Protein AF-0000000074147431 (afdb_homodimer)

Sequence (770 aa):
MPKNYLLIPGPTPVPQDVLLEMAREMVNHRGSEFANVLKTSTELLKKVFKTQNDVLILTASGTGGMEAAVVNFFSQGDPVLVGVCGVFGERFAKICKAYGLNVKTIDCEPGKGVEPEILEKALKENPDVKGVFLTHNETSTGVTNDLKTLAPIVKQNPERLLVVDAVSSLGAIDLPTDDLKVDVVVTASQKALETPPGLAMVSVSELAWKYNEKANLPRFYFDLKQAKKFLEEGATPFTPAVSVVFALRKALENILNRGLEQNFKRHQVLGRAVREAVKALGVTKLLADERWASDTVTPIIPPENVNPDELRKYIRTKFGVVLAGGQGVLKGKIFRVGHVGYVEPTDILVAISAIEIALENMGYKGLKGKGTQVAEEIFAEYYKNMPKNYLLIPGPTPVPQDVLLEMAREMVNHRGSEFANVLKTSTELLKKVFKTQNDVLILTASGTGGMEAAVVNFFSQGDPVLVGVCGVFGERFAKICKAYGLNVKTIDCEPGKGVEPEILEKALKENPDVKGVFLTHNETSTGVTNDLKTLAPIVKQNPERLLVVDAVSSLGAIDLPTDDLKVDVVVTASQKALETPPGLAMVSVSELAWKYNEKANLPRFYFDLKQAKKFLEEGATPFTPAVSVVFALRKALENILNRGLEQNFKRHQVLGRAVREAVKALGVTKLLADERWASDTVTPIIPPENVNPDELRKYIRTKFGVVLAGGQGVLKGKIFRVGHVGYVEPTDILVAISAIEIALENMGYKGLKGKGTQVAEEIFAEYYKN

Nearest PDB structures (foldseek):
  6pk3-assembly1_B  TM=9.697E-01  e=4.628E-40  Arabidopsis thaliana
  3isl-assembly1_B  TM=9.278E-01  e=4.262E-39  Bacillus subtilis
  2dr1-assembly1_B  TM=9.605E-01  e=1.419E-37  Pyrococcus horikoshii OT3
  7e7g-assembly1_A-2  TM=9.147E-01  e=1.961E-31  Pseudomonas aeruginosa PAO1
  1m32-assembly3_E  TM=9.345E-01  e=6.827E-27  Salmonella enterica subsp. enterica serovar Typhimurium

Structure (mmCIF, N/CA/C/O backbone):
data_AF-0000000074147431-model_v1
#
loop_
_entity.id
_entity.type
_entity.pdbx_description
1 polymer 'Soluble hydrogenase, small subunit'
#
loop_
_atom_site.group_PDB
_atom_site.id
_atom_site.type_symbol
_atom_site.label_atom_id
_atom_site.label_alt_id
_atom_site.label_comp_id
_atom_site.label_asym_id
_atom_site.label_entity_id
_atom_site.label_seq_id
_atom_site.pdbx_PDB_ins_code
_atom_site.Cartn_x
_atom_site.Cartn_y
_atom_site.Cartn_z
_atom_site.occupancy
_atom_site.B_iso_or_equiv
_atom_site.auth_seq_id
_atom_site.auth_comp_id
_atom_site.auth_asym_id
_atom_site.auth_atom_id
_atom_site.pdbx_PDB_model_num
ATOM 1 N N . MET A 1 1 ? 28.125 13.078 6.27 1 53.28 1 MET A N 1
ATOM 2 C CA . MET A 1 1 ? 26.812 13.695 6.145 1 53.28 1 MET A CA 1
ATOM 3 C C . MET A 1 1 ? 26.25 14.078 7.508 1 53.28 1 MET A C 1
ATOM 5 O O . MET A 1 1 ? 26.453 13.359 8.492 1 53.28 1 MET A O 1
ATOM 9 N N . PRO A 1 2 ? 25.828 15.422 7.566 1 69.62 2 PRO A N 1
ATOM 10 C CA . PRO A 1 2 ? 25.297 15.789 8.883 1 69.62 2 PRO A CA 1
ATOM 11 C C . PRO A 1 2 ? 24.203 14.836 9.375 1 69.62 2 PRO A C 1
ATOM 13 O O . PRO A 1 2 ? 23.656 14.07 8.578 1 69.62 2 PRO A O 1
ATOM 16 N N . LYS A 1 3 ? 24.203 14.891 10.578 1 82.12 3 LYS A N 1
ATOM 17 C CA . LYS A 1 3 ? 23.078 14.156 11.172 1 82.12 3 LYS A CA 1
ATOM 18 C C . LYS A 1 3 ? 21.75 14.633 10.594 1 82.12 3 LYS A C 1
ATOM 20 O O . LYS A 1 3 ? 21.578 15.82 10.297 1 82.12 3 LYS A O 1
ATOM 25 N N . ASN A 1 4 ? 20.844 13.734 10.383 1 87.38 4 ASN A N 1
ATOM 26 C CA . ASN A 1 4 ? 19.562 14.031 9.758 1 87.38 4 ASN A CA 1
ATOM 27 C C . ASN A 1 4 ? 18.484 14.281 10.797 1 87.38 4 ASN A C 1
ATOM 29 O O . ASN A 1 4 ? 18.156 13.391 11.586 1 87.38 4 ASN A O 1
ATOM 33 N N . TYR A 1 5 ? 18 15.547 10.898 1 95.31 5 TYR A N 1
ATOM 34 C CA . TYR A 1 5 ? 16.828 15.891 11.703 1 95.31 5 TYR A CA 1
ATOM 35 C C . TYR A 1 5 ? 15.602 16.094 10.812 1 95.31 5 TYR A C 1
ATOM 37 O O . TYR A 1 5 ? 15.398 17.172 10.258 1 95.31 5 TYR A O 1
ATOM 45 N N . LEU A 1 6 ? 14.789 15.055 10.75 1 97.5 6 LEU A N 1
ATOM 46 C CA . LEU A 1 6 ? 13.617 15.07 9.883 1 97.5 6 LEU A CA 1
ATOM 47 C C . LEU A 1 6 ? 12.422 15.695 10.594 1 97.5 6 LEU A C 1
ATOM 49 O O . LEU A 1 6 ? 11.789 15.055 11.43 1 97.5 6 LEU A O 1
ATOM 53 N N . LEU A 1 7 ? 12.117 16.938 10.234 1 98.31 7 LEU A N 1
ATOM 54 C CA . LEU A 1 7 ? 11.055 17.672 10.891 1 98.31 7 LEU A CA 1
ATOM 55 C C . LEU A 1 7 ? 10.039 18.188 9.875 1 98.31 7 LEU A C 1
ATOM 57 O O . LEU A 1 7 ? 9.75 19.391 9.836 1 98.31 7 LEU A O 1
ATOM 61 N N . ILE A 1 8 ? 9.516 17.266 9.141 1 98.06 8 ILE A N 1
ATOM 62 C CA . ILE A 1 8 ? 8.43 17.5 8.195 1 98.06 8 ILE A CA 1
ATOM 63 C C . ILE A 1 8 ? 7.141 16.875 8.719 1 98.06 8 ILE A C 1
ATOM 65 O O . ILE A 1 8 ? 7.168 16.109 9.68 1 98.06 8 ILE A O 1
ATOM 69 N N . PRO A 1 9 ? 6.004 17.156 8.117 1 97.44 9 PRO A N 1
ATOM 70 C CA . PRO A 1 9 ? 4.738 16.609 8.625 1 97.44 9 PRO A CA 1
ATOM 71 C C . PRO A 1 9 ? 4.656 15.094 8.5 1 97.44 9 PRO A C 1
ATOM 73 O O . PRO A 1 9 ? 3.865 14.461 9.203 1 97.44 9 PRO A O 1
ATOM 76 N N . GLY A 1 10 ? 5.402 14.477 7.547 1 95.62 10 GLY A N 1
ATOM 77 C CA . GLY A 1 10 ? 5.441 13.039 7.316 1 95.62 10 GLY A CA 1
ATOM 78 C C . GLY A 1 10 ? 6.086 12.664 5.996 1 95.62 10 GLY A C 1
ATOM 79 O O . GLY A 1 10 ? 6.008 13.414 5.023 1 95.62 10 GLY A O 1
ATOM 80 N N . PRO A 1 11 ? 6.758 11.602 6.035 1 97 11 PRO A N 1
ATOM 81 C CA . PRO A 1 11 ? 6.988 10.633 7.105 1 97 11 PRO A CA 1
ATOM 82 C C . PRO A 1 11 ? 7.824 11.203 8.25 1 97 11 PRO A C 1
ATOM 84 O O . PRO A 1 11 ? 8.617 12.117 8.047 1 97 11 PRO A O 1
ATOM 87 N N . THR A 1 12 ? 7.598 10.688 9.391 1 97.5 12 THR A N 1
ATOM 88 C CA . THR A 1 12 ? 8.273 11.188 10.578 1 97.5 12 THR A CA 1
ATOM 89 C C . THR A 1 12 ? 9.398 10.242 11 1 97.5 12 THR A C 1
ATOM 91 O O . THR A 1 12 ? 9.484 9.117 10.508 1 97.5 12 THR A O 1
ATOM 94 N N . PRO A 1 13 ? 10.25 10.758 11.875 1 96.5 13 PRO A N 1
ATOM 95 C CA . PRO A 1 13 ? 11.172 9.789 12.469 1 96.5 13 PRO A CA 1
ATOM 96 C C . PRO A 1 13 ? 10.461 8.641 13.172 1 96.5 13 PRO A C 1
ATOM 98 O O . PRO A 1 13 ? 9.32 8.797 13.625 1 96.5 13 PRO A O 1
ATOM 101 N N . VAL A 1 14 ? 11.125 7.512 13.188 1 98 14 VAL A N 1
ATOM 102 C CA . VAL A 1 14 ? 10.562 6.297 13.773 1 98 14 VAL A CA 1
ATOM 103 C C . VAL A 1 14 ? 11.508 5.754 14.844 1 98 14 VAL A C 1
ATOM 105 O O . VAL A 1 14 ? 12.727 5.746 14.656 1 98 14 VAL A O 1
ATOM 108 N N . PRO A 1 15 ? 10.953 5.344 15.969 1 97.88 15 PRO A N 1
ATOM 109 C CA . PRO A 1 15 ? 11.812 4.75 17 1 97.88 15 PRO A CA 1
ATOM 110 C C . PRO A 1 15 ? 12.617 3.562 16.469 1 97.88 15 PRO A C 1
ATOM 112 O O . PRO A 1 15 ? 12.117 2.777 15.672 1 97.88 15 PRO A O 1
ATOM 115 N N . GLN A 1 16 ? 13.781 3.408 17.047 1 96.62 16 GLN A N 1
ATOM 116 C CA . GLN A 1 16 ? 14.703 2.389 16.562 1 96.62 16 GLN A CA 1
ATOM 117 C C . GLN A 1 16 ? 14.109 0.991 16.703 1 96.62 16 GLN A C 1
ATOM 119 O O . GLN A 1 16 ? 14.289 0.14 15.836 1 96.62 16 GLN A O 1
ATOM 124 N N . ASP A 1 17 ? 13.508 0.748 17.844 1 97.75 17 ASP A N 1
ATOM 125 C CA . ASP A 1 17 ? 12.938 -0.578 18.062 1 97.75 17 ASP A CA 1
ATOM 126 C C . ASP A 1 17 ? 11.812 -0.866 17.078 1 97.75 17 ASP A C 1
ATOM 128 O O . ASP A 1 17 ? 11.586 -2.02 16.703 1 97.75 17 ASP A O 1
ATOM 132 N N . VAL A 1 18 ? 11.078 0.124 16.688 1 98.56 18 VAL A N 1
ATOM 133 C CA . VAL A 1 18 ? 10.047 -0.011 15.664 1 98.56 18 VAL A CA 1
ATOM 134 C C . VAL A 1 18 ? 10.695 -0.276 14.305 1 98.56 18 VAL A C 1
ATOM 136 O O . VAL A 1 18 ? 10.242 -1.134 13.547 1 98.56 18 VAL A O 1
ATOM 139 N N . LEU A 1 19 ? 11.789 0.439 13.961 1 98 19 LEU A N 1
ATOM 140 C CA . LEU A 1 19 ? 12.508 0.23 12.703 1 98 19 LEU A CA 1
ATOM 141 C C . LEU A 1 19 ? 13.062 -1.187 12.633 1 98 19 LEU A C 1
ATOM 143 O O . LEU A 1 19 ? 13.094 -1.793 11.562 1 98 19 LEU A O 1
ATOM 147 N N . LEU A 1 20 ? 13.508 -1.661 13.695 1 97.44 20 LEU A N 1
ATOM 148 C CA . LEU A 1 20 ? 14.094 -2.998 13.719 1 97.44 20 LEU A CA 1
ATOM 149 C C . LEU A 1 20 ? 13.039 -4.059 13.406 1 97.44 20 LEU A C 1
ATOM 151 O O . LEU A 1 20 ? 13.359 -5.105 12.844 1 97.44 20 LEU A O 1
ATOM 155 N N . GLU A 1 21 ? 11.742 -3.828 13.797 1 97.56 21 GLU A N 1
ATOM 156 C CA . GLU A 1 21 ? 10.656 -4.742 13.445 1 97.56 21 GLU A CA 1
ATOM 157 C C . GLU A 1 21 ? 10.539 -4.891 11.93 1 97.56 21 GLU A C 1
ATOM 159 O O . GLU A 1 21 ? 10.07 -5.918 11.438 1 97.56 21 GLU A O 1
ATOM 164 N N . MET A 1 22 ? 10.961 -3.865 11.203 1 97.19 22 MET A N 1
ATOM 165 C CA . MET A 1 22 ? 10.867 -3.885 9.742 1 97.19 22 MET A CA 1
ATOM 166 C C . MET A 1 22 ? 11.812 -4.918 9.156 1 97.19 22 MET A C 1
ATOM 168 O O . MET A 1 22 ? 11.625 -5.363 8.016 1 97.19 22 MET A O 1
ATOM 172 N N . ALA A 1 23 ? 12.812 -5.285 9.852 1 96.75 23 ALA A N 1
ATOM 173 C CA . ALA A 1 23 ? 13.844 -6.18 9.336 1 96.75 23 ALA A CA 1
ATOM 174 C C . ALA A 1 23 ? 13.57 -7.625 9.742 1 96.75 23 ALA A C 1
ATOM 176 O O . ALA A 1 23 ? 14.375 -8.516 9.477 1 96.75 23 ALA A O 1
ATOM 177 N N . ARG A 1 24 ? 12.469 -7.883 10.391 1 94.94 24 ARG A N 1
ATOM 178 C CA . ARG A 1 24 ? 12.109 -9.25 10.734 1 94.94 24 ARG A CA 1
ATOM 179 C C . ARG A 1 24 ? 11.977 -10.117 9.492 1 94.94 24 ARG A C 1
ATOM 181 O O . ARG A 1 24 ? 11.578 -9.633 8.43 1 94.94 24 ARG A O 1
ATOM 188 N N . GLU A 1 25 ? 12.227 -11.375 9.711 1 94.31 25 GLU A N 1
ATOM 189 C CA . GLU A 1 25 ? 12.023 -12.336 8.625 1 94.31 25 GLU A CA 1
ATOM 190 C C . GLU A 1 25 ? 10.562 -12.391 8.195 1 94.31 25 GLU A C 1
ATOM 192 O O . GLU A 1 25 ? 9.664 -12.195 9.008 1 94.31 25 GLU A O 1
ATOM 197 N N . MET A 1 26 ? 10.414 -12.688 6.93 1 94.31 26 MET A N 1
ATOM 198 C CA . MET A 1 26 ? 9.062 -12.805 6.387 1 94.31 26 MET A CA 1
ATOM 199 C C . MET A 1 26 ? 8.344 -14.016 6.973 1 94.31 26 MET A C 1
ATOM 201 O O . MET A 1 26 ? 8.977 -15.016 7.309 1 94.31 26 MET A O 1
ATOM 205 N N . VAL A 1 27 ? 7.121 -13.922 7.098 1 94.19 27 VAL A N 1
ATOM 206 C CA . VAL A 1 27 ? 6.277 -15 7.594 1 94.19 27 VAL A CA 1
ATOM 207 C C . VAL A 1 27 ? 5.098 -15.219 6.645 1 94.19 27 VAL A C 1
ATOM 209 O O . VAL A 1 27 ? 4.836 -14.391 5.773 1 94.19 27 VAL A O 1
ATOM 212 N N . ASN A 1 28 ? 4.438 -16.375 6.875 1 94.25 28 ASN A N 1
ATOM 213 C CA . ASN A 1 28 ? 3.178 -16.625 6.176 1 94.25 28 ASN A CA 1
ATOM 214 C C . ASN A 1 28 ? 2.084 -15.664 6.645 1 94.25 28 ASN A C 1
ATOM 216 O O . ASN A 1 28 ? 1.621 -15.75 7.781 1 94.25 28 ASN A O 1
ATOM 220 N N . HIS A 1 29 ? 1.658 -14.797 5.742 1 93.81 29 HIS A N 1
ATOM 221 C CA . HIS A 1 29 ? 0.661 -13.797 6.125 1 93.81 29 HIS A CA 1
ATOM 222 C C . HIS A 1 29 ? -0.695 -14.453 6.379 1 93.81 29 HIS A C 1
ATOM 224 O O . HIS A 1 29 ? -1.593 -13.82 6.941 1 93.81 29 HIS A O 1
ATOM 230 N N . ARG A 1 30 ? -0.849 -15.719 6 1 93.31 30 ARG A N 1
ATOM 231 C CA . ARG A 1 30 ? -2.068 -16.469 6.277 1 93.31 30 ARG A CA 1
ATOM 232 C C . ARG A 1 30 ? -1.888 -17.375 7.484 1 93.31 30 ARG A C 1
ATOM 234 O O . ARG A 1 30 ? -2.768 -18.188 7.797 1 93.31 30 ARG A O 1
ATOM 241 N N . GLY A 1 31 ? -0.768 -17.328 8.117 1 93.62 31 GLY A N 1
ATOM 242 C CA . GLY A 1 31 ? -0.47 -18.172 9.266 1 93.62 31 GLY A CA 1
ATOM 243 C C . GLY A 1 31 ? -0.891 -17.547 10.586 1 93.62 31 GLY A C 1
ATOM 244 O O . GLY A 1 31 ? -1.266 -16.375 10.625 1 93.62 31 GLY A O 1
ATOM 245 N N . SER A 1 32 ? -0.76 -18.281 11.625 1 93.5 32 SER A N 1
ATOM 246 C CA . SER A 1 32 ? -1.229 -17.891 12.945 1 93.5 32 SER A CA 1
ATOM 247 C C . SER A 1 32 ? -0.388 -16.75 13.516 1 93.5 32 SER A C 1
ATOM 249 O O . SER A 1 32 ? -0.904 -15.883 14.227 1 93.5 32 SER A O 1
ATOM 251 N N . GLU A 1 33 ? 0.871 -16.828 13.18 1 93.81 33 GLU A N 1
ATOM 252 C CA . GLU A 1 33 ? 1.74 -15.781 13.688 1 93.81 33 GLU A CA 1
ATOM 253 C C . GLU A 1 33 ? 1.279 -14.406 13.211 1 93.81 33 GLU A C 1
ATOM 255 O O . GLU A 1 33 ? 1.117 -13.484 14.016 1 93.81 33 GLU A O 1
ATOM 260 N N . PHE A 1 34 ? 1.099 -14.297 11.992 1 96.88 34 PHE A N 1
ATOM 261 C CA . PHE A 1 34 ? 0.672 -13.008 11.461 1 96.88 34 PHE A CA 1
ATOM 262 C C . PHE A 1 34 ? -0.75 -12.688 11.906 1 96.88 34 PHE A C 1
ATOM 264 O O . PHE A 1 34 ? -1.07 -11.523 12.18 1 96.88 34 PHE A O 1
ATOM 271 N N . ALA A 1 35 ? -1.619 -13.633 11.938 1 97.56 35 ALA A N 1
ATOM 272 C CA . ALA A 1 35 ? -2.982 -13.422 12.414 1 97.56 35 ALA A CA 1
ATOM 273 C C . ALA A 1 35 ? -2.984 -12.773 13.797 1 97.56 35 ALA A C 1
ATOM 275 O O . ALA A 1 35 ? -3.787 -11.883 14.07 1 97.56 35 ALA A O 1
ATOM 276 N N . ASN A 1 36 ? -2.088 -13.25 14.617 1 97.62 36 ASN A N 1
ATOM 277 C CA . ASN A 1 36 ? -1.983 -12.703 15.969 1 97.62 36 ASN A CA 1
ATOM 278 C C . ASN A 1 36 ? -1.52 -11.25 15.945 1 97.62 36 ASN A C 1
ATOM 280 O O . ASN A 1 36 ? -2.006 -10.43 16.719 1 97.62 36 ASN A O 1
ATOM 284 N N . VAL A 1 37 ? -0.619 -10.945 15.07 1 98 37 VAL A N 1
ATOM 285 C CA . VAL A 1 37 ? -0.118 -9.586 14.945 1 98 37 VAL A CA 1
ATOM 286 C C . VAL A 1 37 ? -1.238 -8.664 14.461 1 98 37 VAL A C 1
ATOM 288 O O . VAL A 1 37 ? -1.42 -7.566 14.992 1 98 37 VAL A O 1
ATOM 291 N N . LEU A 1 38 ? -1.967 -9.117 13.5 1 98.25 38 LEU A N 1
ATOM 292 C CA . LEU A 1 38 ? -3.057 -8.336 12.922 1 98.25 38 LEU A CA 1
ATOM 293 C C . LEU A 1 38 ? -4.133 -8.062 13.969 1 98.25 38 LEU A C 1
ATOM 295 O O . LEU A 1 38 ? -4.605 -6.93 14.094 1 98.25 38 LEU A O 1
ATOM 299 N N . LYS A 1 39 ? -4.516 -9.047 14.688 1 97.56 39 LYS A N 1
ATOM 300 C CA . LYS A 1 39 ? -5.551 -8.922 15.711 1 97.56 39 LYS A CA 1
ATOM 301 C C . LYS A 1 39 ? -5.109 -7.977 16.828 1 97.56 39 LYS A C 1
ATOM 303 O O . LYS A 1 39 ? -5.879 -7.121 17.266 1 97.56 39 LYS A O 1
ATOM 308 N N . THR A 1 40 ? -3.877 -8.203 17.25 1 98.38 40 THR A N 1
ATOM 309 C CA . THR A 1 40 ? -3.342 -7.344 18.297 1 98.38 40 THR A CA 1
ATOM 310 C C . THR A 1 40 ? -3.273 -5.891 17.828 1 98.38 40 THR A C 1
ATOM 312 O O . THR A 1 40 ? -3.672 -4.98 18.562 1 98.38 40 THR A O 1
ATOM 315 N N . SER A 1 41 ? -2.771 -5.699 16.625 1 98.75 41 SER A N 1
ATOM 316 C CA . SER A 1 41 ? -2.682 -4.352 16.078 1 98.75 41 SER A CA 1
ATOM 317 C C . SER A 1 41 ? -4.059 -3.697 15.992 1 98.75 41 SER A C 1
ATOM 319 O O . SER A 1 41 ? -4.211 -2.514 16.297 1 98.75 41 SER A O 1
ATOM 321 N N . THR A 1 42 ? -5.047 -4.445 15.578 1 98.69 42 THR A N 1
ATOM 322 C CA . THR A 1 42 ? -6.406 -3.93 15.43 1 98.69 42 THR A CA 1
ATOM 323 C C . THR A 1 42 ? -6.969 -3.504 16.781 1 98.69 42 THR A C 1
ATOM 325 O O . THR A 1 42 ? -7.594 -2.447 16.891 1 98.69 42 THR A O 1
ATOM 328 N N . GLU A 1 43 ? -6.723 -4.273 17.797 1 98.5 43 GLU A N 1
ATOM 329 C CA . GLU A 1 43 ? -7.191 -3.945 19.141 1 98.5 43 GLU A CA 1
ATOM 330 C C . GLU A 1 43 ? -6.5 -2.693 19.672 1 98.5 43 GLU A C 1
ATOM 332 O O . GLU A 1 43 ? -7.137 -1.847 20.312 1 98.5 43 GLU A O 1
ATOM 337 N N . LEU A 1 44 ? -5.234 -2.652 19.453 1 98.88 44 LEU A N 1
ATOM 338 C CA . LEU A 1 44 ? -4.492 -1.477 19.891 1 98.88 44 LEU A CA 1
ATOM 339 C C . LEU A 1 44 ? -4.949 -0.231 19.141 1 98.88 44 LEU A C 1
ATOM 341 O O . LEU A 1 44 ? -5.039 0.852 19.734 1 98.88 44 LEU A O 1
ATOM 345 N N . LEU A 1 45 ? -5.25 -0.371 17.875 1 98.94 45 LEU A N 1
ATOM 346 C CA . LEU A 1 45 ? -5.75 0.74 17.062 1 98.94 45 LEU A CA 1
ATOM 347 C C . LEU A 1 45 ? -7.086 1.243 17.609 1 98.94 45 LEU A C 1
ATOM 349 O O . LEU A 1 45 ? -7.34 2.449 17.625 1 98.94 45 LEU A O 1
ATOM 353 N N . LYS A 1 46 ? -7.945 0.345 18 1 98.88 46 LYS A N 1
ATOM 354 C CA . LYS A 1 46 ? -9.234 0.759 18.562 1 98.88 46 LYS A CA 1
ATOM 355 C C . LYS A 1 46 ? -9.047 1.684 19.75 1 98.88 46 LYS A C 1
ATOM 357 O O . LYS A 1 46 ? -9.812 2.633 19.938 1 98.88 46 LYS A O 1
ATOM 362 N N . LYS A 1 47 ? -8.023 1.377 20.516 1 98.81 47 LYS A N 1
ATOM 363 C CA . LYS A 1 47 ? -7.727 2.227 21.672 1 98.81 47 LYS A CA 1
ATOM 364 C C . LYS A 1 47 ? -7.266 3.611 21.219 1 98.81 47 LYS A C 1
ATOM 366 O O . LYS A 1 47 ? -7.695 4.625 21.781 1 98.81 47 LYS A O 1
ATOM 371 N N . VAL A 1 48 ? -6.445 3.688 20.25 1 98.88 48 VAL A N 1
ATOM 372 C CA . VAL A 1 48 ? -5.91 4.957 19.766 1 98.88 48 VAL A CA 1
ATOM 373 C C . VAL A 1 48 ? -7.02 5.762 19.094 1 98.88 48 VAL A C 1
ATOM 375 O O . VAL A 1 48 ? -7.078 6.988 19.234 1 98.88 48 VAL A O 1
ATOM 378 N N . PHE A 1 49 ? -7.93 5.031 18.359 1 98.88 49 PHE A N 1
ATOM 379 C CA . PHE A 1 49 ? -9.07 5.656 17.688 1 98.88 49 PHE A CA 1
ATOM 380 C C . PHE A 1 49 ? -10.133 6.07 18.703 1 98.88 49 PHE A C 1
ATOM 382 O O . PHE A 1 49 ? -11.047 6.828 18.375 1 98.88 49 PHE A O 1
ATOM 389 N N . LYS A 1 50 ? -10.023 5.52 19.953 1 98.75 50 LYS A N 1
ATOM 390 C CA . LYS A 1 50 ? -11.031 5.688 21 1 98.75 50 LYS A CA 1
ATOM 391 C C . LYS A 1 50 ? -12.414 5.277 20.5 1 98.75 50 LYS A C 1
ATOM 393 O O . LYS A 1 50 ? -13.375 6.047 20.594 1 98.75 50 LYS A O 1
ATOM 398 N N . THR A 1 51 ? -12.43 3.967 20.031 1 98.88 51 THR A N 1
ATOM 399 C CA . THR A 1 51 ? -13.68 3.547 19.406 1 98.88 51 THR A CA 1
ATOM 400 C C . THR A 1 51 ? -13.914 2.051 19.609 1 98.88 51 THR A C 1
ATOM 402 O O . THR A 1 51 ? -12.969 1.305 19.875 1 98.88 51 THR A O 1
ATOM 405 N N . GLN A 1 52 ? -15.117 1.646 19.562 1 98.44 52 GLN A N 1
ATOM 406 C CA . GLN A 1 52 ? -15.5 0.24 19.516 1 98.44 52 GLN A CA 1
ATOM 407 C C . GLN A 1 52 ? -15.875 -0.178 18.109 1 98.44 52 GLN A C 1
ATOM 409 O O . GLN A 1 52 ? -16.188 -1.346 17.859 1 98.44 52 GLN A O 1
ATOM 414 N N . ASN A 1 53 ? -15.836 0.798 17.172 1 98.69 53 ASN A N 1
ATOM 415 C CA . ASN A 1 53 ? -16.109 0.518 15.773 1 98.69 53 ASN A CA 1
ATOM 416 C C . ASN A 1 53 ? -15.109 -0.478 15.195 1 98.69 53 ASN A C 1
ATOM 418 O O . ASN A 1 53 ? -14.102 -0.793 15.836 1 98.69 53 ASN A O 1
ATOM 422 N N . ASP A 1 54 ? -15.453 -1.011 14 1 98.69 54 ASP A N 1
ATOM 423 C CA . ASP A 1 54 ? -14.453 -1.771 13.258 1 98.69 54 ASP A CA 1
ATOM 424 C C . ASP A 1 54 ? -13.289 -0.878 12.836 1 98.69 54 ASP A C 1
ATOM 426 O O . ASP A 1 54 ? -13.484 0.276 12.453 1 98.69 54 ASP A O 1
ATOM 430 N N . VAL A 1 55 ? -12.125 -1.334 13.023 1 98.88 55 VAL A N 1
ATOM 431 C CA . VAL A 1 55 ? -10.938 -0.667 12.516 1 98.88 55 VAL A CA 1
ATOM 432 C C . VAL A 1 55 ? -10.203 -1.587 11.539 1 98.88 55 VAL A C 1
ATOM 434 O O . VAL A 1 55 ? -9.758 -2.672 11.914 1 98.88 55 VAL A O 1
ATOM 437 N N . LEU A 1 56 ? -10.109 -1.162 10.289 1 98.88 56 LEU A N 1
ATOM 438 C CA . LEU A 1 56 ? -9.539 -1.97 9.219 1 98.88 56 LEU A CA 1
ATOM 439 C C . LEU A 1 56 ? -8.164 -1.445 8.812 1 98.88 56 LEU A C 1
ATOM 441 O O . LEU A 1 56 ? -7.93 -0.234 8.82 1 98.88 56 LEU A O 1
ATOM 445 N N . ILE A 1 57 ? -7.25 -2.32 8.531 1 98.81 57 ILE A N 1
ATOM 446 C CA . ILE A 1 57 ? -5.895 -1.995 8.094 1 98.81 57 ILE A CA 1
ATOM 447 C C . ILE A 1 57 ? -5.746 -2.277 6.602 1 98.81 57 ILE A C 1
ATOM 449 O O . ILE A 1 57 ? -6.02 -3.391 6.145 1 98.81 57 ILE A O 1
ATOM 453 N N . LEU A 1 58 ? -5.375 -1.313 5.855 1 98.81 58 LEU A N 1
ATOM 454 C CA . LEU A 1 58 ? -5.195 -1.406 4.41 1 98.81 58 LEU A CA 1
ATOM 455 C C . LEU A 1 58 ? -3.734 -1.19 4.027 1 98.81 58 LEU A C 1
ATOM 457 O O . LEU A 1 58 ? -3.053 -0.344 4.613 1 98.81 58 LEU A O 1
ATOM 461 N N . THR A 1 59 ? -3.193 -1.992 3.092 1 98.81 59 THR A N 1
ATOM 462 C CA . THR A 1 59 ? -1.914 -1.684 2.463 1 98.81 59 THR A CA 1
ATOM 463 C C . THR A 1 59 ? -2.072 -0.571 1.431 1 98.81 59 THR A C 1
ATOM 465 O O . THR A 1 59 ? -2.441 -0.829 0.283 1 98.81 59 THR A O 1
ATOM 468 N N . ALA A 1 60 ? -1.839 0.653 1.84 1 98.81 60 ALA A N 1
ATOM 469 C CA . ALA A 1 60 ? -2.029 1.873 1.059 1 98.81 60 ALA A CA 1
ATOM 470 C C . ALA A 1 60 ? -1.452 3.084 1.785 1 98.81 60 ALA A C 1
ATOM 472 O O . ALA A 1 60 ? -1.034 2.982 2.941 1 98.81 60 ALA A O 1
ATOM 473 N N . SER A 1 61 ? -1.371 4.18 1.083 1 98.56 61 SER A N 1
ATOM 474 C CA . SER A 1 61 ? -1.144 5.469 1.732 1 98.56 61 SER A CA 1
ATOM 475 C C . SER A 1 61 ? -2.428 6.008 2.357 1 98.56 61 SER A C 1
ATOM 477 O O . SER A 1 61 ? -3.506 5.441 2.156 1 98.56 61 SER A O 1
ATOM 479 N N . GLY A 1 62 ? -2.256 7.066 3.104 1 98.69 62 GLY A N 1
ATOM 480 C CA . GLY A 1 62 ? -3.432 7.715 3.662 1 98.69 62 GLY A CA 1
ATOM 481 C C . GLY A 1 62 ? -4.473 8.062 2.617 1 98.69 62 GLY A C 1
ATOM 482 O O . GLY A 1 62 ? -5.676 7.934 2.863 1 98.69 62 GLY A O 1
ATOM 483 N N . THR A 1 63 ? -4.027 8.5 1.412 1 98.81 63 THR A N 1
ATOM 484 C CA . THR A 1 63 ? -4.934 8.859 0.327 1 98.81 63 THR A CA 1
ATOM 485 C C . THR A 1 63 ? -5.754 7.656 -0.115 1 98.81 63 THR A C 1
ATOM 487 O O . THR A 1 63 ? -6.926 7.793 -0.473 1 98.81 63 THR A O 1
ATOM 490 N N . GLY A 1 64 ? -5.113 6.465 -0.08 1 98.88 64 GLY A N 1
ATOM 491 C CA . GLY A 1 64 ? -5.887 5.262 -0.334 1 98.88 64 GLY A CA 1
ATOM 492 C C . GLY A 1 64 ? -6.996 5.039 0.679 1 98.88 64 GLY A C 1
ATOM 493 O O . GLY A 1 64 ? -8.094 4.609 0.322 1 98.88 64 GLY A O 1
ATOM 494 N N . GLY A 1 65 ? -6.707 5.289 1.962 1 98.94 65 GLY A N 1
ATOM 495 C CA . GLY A 1 65 ? -7.734 5.246 2.99 1 98.94 65 GLY A CA 1
ATOM 496 C C . GLY A 1 65 ? -8.859 6.242 2.754 1 98.94 65 GLY A C 1
ATOM 497 O O . GLY A 1 65 ? -10.023 5.934 2.992 1 98.94 65 GLY A O 1
ATOM 498 N N . MET A 1 66 ? -8.492 7.441 2.289 1 98.94 66 MET A N 1
ATOM 499 C CA . MET A 1 66 ? -9.492 8.461 1.962 1 98.94 66 MET A CA 1
ATOM 500 C C . MET A 1 66 ? -10.406 7.984 0.841 1 98.94 66 MET A C 1
ATOM 502 O O . MET A 1 66 ? -11.625 8.156 0.915 1 98.94 66 MET A O 1
ATOM 506 N N . GLU A 1 67 ? -9.805 7.414 -0.189 1 98.94 67 GLU A N 1
ATOM 507 C CA . GLU A 1 67 ? -10.617 6.879 -1.272 1 98.94 67 GLU A CA 1
ATOM 508 C C . GLU A 1 67 ? -11.547 5.773 -0.771 1 98.94 67 GLU A C 1
ATOM 510 O O . GLU A 1 67 ? -12.711 5.711 -1.158 1 98.94 67 GLU A O 1
ATOM 515 N N . ALA A 1 68 ? -11 4.863 0.075 1 98.94 68 ALA A N 1
ATOM 516 C CA . ALA A 1 68 ? -11.812 3.793 0.651 1 98.94 68 ALA A CA 1
ATOM 517 C C . ALA A 1 68 ? -13.031 4.359 1.377 1 98.94 68 ALA A C 1
ATOM 519 O O . ALA A 1 68 ? -14.125 3.793 1.303 1 98.94 68 ALA A O 1
ATOM 520 N N . ALA A 1 69 ? -12.844 5.492 2.047 1 98.88 69 ALA A N 1
ATOM 521 C CA . ALA A 1 69 ? -13.906 6.133 2.816 1 98.88 69 ALA A CA 1
ATOM 522 C C . ALA A 1 69 ? -14.984 6.707 1.896 1 98.88 69 ALA A C 1
ATOM 524 O O . ALA A 1 69 ? -16.109 6.953 2.328 1 98.88 69 ALA A O 1
ATOM 525 N N . VAL A 1 70 ? -14.641 6.949 0.64 1 98.94 70 VAL A N 1
ATOM 526 C CA . VAL A 1 70 ? -15.594 7.484 -0.324 1 98.94 70 VAL A CA 1
ATOM 527 C C . VAL A 1 70 ? -16.312 6.336 -1.027 1 98.94 70 VAL A C 1
ATOM 529 O O . VAL A 1 70 ? -17.547 6.273 -1.021 1 98.94 70 VAL A O 1
ATOM 532 N N . VAL A 1 71 ? -15.586 5.355 -1.534 1 98.88 71 VAL A N 1
ATOM 533 C CA . VAL A 1 71 ? -16.141 4.391 -2.484 1 98.88 71 VAL A CA 1
ATOM 534 C C . VAL A 1 71 ? -17 3.365 -1.746 1 98.88 71 VAL A C 1
ATOM 536 O O . VAL A 1 71 ? -17.828 2.697 -2.354 1 98.88 71 VAL A O 1
ATOM 539 N N . ASN A 1 72 ? -16.875 3.285 -0.461 1 98.94 72 ASN A N 1
ATOM 540 C CA . ASN A 1 72 ? -17.562 2.213 0.261 1 9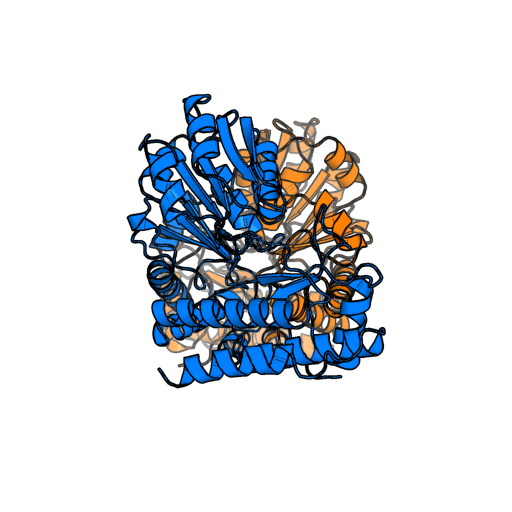8.94 72 ASN A CA 1
ATOM 541 C C . ASN A 1 72 ? -18.906 2.674 0.812 1 98.94 72 ASN A C 1
ATOM 543 O O . ASN A 1 72 ? -19.766 1.851 1.137 1 98.94 72 ASN A O 1
ATOM 547 N N . PHE A 1 73 ? -19.125 4.023 0.91 1 98.88 73 PHE A N 1
ATOM 548 C CA . PHE A 1 73 ? -20.297 4.402 1.7 1 98.88 73 PHE A CA 1
ATOM 549 C C . PHE A 1 73 ? -21.203 5.348 0.917 1 98.88 73 PHE A C 1
ATOM 551 O O . PHE A 1 73 ? -22.25 5.758 1.406 1 98.88 73 PHE A O 1
ATOM 558 N N . PHE A 1 74 ? -20.797 5.711 -0.289 1 98.88 74 PHE A N 1
ATOM 559 C CA . PHE A 1 74 ? -21.562 6.652 -1.093 1 98.88 74 PHE A CA 1
ATOM 560 C C . PHE A 1 74 ? -21.922 6.051 -2.447 1 98.88 74 PHE A C 1
ATOM 562 O O . PHE A 1 74 ? -21.375 5.016 -2.832 1 98.88 74 PHE A O 1
ATOM 569 N N . SER A 1 75 ? -22.875 6.621 -3.098 1 98.75 75 SER A N 1
ATOM 570 C CA . SER A 1 75 ? -23.344 6.25 -4.43 1 98.75 75 SER A CA 1
ATOM 571 C C . SER A 1 75 ? -23.156 7.398 -5.418 1 98.75 75 SER A C 1
ATOM 573 O O . SER A 1 75 ? -23.016 8.555 -5.016 1 98.75 75 SER A O 1
ATOM 575 N N . GLN A 1 76 ? -23.172 7.02 -6.684 1 98.19 76 GLN A N 1
ATOM 576 C CA . GLN A 1 76 ? -23.078 8.031 -7.734 1 98.19 76 GLN A CA 1
ATOM 577 C C . GLN A 1 76 ? -24.125 9.133 -7.527 1 98.19 76 GLN A C 1
ATOM 579 O O . GLN A 1 76 ? -25.297 8.844 -7.273 1 98.19 76 GLN A O 1
ATOM 584 N N . GLY A 1 77 ? -23.672 10.391 -7.527 1 98.5 77 GLY A N 1
ATOM 585 C CA . GLY A 1 77 ? -24.578 11.516 -7.48 1 98.5 77 GLY A CA 1
ATOM 586 C C . GLY A 1 77 ? -24.922 11.953 -6.066 1 98.5 77 GLY A C 1
ATOM 587 O O . GLY A 1 77 ? -25.562 12.992 -5.863 1 98.5 77 GLY A O 1
ATOM 588 N N . ASP A 1 78 ? -24.5 11.234 -5.035 1 98.81 78 ASP A N 1
ATOM 589 C CA . ASP A 1 78 ? -24.797 11.617 -3.662 1 98.81 78 ASP A CA 1
ATOM 590 C C . ASP A 1 78 ? -24.281 13.023 -3.361 1 98.81 78 ASP A C 1
ATOM 592 O O . ASP A 1 78 ? -23.156 13.367 -3.717 1 98.81 78 ASP A O 1
ATOM 596 N N . PRO A 1 79 ? -25.125 13.891 -2.803 1 98.88 79 PRO A N 1
ATOM 597 C CA . PRO A 1 79 ? -24.656 15.219 -2.389 1 98.88 79 PRO A CA 1
ATOM 598 C C . PRO A 1 79 ? -23.781 15.164 -1.141 1 98.88 79 PRO A C 1
ATOM 600 O O . PRO A 1 79 ? -24.156 14.57 -0.133 1 98.88 79 PRO A O 1
ATOM 603 N N . VAL A 1 80 ? -22.641 15.781 -1.212 1 98.94 80 VAL A N 1
ATOM 604 C CA . VAL A 1 80 ? -21.734 15.789 -0.069 1 98.94 80 VAL A CA 1
ATOM 605 C C . VAL A 1 80 ? -21.156 17.188 0.13 1 98.94 80 VAL A C 1
ATOM 607 O O . VAL A 1 80 ? -21.172 18.016 -0.792 1 98.94 80 VAL A O 1
ATOM 610 N N . LEU A 1 81 ? -20.797 17.516 1.338 1 98.94 81 LEU A N 1
ATOM 611 C CA . LEU A 1 81 ? -20.156 18.766 1.727 1 98.94 81 LEU A CA 1
ATOM 612 C C . LEU A 1 81 ? -18.734 18.5 2.234 1 98.94 81 LEU A C 1
ATOM 614 O O . LEU A 1 81 ? -18.531 17.641 3.09 1 98.94 81 LEU A O 1
ATOM 618 N N . VAL A 1 82 ? -17.75 19.188 1.7 1 98.94 82 VAL A N 1
ATOM 619 C CA . VAL A 1 82 ? -16.359 18.984 2.068 1 98.94 82 VAL A CA 1
ATOM 620 C C . VAL A 1 82 ? -15.773 20.281 2.621 1 98.94 82 VAL A C 1
ATOM 622 O O . VAL A 1 82 ? -15.844 21.328 1.971 1 98.94 82 VAL A O 1
ATOM 625 N N . GLY A 1 83 ? -15.266 20.25 3.873 1 98.88 83 GLY A N 1
ATOM 626 C CA . GLY A 1 83 ? -14.469 21.359 4.367 1 98.88 83 GLY A CA 1
ATOM 627 C C . GLY A 1 83 ? -13.078 21.406 3.764 1 98.88 83 GLY A C 1
ATOM 628 O O . GLY A 1 83 ? -12.328 20.438 3.85 1 98.88 83 GLY A O 1
ATOM 629 N N . VAL A 1 84 ? -12.711 22.516 3.148 1 98.81 84 VAL A N 1
ATOM 630 C CA . VAL A 1 84 ? -11.422 22.641 2.475 1 98.81 84 VAL A CA 1
ATOM 631 C C . VAL A 1 84 ? -10.602 23.75 3.133 1 98.81 84 VAL A C 1
ATOM 633 O O . VAL A 1 84 ? -10.766 24.922 2.809 1 98.81 84 VAL A O 1
ATOM 636 N N . CYS A 1 85 ? -9.695 23.281 3.977 1 98.56 85 CYS A N 1
ATOM 637 C CA . CYS A 1 85 ? -8.852 24.234 4.688 1 98.56 85 CYS A CA 1
ATOM 638 C C . CYS A 1 85 ? -7.418 24.188 4.168 1 98.56 85 CYS A C 1
ATOM 640 O O . CYS A 1 85 ? -6.527 24.828 4.738 1 98.56 85 CYS A O 1
ATOM 642 N N . GLY A 1 86 ? -7.18 23.453 3.127 1 98.31 86 GLY A N 1
ATOM 643 C CA . GLY A 1 86 ? -5.871 23.25 2.523 1 98.31 86 GLY A CA 1
ATOM 644 C C . GLY A 1 86 ? -5.836 22.125 1.52 1 98.31 86 GLY A C 1
ATOM 645 O O . GLY A 1 86 ? -6.867 21.766 0.942 1 98.31 86 GLY A O 1
ATOM 646 N N . VAL A 1 87 ? -4.664 21.609 1.285 1 98.5 87 VAL A N 1
ATOM 647 C CA . VAL A 1 87 ? -4.402 20.656 0.211 1 98.5 87 VAL A CA 1
ATOM 648 C C . VAL A 1 87 ? -5.156 19.359 0.48 1 98.5 87 VAL A C 1
ATOM 650 O O . VAL A 1 87 ? -5.652 18.719 -0.449 1 98.5 87 VAL A O 1
ATOM 653 N N . PHE A 1 88 ? -5.32 18.922 1.702 1 98.5 88 PHE A N 1
ATOM 654 C CA . PHE A 1 88 ? -5.875 17.609 1.98 1 98.5 88 PHE A CA 1
ATOM 655 C C . PHE A 1 88 ? -7.395 17.656 2.018 1 98.5 88 PHE A C 1
ATOM 657 O O . PHE A 1 88 ? -8.062 16.688 1.652 1 98.5 88 PHE A O 1
ATOM 664 N N . GLY A 1 89 ? -7.934 18.766 2.471 1 98.75 89 GLY A N 1
ATOM 665 C CA . GLY A 1 89 ? -9.352 18.969 2.217 1 98.75 89 GLY A CA 1
ATOM 666 C C . GLY A 1 89 ? -9.695 18.969 0.74 1 98.75 89 GLY A C 1
ATOM 667 O O . GLY A 1 89 ? -10.695 18.375 0.326 1 98.75 89 GLY A O 1
ATOM 668 N N . GLU A 1 90 ? -8.875 19.672 -0.044 1 98.75 90 GLU A N 1
ATOM 669 C CA . GLU A 1 90 ? -9.055 19.703 -1.493 1 98.75 90 GLU A CA 1
ATOM 670 C C . GLU A 1 90 ? -8.961 18.297 -2.078 1 98.75 90 GLU A C 1
ATOM 672 O O . GLU A 1 90 ? -9.688 17.953 -3.014 1 98.75 90 GLU A O 1
ATOM 677 N N . ARG A 1 91 ? -8.086 17.516 -1.568 1 98.62 91 ARG A N 1
ATOM 678 C CA . ARG A 1 91 ? -7.91 16.141 -2.033 1 98.62 91 ARG A CA 1
ATOM 679 C C . ARG A 1 91 ? -9.18 15.32 -1.813 1 98.62 91 ARG A C 1
ATOM 681 O O . ARG A 1 91 ? -9.578 14.539 -2.678 1 98.62 91 ARG A O 1
ATOM 688 N N . PHE A 1 92 ? -9.766 15.469 -0.64 1 98.69 92 PHE A N 1
ATOM 689 C CA . PHE A 1 92 ? -11.008 14.758 -0.369 1 98.69 92 PHE A CA 1
ATOM 690 C C . PHE A 1 92 ? -12.086 15.141 -1.379 1 98.69 92 PHE A C 1
ATOM 692 O O . PHE A 1 92 ? -12.812 14.281 -1.878 1 98.69 92 PHE A O 1
ATOM 699 N N . ALA A 1 93 ? -12.148 16.422 -1.646 1 98.94 93 ALA A N 1
ATOM 700 C CA . ALA A 1 93 ? -13.117 16.906 -2.635 1 98.94 93 ALA A CA 1
ATOM 701 C C . ALA A 1 93 ? -12.828 16.297 -4.012 1 98.94 93 ALA A C 1
ATOM 703 O O . ALA A 1 93 ? -13.758 15.891 -4.719 1 98.94 93 ALA A O 1
ATOM 704 N N . LYS A 1 94 ? -11.578 16.25 -4.383 1 98.88 94 LYS A N 1
ATOM 705 C CA . LYS A 1 94 ? -11.18 15.703 -5.676 1 98.88 94 LYS A CA 1
ATOM 706 C C . LYS A 1 94 ? -11.531 14.227 -5.785 1 98.88 94 LYS A C 1
ATOM 708 O O . LYS A 1 94 ? -11.961 13.758 -6.84 1 98.88 94 LYS A O 1
ATOM 713 N N . ILE A 1 95 ? -11.32 13.461 -4.699 1 98.94 95 ILE A N 1
ATOM 714 C CA . ILE A 1 95 ? -11.672 12.047 -4.688 1 98.94 95 ILE A CA 1
ATOM 715 C C . ILE A 1 95 ? -13.172 11.883 -4.879 1 98.94 95 ILE A C 1
ATOM 717 O O . ILE A 1 95 ? -13.625 11.07 -5.691 1 98.94 95 ILE A O 1
ATOM 721 N N . CYS A 1 96 ? -13.953 12.688 -4.125 1 98.94 96 CYS A N 1
ATOM 722 C CA . CYS A 1 96 ? -15.406 12.633 -4.25 1 98.94 96 CYS A CA 1
ATOM 723 C C . CYS A 1 96 ? -15.836 12.922 -5.68 1 98.94 96 CYS A C 1
ATOM 725 O O . CYS A 1 96 ? -16.688 12.211 -6.234 1 98.94 96 CYS A O 1
ATOM 727 N N . LYS A 1 97 ? -15.227 13.938 -6.289 1 98.88 97 LYS A N 1
ATOM 728 C CA . LYS A 1 97 ? -15.578 14.312 -7.656 1 98.88 97 LYS A CA 1
ATOM 729 C C . LYS A 1 97 ? -15.18 13.219 -8.648 1 98.88 97 LYS A C 1
ATOM 731 O O . LYS A 1 97 ? -15.922 12.93 -9.586 1 98.88 97 LYS A O 1
ATOM 736 N N . ALA A 1 98 ? -14.055 12.625 -8.414 1 98.69 98 ALA A N 1
ATOM 737 C CA . ALA A 1 98 ? -13.555 11.578 -9.297 1 98.69 98 ALA A CA 1
ATOM 738 C C . ALA A 1 98 ? -14.508 10.391 -9.336 1 98.69 98 ALA A C 1
ATOM 740 O O . ALA A 1 98 ? -14.586 9.68 -10.344 1 98.69 98 ALA A O 1
ATOM 741 N N . TYR A 1 99 ? -15.258 10.203 -8.266 1 98.75 99 TYR A N 1
ATOM 742 C CA . TYR A 1 99 ? -16.156 9.062 -8.188 1 98.75 99 TYR A CA 1
ATOM 743 C C . TYR A 1 99 ? -17.609 9.5 -8.375 1 98.75 99 TYR A C 1
ATOM 745 O O . TYR A 1 99 ? -18.531 8.742 -8.062 1 98.75 99 TYR A O 1
ATOM 753 N N . GLY A 1 100 ? -17.797 10.742 -8.773 1 98.56 100 GLY A N 1
ATOM 754 C CA . GLY A 1 100 ? -19.078 11.188 -9.32 1 98.56 100 GLY A CA 1
ATOM 755 C C . GLY A 1 100 ? -20.031 11.672 -8.25 1 98.56 100 GLY A C 1
ATOM 756 O O . GLY A 1 100 ? -21.25 11.688 -8.469 1 98.56 100 GLY A O 1
ATOM 757 N N . LEU A 1 101 ? -19.531 12.039 -7.09 1 98.88 101 LEU A N 1
ATOM 758 C CA . LEU A 1 101 ? -20.406 12.641 -6.09 1 98.88 101 LEU A CA 1
ATOM 759 C C . LEU A 1 101 ? -20.688 14.102 -6.426 1 98.88 101 LEU A C 1
ATOM 761 O O . LEU A 1 101 ? -19.938 14.727 -7.188 1 98.88 101 LEU A O 1
ATOM 765 N N . ASN A 1 102 ? -21.859 14.609 -6.008 1 98.88 102 ASN A N 1
ATOM 766 C CA . ASN A 1 102 ? -22.188 16.031 -6.094 1 98.88 102 ASN A CA 1
ATOM 767 C C . ASN A 1 102 ? -21.578 16.812 -4.934 1 98.88 102 ASN A C 1
ATOM 769 O O . ASN A 1 102 ? -22.141 16.844 -3.84 1 98.88 102 ASN A O 1
ATOM 773 N N . VAL A 1 103 ? -20.5 17.578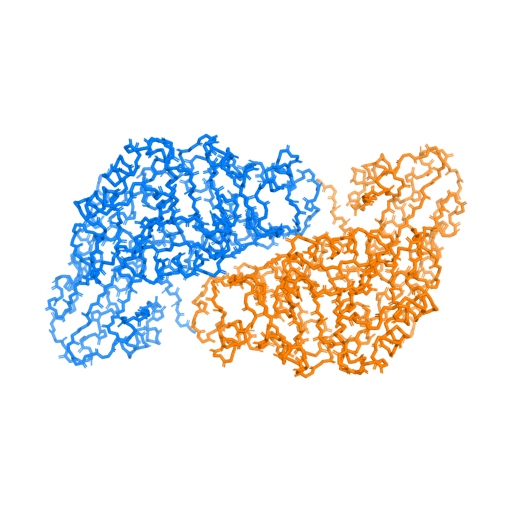 -5.191 1 98.88 103 VAL A N 1
ATOM 774 C CA . VAL A 1 103 ? -19.656 18.109 -4.133 1 98.88 103 VAL A CA 1
ATOM 775 C C . VAL A 1 103 ? -19.891 19.594 -3.961 1 98.88 103 VAL A C 1
ATOM 777 O O . VAL A 1 103 ? -19.844 20.359 -4.93 1 98.88 103 VAL A O 1
ATOM 780 N N . LYS A 1 104 ? -20.203 20.031 -2.812 1 98.81 104 LYS A N 1
ATOM 781 C CA . LYS A 1 104 ? -20.094 21.406 -2.352 1 98.81 104 LYS A CA 1
ATOM 782 C C . LYS A 1 104 ? -18.953 21.562 -1.343 1 98.81 104 LYS A C 1
ATOM 784 O O . LYS A 1 104 ? -18.641 20.625 -0.602 1 98.81 104 LYS A O 1
ATOM 789 N N . THR A 1 105 ? -18.375 22.719 -1.335 1 98.88 105 THR A N 1
ATOM 790 C CA . THR A 1 105 ? -17.234 22.891 -0.435 1 98.88 105 THR A CA 1
ATOM 791 C C . THR A 1 105 ? -17.453 24.094 0.478 1 98.88 105 THR A C 1
ATOM 793 O O . THR A 1 105 ? -18.219 25 0.144 1 98.88 105 THR A O 1
ATOM 796 N N . ILE A 1 106 ? -16.953 24.016 1.642 1 98.81 106 ILE A N 1
ATOM 797 C CA . ILE A 1 106 ? -16.688 25.172 2.498 1 98.81 106 ILE A CA 1
ATOM 798 C C . ILE A 1 106 ? -15.203 25.531 2.418 1 98.81 106 ILE A C 1
ATOM 800 O O . ILE A 1 106 ? -14.359 24.828 2.988 1 98.81 106 ILE A O 1
ATOM 804 N N . ASP A 1 107 ? -14.898 26.594 1.768 1 98.5 107 ASP A N 1
ATOM 805 C CA . ASP A 1 107 ? -13.508 26.984 1.557 1 98.5 107 ASP A CA 1
ATOM 806 C C . ASP A 1 107 ? -13.023 27.922 2.666 1 98.5 107 ASP A C 1
ATOM 808 O O . ASP A 1 107 ? -13.664 28.922 2.957 1 98.5 107 ASP A O 1
ATOM 812 N N . CYS A 1 108 ? -11.953 27.531 3.23 1 98.25 108 CYS A N 1
ATOM 813 C CA . CYS A 1 108 ? -11.359 28.328 4.305 1 98.25 108 CYS A CA 1
ATOM 814 C C . CYS A 1 108 ? -10.164 29.125 3.797 1 98.25 108 CYS A C 1
ATOM 816 O O . CYS A 1 108 ? -9.445 28.688 2.9 1 98.25 108 CYS A O 1
ATOM 818 N N . GLU A 1 109 ? -9.992 30.297 4.375 1 97.19 109 GLU A N 1
ATOM 819 C CA . GLU A 1 109 ? -8.75 31.016 4.137 1 97.19 109 GLU A CA 1
ATOM 820 C C . GLU A 1 109 ? -7.555 30.266 4.707 1 97.19 109 GLU A C 1
ATOM 822 O O . GLU A 1 109 ? -7.664 29.609 5.754 1 97.19 109 GLU A O 1
ATOM 827 N N . PRO A 1 110 ? -6.422 30.391 3.998 1 97.06 110 PRO A N 1
ATOM 828 C CA . PRO A 1 110 ? -5.234 29.766 4.586 1 97.06 110 PRO A CA 1
ATOM 829 C C . PRO A 1 110 ? -4.988 30.203 6.027 1 97.06 110 PRO A C 1
ATOM 831 O O . PRO A 1 110 ? -4.988 31.406 6.316 1 97.06 110 PRO A O 1
ATOM 834 N N . GLY A 1 111 ? -4.84 29.203 6.867 1 97.81 111 GLY A N 1
ATOM 835 C CA . GLY A 1 111 ? -4.574 29.5 8.266 1 97.81 111 GLY A CA 1
ATOM 836 C C . GLY A 1 111 ? -5.824 29.516 9.117 1 97.81 111 GLY A C 1
ATOM 837 O O . GLY A 1 111 ? -5.746 29.672 10.344 1 97.81 111 GLY A O 1
ATOM 838 N N . LYS A 1 112 ? -6.918 29.281 8.5 1 98.31 112 LYS A N 1
ATOM 839 C CA . LYS A 1 112 ? -8.172 29.219 9.234 1 98.31 112 LYS A CA 1
ATOM 840 C C . LYS A 1 112 ? -8.906 27.906 8.977 1 98.31 112 LYS A C 1
ATOM 842 O O . LYS A 1 112 ? -8.75 27.297 7.922 1 98.31 112 LYS A O 1
ATOM 847 N N . GLY A 1 113 ? -9.703 27.438 9.969 1 98.56 113 GLY A N 1
ATOM 848 C CA . GLY A 1 113 ? -10.492 26.219 9.844 1 98.56 113 GLY A CA 1
ATOM 849 C C . GLY A 1 113 ? -11.945 26.469 9.492 1 98.56 113 GLY A C 1
ATOM 850 O O . GLY A 1 113 ? -12.305 27.594 9.133 1 98.56 113 GLY A O 1
ATOM 851 N N . VAL A 1 114 ? -12.734 25.453 9.508 1 98.81 114 VAL A N 1
ATOM 852 C CA . VAL A 1 114 ? -14.156 25.531 9.211 1 98.81 114 VAL A CA 1
ATOM 853 C C . VAL A 1 114 ? -14.883 26.219 10.367 1 98.81 114 VAL A C 1
ATOM 855 O O . VAL A 1 114 ? -14.875 25.734 11.5 1 98.81 114 VAL A O 1
ATOM 858 N N . GLU A 1 115 ? -15.484 27.328 10.031 1 98.56 115 GLU A N 1
ATOM 859 C CA . GLU A 1 115 ? -16.281 28.031 11.023 1 98.56 115 GLU A CA 1
ATOM 860 C C . GLU A 1 115 ? -17.594 27.312 11.297 1 98.56 115 GLU A C 1
ATOM 862 O O . GLU A 1 115 ? -18.297 26.922 10.359 1 98.56 115 GLU A O 1
ATOM 867 N N . PRO A 1 116 ? -17.922 27.156 12.586 1 98.56 116 PRO A N 1
ATOM 868 C CA . PRO A 1 116 ? -19.172 26.469 12.922 1 98.56 116 PRO A CA 1
ATOM 869 C C . PRO A 1 116 ? -20.406 27.109 12.273 1 98.56 116 PRO A C 1
ATOM 871 O O . PRO A 1 116 ? -21.281 26.406 11.766 1 98.56 116 PRO A O 1
ATOM 874 N N . GLU A 1 117 ? -20.422 28.438 12.219 1 98.5 117 GLU A N 1
ATOM 875 C CA . GLU A 1 117 ? -21.578 29.156 11.664 1 98.5 117 GLU A CA 1
ATOM 876 C C . GLU A 1 117 ? -21.703 28.906 10.164 1 98.5 117 GLU A C 1
ATOM 878 O O . GLU A 1 117 ? -22.812 28.781 9.641 1 98.5 117 GLU A O 1
ATOM 883 N N . ILE A 1 118 ? -20.609 28.828 9.523 1 98.75 118 ILE A N 1
ATOM 884 C CA . ILE A 1 118 ? -20.609 28.594 8.086 1 98.75 118 ILE A CA 1
ATOM 885 C C . ILE A 1 118 ? -21.078 27.172 7.785 1 98.75 118 ILE A C 1
ATOM 887 O O . ILE A 1 118 ? -21.844 26.953 6.855 1 98.75 118 ILE A O 1
ATOM 891 N N . LEU A 1 119 ? -20.594 26.203 8.555 1 98.88 119 LEU A N 1
ATOM 892 C CA . LEU A 1 119 ? -21.016 24.812 8.406 1 98.88 119 LEU A CA 1
ATOM 893 C C . LEU A 1 119 ? -22.516 24.688 8.633 1 98.88 119 LEU A C 1
ATOM 895 O O . LEU A 1 119 ? -23.219 24.047 7.848 1 98.88 119 LEU A O 1
ATOM 899 N N . GLU A 1 120 ? -22.984 25.312 9.68 1 98.56 120 GLU A N 1
ATOM 900 C CA . GLU A 1 120 ? -24.406 25.25 10.008 1 98.56 120 GLU A CA 1
ATOM 901 C C . GLU A 1 120 ? -25.25 25.828 8.883 1 98.56 120 GLU A C 1
ATOM 903 O O . GLU A 1 120 ? -26.25 25.219 8.484 1 98.56 120 GLU A O 1
ATOM 908 N N . LYS A 1 121 ? -24.891 26.969 8.445 1 98.69 121 LYS A N 1
ATOM 909 C CA . LYS A 1 121 ? -25.609 27.625 7.359 1 98.69 121 LYS A CA 1
ATOM 910 C C . LYS A 1 121 ? -25.609 26.766 6.098 1 98.69 121 LYS A C 1
ATOM 912 O O . LYS A 1 121 ? -26.656 26.609 5.453 1 98.69 121 LYS A O 1
ATOM 917 N N . ALA A 1 122 ? -24.453 26.203 5.762 1 98.75 122 ALA A N 1
ATOM 918 C CA . ALA A 1 122 ? -24.328 25.359 4.57 1 98.75 122 ALA A CA 1
ATOM 919 C C . ALA A 1 122 ? -25.266 24.156 4.645 1 98.75 122 ALA A C 1
ATOM 921 O O . ALA A 1 122 ? -25.875 23.781 3.648 1 98.75 122 ALA A O 1
ATOM 922 N N . LEU A 1 123 ? -25.344 23.547 5.797 1 98.69 123 LEU A N 1
ATOM 923 C CA . LEU A 1 123 ? -26.172 22.359 5.965 1 98.69 123 LEU A CA 1
ATOM 924 C C . LEU A 1 123 ? -27.656 22.719 5.941 1 98.69 123 LEU A C 1
ATOM 926 O O . LEU A 1 123 ? -28.484 21.938 5.465 1 98.69 123 LEU A O 1
ATOM 930 N N . LYS A 1 124 ? -27.984 23.906 6.473 1 98.25 124 LYS A N 1
ATOM 931 C CA . LYS A 1 124 ? -29.359 24.375 6.41 1 98.25 124 LYS A CA 1
ATOM 932 C C . LYS A 1 124 ? -29.797 24.625 4.965 1 98.25 124 LYS A C 1
ATOM 934 O O . LYS A 1 124 ? -30.938 24.328 4.598 1 98.25 124 LYS A O 1
ATOM 939 N N . GLU A 1 125 ? -28.891 25.141 4.23 1 98.38 125 GLU A N 1
ATOM 940 C CA . GLU A 1 125 ? -29.172 25.469 2.838 1 98.38 125 GLU A CA 1
ATOM 941 C C . GLU A 1 125 ? -29.141 24.219 1.96 1 98.38 125 GLU A C 1
ATOM 943 O O . GLU A 1 125 ? -29.641 24.234 0.83 1 98.38 125 GLU A O 1
ATOM 948 N N . ASN A 1 126 ? -28.578 23.109 2.475 1 98.25 126 ASN A N 1
ATOM 949 C CA . ASN A 1 126 ? -28.469 21.859 1.741 1 98.25 126 ASN A CA 1
ATOM 950 C C . ASN A 1 126 ? -28.891 20.656 2.604 1 98.25 126 ASN A C 1
ATOM 952 O O . ASN A 1 126 ? -28.062 19.797 2.918 1 98.25 126 ASN A O 1
ATOM 956 N N . PRO A 1 127 ? -30.078 20.516 2.896 1 97.25 127 PRO A N 1
ATOM 957 C CA . PRO A 1 127 ? -30.547 19.484 3.822 1 97.25 127 PRO A CA 1
ATOM 958 C C . PRO A 1 127 ? -30.375 18.062 3.266 1 97.25 127 PRO A C 1
ATOM 960 O O . PRO A 1 127 ? -30.422 17.094 4.02 1 97.25 127 PRO A O 1
ATOM 963 N N . ASP A 1 128 ? -30.109 17.953 2 1 97.69 128 ASP A N 1
ATOM 964 C CA . ASP A 1 128 ? -30.031 16.656 1.352 1 97.69 128 ASP A CA 1
ATOM 965 C C . ASP A 1 128 ? -28.609 16.094 1.423 1 97.69 128 ASP A C 1
ATOM 967 O O . ASP A 1 128 ? -28.359 14.961 1.015 1 97.69 128 ASP A O 1
ATOM 971 N N . VAL A 1 129 ? -27.688 16.859 1.974 1 98.69 129 VAL A N 1
ATOM 972 C CA . VAL A 1 129 ? -26.297 16.406 2.1 1 98.69 129 VAL A CA 1
ATOM 973 C C . VAL A 1 129 ? -26.266 15.086 2.865 1 98.69 129 VAL A C 1
ATOM 975 O O . VAL A 1 129 ? -26.703 15.008 4.016 1 98.69 129 VAL A O 1
ATOM 978 N N . LYS A 1 130 ? -25.672 14.109 2.191 1 98.56 130 LYS A N 1
ATOM 979 C CA . LYS A 1 130 ? -25.625 12.758 2.744 1 98.56 130 LYS A CA 1
ATOM 980 C C . LYS A 1 130 ? -24.422 12.594 3.676 1 98.56 130 LYS A C 1
ATOM 982 O O . LYS A 1 130 ? -24.484 11.82 4.637 1 98.56 130 LYS A O 1
ATOM 987 N N . GLY A 1 131 ? -23.359 13.242 3.357 1 98.81 131 GLY A N 1
ATOM 988 C CA . GLY A 1 131 ? -22.141 13.133 4.148 1 98.81 131 GLY A CA 1
ATOM 989 C C . GLY A 1 131 ? -21.328 14.406 4.164 1 98.81 131 GLY A C 1
ATOM 990 O O . GLY A 1 131 ? -21.344 15.18 3.207 1 98.81 131 GLY A O 1
ATOM 991 N N . VAL A 1 132 ? -20.656 14.648 5.254 1 98.94 132 VAL A N 1
ATOM 992 C CA . VAL A 1 132 ? -19.734 15.758 5.434 1 98.94 132 VAL A CA 1
ATOM 993 C C . VAL A 1 132 ? -18.328 15.227 5.621 1 98.94 132 VAL A C 1
ATOM 995 O O . VAL A 1 132 ? -18.094 14.32 6.418 1 98.94 132 VAL A O 1
ATOM 998 N N . PHE A 1 133 ? -17.391 15.75 4.844 1 98.94 133 PHE A N 1
ATOM 999 C CA . PHE A 1 133 ? -15.984 15.398 4.922 1 98.94 133 PHE A CA 1
ATOM 1000 C C . PHE A 1 133 ? -15.18 16.516 5.57 1 98.94 133 PHE A C 1
ATOM 1002 O O . PHE A 1 133 ? -15.219 17.672 5.117 1 98.94 133 PHE A O 1
ATOM 1009 N N . LEU A 1 134 ? -14.445 16.219 6.641 1 98.94 134 LEU A N 1
ATOM 1010 C CA . LEU A 1 134 ? -13.609 17.188 7.328 1 98.94 134 LEU A CA 1
ATOM 1011 C C . LEU A 1 134 ? -12.195 16.656 7.516 1 98.94 134 LEU A C 1
ATOM 1013 O O . LEU A 1 134 ? -12.008 15.453 7.719 1 98.94 134 LEU A O 1
ATOM 1017 N N . THR A 1 135 ? -11.227 17.469 7.375 1 98.88 135 THR A N 1
ATOM 1018 C CA . THR A 1 135 ? -9.859 17.188 7.789 1 98.88 135 THR A CA 1
ATOM 1019 C C . THR A 1 135 ? -9.633 17.641 9.234 1 98.88 135 THR A C 1
ATOM 1021 O O . THR A 1 135 ? -9.758 18.828 9.547 1 98.88 135 THR A O 1
ATOM 1024 N N . HIS A 1 136 ? -9.352 16.703 10.094 1 98.88 136 HIS A N 1
ATOM 1025 C CA . HIS A 1 136 ? -9.133 17.062 11.492 1 98.88 136 HIS A CA 1
ATOM 1026 C C . HIS A 1 136 ? -7.941 18 11.641 1 98.88 136 HIS A C 1
ATOM 1028 O O . HIS A 1 136 ? -8.031 19.016 12.312 1 98.88 136 HIS A O 1
ATOM 1034 N N . ASN A 1 137 ? -6.863 17.609 11.008 1 98.75 137 ASN A N 1
ATOM 1035 C CA . ASN A 1 137 ? -5.625 18.391 11.016 1 98.75 137 ASN A CA 1
ATOM 1036 C C . ASN A 1 137 ? -5.055 18.562 9.617 1 98.75 137 ASN A C 1
ATOM 1038 O O . ASN A 1 137 ? -4.551 17.594 9.023 1 98.75 137 ASN A O 1
ATOM 1042 N N . GLU A 1 138 ? -5.141 19.734 9.078 1 98.69 138 GLU A N 1
ATOM 1043 C CA . GLU A 1 138 ? -4.645 20.109 7.762 1 98.69 138 GLU A CA 1
ATOM 1044 C C . GLU A 1 138 ? -3.189 20.578 7.828 1 98.69 138 GLU A C 1
ATOM 1046 O O . GLU A 1 138 ? -2.912 21.719 8.18 1 98.69 138 GLU A O 1
ATOM 1051 N N . THR A 1 139 ? -2.291 19.719 7.359 1 98.44 139 THR A N 1
ATOM 1052 C CA . THR A 1 139 ? -0.878 20 7.586 1 98.44 139 THR A CA 1
ATOM 1053 C C . THR A 1 139 ? -0.363 21.016 6.574 1 98.44 139 THR A C 1
ATOM 1055 O O . THR A 1 139 ? 0.686 21.641 6.785 1 98.44 139 THR A O 1
ATOM 1058 N N . SER A 1 140 ? -1.053 21.219 5.441 1 98.44 140 SER A N 1
ATOM 1059 C CA . SER A 1 140 ? -0.593 22.188 4.438 1 98.44 140 SER A CA 1
ATOM 1060 C C . SER A 1 140 ? -0.724 23.609 4.941 1 98.44 140 SER A C 1
ATOM 1062 O O . SER A 1 140 ? 0.022 24.5 4.512 1 98.44 140 SER A O 1
ATOM 1064 N N . THR A 1 141 ? -1.641 23.828 5.906 1 98.56 141 THR A N 1
ATOM 1065 C CA . THR A 1 141 ? -1.862 25.188 6.398 1 98.56 141 THR A CA 1
ATOM 1066 C C . THR A 1 141 ? -1.675 25.25 7.914 1 98.56 141 THR A C 1
ATOM 1068 O O . THR A 1 141 ? -1.73 26.328 8.508 1 98.56 141 THR A O 1
ATOM 1071 N N . GLY A 1 142 ? -1.441 24.078 8.516 1 98.56 142 GLY A N 1
ATOM 1072 C CA . GLY A 1 142 ? -1.227 24.016 9.953 1 98.56 142 GLY A CA 1
ATOM 1073 C C . GLY A 1 142 ? -2.479 24.312 10.758 1 98.56 142 GLY A C 1
ATOM 1074 O O . GLY A 1 142 ? -2.416 24.969 11.797 1 98.56 142 GLY A O 1
ATOM 1075 N N . VAL A 1 143 ? -3.572 23.844 10.266 1 98.5 143 VAL A N 1
ATOM 1076 C CA . VAL A 1 143 ? -4.875 24.156 10.852 1 98.5 143 VAL A CA 1
ATOM 1077 C C . VAL A 1 143 ? -5.504 22.875 11.398 1 98.5 143 VAL A C 1
ATOM 1079 O O . VAL A 1 143 ? -5.512 21.844 10.734 1 98.5 143 VAL A O 1
ATOM 1082 N N . THR A 1 144 ? -6.016 22.906 12.656 1 98.75 144 THR A N 1
ATOM 1083 C CA . THR A 1 144 ? -6.812 21.828 13.234 1 98.75 144 THR A CA 1
ATOM 1084 C C . THR A 1 144 ? -8.281 22.25 13.344 1 98.75 144 THR A C 1
ATOM 1086 O O . THR A 1 144 ? -8.602 23.234 14.008 1 98.75 144 THR A O 1
ATOM 1089 N N . ASN A 1 145 ? -9.141 21.531 12.68 1 98.81 145 ASN A N 1
ATOM 1090 C CA . ASN A 1 145 ? -10.57 21.781 12.82 1 98.81 145 ASN A CA 1
ATOM 1091 C C . ASN A 1 145 ? -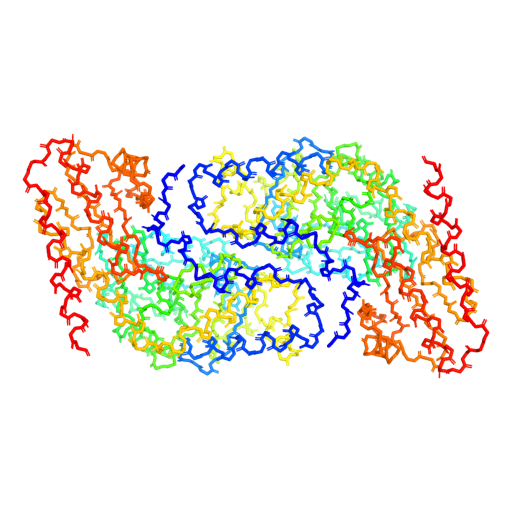11.094 21.312 14.164 1 98.81 145 ASN A C 1
ATOM 1093 O O . ASN A 1 145 ? -10.727 20.234 14.633 1 98.81 145 ASN A O 1
ATOM 1097 N N . ASP A 1 146 ? -11.922 22.109 14.781 1 98.12 146 ASP A N 1
ATOM 1098 C CA . ASP A 1 146 ? -12.492 21.781 16.078 1 98.12 146 ASP A CA 1
ATOM 1099 C C . ASP A 1 146 ? -13.656 20.812 15.945 1 98.12 146 ASP A C 1
ATOM 1101 O O . ASP A 1 146 ? -14.82 21.219 15.992 1 98.12 146 ASP A O 1
ATOM 1105 N N . LEU A 1 147 ? -13.383 19.5 15.898 1 98.62 147 LEU A N 1
ATOM 1106 C CA . LEU A 1 147 ? -14.398 18.484 15.656 1 98.62 147 LEU A CA 1
ATOM 1107 C C . LEU A 1 147 ? -15.391 18.422 16.812 1 98.62 147 LEU A C 1
ATOM 1109 O O . LEU A 1 147 ? -16.547 18.047 16.641 1 98.62 147 LEU A O 1
ATOM 1113 N N . LYS A 1 148 ? -14.961 18.781 18.047 1 98.12 148 LYS A N 1
ATOM 1114 C CA . LYS A 1 148 ? -15.859 18.797 19.188 1 98.12 148 LYS A CA 1
ATOM 1115 C C . LYS A 1 148 ? -17.047 19.734 18.953 1 98.12 148 LYS A C 1
ATOM 1117 O O . LYS A 1 148 ? -18.156 19.484 19.406 1 98.12 148 LYS A O 1
ATOM 1122 N N . THR A 1 149 ? -16.75 20.797 18.281 1 98.5 149 THR A N 1
ATOM 1123 C CA . THR A 1 149 ? -17.797 21.766 17.969 1 98.5 149 THR A CA 1
ATOM 1124 C C . THR A 1 149 ? -18.5 21.406 16.672 1 98.5 149 THR A C 1
ATOM 1126 O O . THR A 1 149 ? -19.719 21.547 16.562 1 98.5 149 THR A O 1
ATOM 1129 N N . LEU A 1 150 ? -17.812 20.938 15.648 1 98.88 150 LEU A N 1
ATOM 1130 C CA . LEU A 1 150 ? -18.344 20.75 14.297 1 98.88 150 LEU A CA 1
ATOM 1131 C C . LEU A 1 150 ? -19.172 19.484 14.211 1 98.88 150 LEU A C 1
ATOM 1133 O O . LEU A 1 150 ? -20.188 19.438 13.523 1 98.88 150 LEU A O 1
ATOM 1137 N N . ALA A 1 151 ? -18.75 18.391 14.898 1 98.88 151 ALA A N 1
ATOM 1138 C CA . ALA A 1 151 ? -19.375 17.094 14.766 1 98.88 151 ALA A CA 1
ATOM 1139 C C . ALA A 1 151 ? -20.844 17.156 15.188 1 98.88 151 ALA A C 1
ATOM 1141 O O . ALA A 1 151 ? -21.719 16.656 14.469 1 98.88 151 ALA A O 1
ATOM 1142 N N . PRO A 1 152 ? -21.172 17.844 16.344 1 98.69 152 PRO A N 1
ATOM 1143 C CA . PRO A 1 152 ? -22.594 17.938 16.734 1 98.69 152 PRO A CA 1
ATOM 1144 C C . PRO A 1 152 ? -23.438 18.688 15.695 1 98.69 152 PRO A C 1
ATOM 1146 O O . PRO A 1 152 ? -24.609 18.375 15.523 1 98.69 152 PRO A O 1
ATOM 1149 N N . ILE A 1 153 ? -22.812 19.625 15.023 1 98.81 153 ILE A N 1
ATOM 1150 C CA . ILE A 1 153 ? -23.547 20.375 13.984 1 98.81 153 ILE A CA 1
ATOM 1151 C C . ILE A 1 153 ? -23.906 19.422 12.844 1 98.81 153 ILE A C 1
ATOM 1153 O O . ILE A 1 153 ? -25.047 19.438 12.367 1 98.81 153 ILE A O 1
ATOM 1157 N N . VAL A 1 154 ? -22.984 18.562 12.391 1 98.88 154 VAL A N 1
ATOM 1158 C CA . VAL A 1 154 ? -23.234 17.609 11.32 1 98.88 154 VAL A CA 1
ATOM 1159 C C . VAL A 1 154 ? -24.281 16.594 11.766 1 98.88 154 VAL A C 1
ATOM 1161 O O . VAL A 1 154 ? -25.172 16.234 10.992 1 98.88 154 VAL A O 1
ATOM 1164 N N . LYS A 1 155 ? -24.266 16.234 13.031 1 98.44 155 LYS A N 1
ATOM 1165 C CA . LYS A 1 155 ? -25.062 15.141 13.547 1 98.44 155 LYS A CA 1
ATOM 1166 C C . LYS A 1 155 ? -26.438 15.633 14.016 1 98.44 155 LYS A C 1
ATOM 1168 O O . LYS A 1 155 ? -27.234 14.859 14.555 1 98.44 155 LYS A O 1
ATOM 1173 N N . GLN A 1 156 ? -26.672 16.938 13.852 1 97.88 156 GLN A N 1
ATOM 1174 C CA . GLN A 1 156 ? -28.062 17.359 14.023 1 97.88 156 GLN A CA 1
ATOM 1175 C C . GLN A 1 156 ? -29.016 16.484 13.211 1 97.88 156 GLN A C 1
ATOM 1177 O O . GLN A 1 156 ? -30.156 16.25 13.625 1 97.88 156 GLN A O 1
ATOM 1182 N N . ASN A 1 157 ? -28.594 16.062 12.125 1 98.12 157 ASN A N 1
ATOM 1183 C CA . ASN A 1 157 ? -29.188 14.938 11.406 1 98.12 157 ASN A CA 1
ATOM 1184 C C . ASN A 1 157 ? -28.438 13.641 11.703 1 98.12 157 ASN A C 1
ATOM 1186 O O . ASN A 1 157 ? -27.359 13.398 11.156 1 98.12 157 ASN A O 1
ATOM 1190 N N . PRO A 1 158 ? -28.969 12.797 12.43 1 97.44 158 PRO A N 1
ATOM 1191 C CA . PRO A 1 158 ? -28.266 11.602 12.891 1 97.44 158 PRO A CA 1
ATOM 1192 C C . PRO A 1 158 ? -27.938 10.641 11.75 1 97.44 158 PRO A C 1
ATOM 1194 O O . PRO A 1 158 ? -27.109 9.742 11.914 1 97.44 158 PRO A O 1
ATOM 1197 N N . GLU A 1 159 ? -28.578 10.828 10.648 1 98 159 GLU A N 1
ATOM 1198 C CA . GLU A 1 159 ? -28.375 9.93 9.523 1 98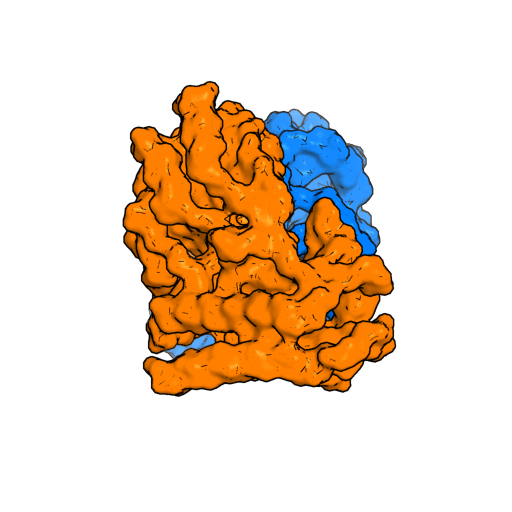 159 GLU A CA 1
ATOM 1199 C C . GLU A 1 159 ? -27.266 10.445 8.609 1 98 159 GLU A C 1
ATOM 1201 O O . GLU A 1 159 ? -26.812 9.734 7.707 1 98 159 GLU A O 1
ATOM 1206 N N . ARG A 1 160 ? -26.781 11.656 8.867 1 98.62 160 ARG A N 1
ATOM 1207 C CA . ARG A 1 160 ? -25.719 12.227 8.031 1 98.62 160 ARG A CA 1
ATOM 1208 C C . ARG A 1 160 ? -24.359 11.648 8.406 1 98.62 160 ARG A C 1
ATOM 1210 O O . ARG A 1 160 ? -23.984 11.625 9.578 1 98.62 160 ARG A O 1
ATOM 1217 N N . LEU A 1 161 ? -23.641 11.148 7.395 1 98.94 161 LEU A N 1
ATOM 1218 C CA . LEU A 1 161 ? -22.328 10.586 7.641 1 98.94 161 LEU A CA 1
ATOM 1219 C C . LEU A 1 161 ? -21.312 11.688 7.91 1 98.94 161 LEU A C 1
ATOM 1221 O O . LEU A 1 161 ? -21.312 12.719 7.234 1 98.94 161 LEU A O 1
ATOM 1225 N N . LEU A 1 162 ? -20.547 11.531 8.93 1 98.94 162 LEU A N 1
ATOM 1226 C CA . LEU A 1 162 ? -19.359 12.352 9.18 1 98.94 162 LEU A CA 1
ATOM 1227 C C . LEU A 1 162 ? -18.078 11.562 8.891 1 98.94 162 LEU A C 1
ATOM 1229 O O . LEU A 1 162 ? -17.812 10.562 9.562 1 98.94 162 LEU A O 1
ATOM 1233 N N . VAL A 1 163 ? -17.328 11.93 7.883 1 99 163 VAL A N 1
ATOM 1234 C CA . VAL A 1 163 ? -16.094 11.297 7.461 1 99 163 VAL A CA 1
ATOM 1235 C C . VAL A 1 163 ? -14.914 12.219 7.773 1 99 163 VAL A C 1
ATOM 1237 O O . VAL A 1 163 ? -14.883 13.375 7.328 1 99 163 VAL A O 1
ATOM 1240 N N . VAL A 1 164 ? -13.922 11.727 8.477 1 99 164 VAL A N 1
ATOM 1241 C CA . VAL A 1 164 ? -12.852 12.586 8.977 1 99 164 VAL A CA 1
ATOM 1242 C C . VAL A 1 164 ? -11.5 12.047 8.508 1 99 164 VAL A C 1
ATOM 1244 O O . VAL A 1 164 ? -11.188 10.867 8.719 1 99 164 VAL A O 1
ATOM 1247 N N . ASP A 1 165 ? -10.75 12.883 7.828 1 98.94 165 ASP A N 1
ATOM 1248 C CA . ASP A 1 165 ? -9.328 12.656 7.609 1 98.94 165 ASP A CA 1
ATOM 1249 C C . ASP A 1 165 ? -8.516 13.008 8.852 1 98.94 165 ASP A C 1
ATOM 1251 O O . ASP A 1 165 ? -8.344 14.18 9.18 1 98.94 165 ASP A O 1
ATOM 1255 N N . ALA A 1 166 ? -8.008 12 9.531 1 98.94 166 ALA A N 1
ATOM 1256 C CA . ALA A 1 166 ? -7.199 12.18 10.734 1 98.94 166 ALA A CA 1
ATOM 1257 C C . ALA A 1 166 ? -5.781 11.656 10.531 1 98.94 166 ALA A C 1
ATOM 1259 O O . ALA A 1 166 ? -5.133 11.203 11.477 1 98.94 166 ALA A O 1
ATOM 1260 N N . VAL A 1 167 ? -5.273 11.68 9.312 1 98.81 167 VAL A N 1
ATOM 1261 C CA . VAL A 1 167 ? -3.984 11.125 8.93 1 98.81 167 VAL A CA 1
ATOM 1262 C C . VAL A 1 167 ? -2.875 11.758 9.766 1 98.81 167 VAL A C 1
ATOM 1264 O O . VAL A 1 167 ? -1.984 11.055 10.258 1 98.81 167 VAL A O 1
ATOM 1267 N N . SER A 1 168 ? -2.988 13.055 9.977 1 98.56 168 SER A N 1
ATOM 1268 C CA . SER A 1 168 ? -1.888 13.742 10.648 1 98.56 168 SER A CA 1
ATOM 1269 C C . SER A 1 168 ? -2.236 14.055 12.102 1 98.56 168 SER A C 1
ATOM 1271 O O . SER A 1 168 ? -1.465 14.711 12.797 1 98.56 168 SER A O 1
ATOM 1273 N N . SER A 1 169 ? -3.443 13.648 12.57 1 98.69 169 SER A N 1
ATOM 1274 C CA . SER A 1 169 ? -3.848 14.055 13.914 1 98.69 169 SER A CA 1
ATOM 1275 C C . SER A 1 169 ? -3.969 12.852 14.844 1 98.69 169 SER A C 1
ATOM 1277 O O . SER A 1 169 ? -3.695 12.953 16.047 1 98.69 169 SER A O 1
ATOM 1279 N N . LEU A 1 170 ? -4.449 11.695 14.336 1 98.75 170 LEU A N 1
ATOM 1280 C CA . LEU A 1 170 ? -4.75 10.562 15.203 1 98.75 170 LEU A CA 1
ATOM 1281 C C . LEU A 1 170 ? -3.496 10.086 15.93 1 98.75 170 LEU A C 1
ATOM 1283 O O . LEU A 1 170 ? -2.492 9.766 15.297 1 98.75 170 LEU A O 1
ATOM 1287 N N . GLY A 1 171 ? -3.543 10.023 17.172 1 98.19 171 GLY A N 1
ATOM 1288 C CA . GLY A 1 171 ? -2.404 9.672 18 1 98.19 171 GLY A CA 1
ATOM 1289 C C . GLY A 1 171 ? -1.685 10.883 18.578 1 98.19 171 GLY A C 1
ATOM 1290 O O . GLY A 1 171 ? -0.937 10.766 19.547 1 98.19 171 GLY A O 1
ATOM 1291 N N . ALA A 1 172 ? -1.878 12.094 17.969 1 98.69 172 ALA A N 1
ATOM 1292 C CA . ALA A 1 172 ? -1.188 13.305 18.406 1 98.69 172 ALA A CA 1
ATOM 1293 C C . ALA A 1 172 ? -2.176 14.328 18.953 1 98.69 172 ALA A C 1
ATOM 1295 O O . ALA A 1 172 ? -1.809 15.172 19.781 1 98.69 172 ALA A O 1
ATOM 1296 N N . ILE A 1 173 ? -3.359 14.367 18.438 1 98.69 173 ILE A N 1
ATOM 1297 C CA . ILE A 1 173 ? -4.453 15.234 18.859 1 98.69 173 ILE A CA 1
ATOM 1298 C C . ILE A 1 173 ? -5.668 14.391 19.234 1 98.69 173 ILE A C 1
ATOM 1300 O O . ILE A 1 173 ? -6.031 13.461 18.5 1 98.69 173 ILE A O 1
ATOM 1304 N N . ASP A 1 174 ? -6.273 14.695 20.344 1 98.38 174 ASP A N 1
ATOM 1305 C CA . ASP A 1 174 ? -7.398 13.914 20.844 1 98.38 174 ASP A CA 1
ATOM 1306 C C . ASP A 1 174 ? -8.539 13.875 19.828 1 98.38 174 ASP A C 1
ATOM 1308 O O . ASP A 1 174 ? -8.992 14.922 19.359 1 98.38 174 ASP A O 1
ATOM 1312 N N . LEU A 1 175 ? -8.984 12.703 19.469 1 98.5 175 LEU A N 1
ATOM 1313 C CA . LEU A 1 175 ? -10.133 12.445 18.609 1 98.5 175 LEU A CA 1
ATOM 1314 C C . LEU A 1 175 ? -11.016 11.352 19.188 1 98.5 175 LEU A C 1
ATOM 1316 O O . LEU A 1 175 ? -10.859 10.172 18.859 1 98.5 175 LEU A O 1
ATOM 1320 N N . PRO A 1 176 ? -11.883 11.703 20.109 1 98.62 176 PRO A N 1
ATOM 1321 C CA . PRO A 1 176 ? -12.797 10.703 20.656 1 98.62 176 PRO A CA 1
ATOM 1322 C C . PRO A 1 176 ? -13.875 10.281 19.656 1 98.62 176 PRO A C 1
ATOM 1324 O O . PRO A 1 176 ? -15.023 10.711 19.75 1 98.62 176 PRO A O 1
ATOM 1327 N N . THR A 1 177 ? -13.555 9.367 18.797 1 98.88 177 THR A N 1
ATOM 1328 C CA . THR A 1 177 ? -14.336 8.961 17.641 1 98.88 177 THR A CA 1
ATOM 1329 C C . THR A 1 177 ? -15.766 8.609 18.047 1 98.88 177 THR A C 1
ATOM 1331 O O . THR A 1 177 ? -16.719 9.094 17.453 1 98.88 177 THR A O 1
ATOM 1334 N N . ASP A 1 178 ? -15.938 7.762 19.078 1 98.81 178 ASP A N 1
ATOM 1335 C CA . ASP A 1 178 ? -17.266 7.312 19.5 1 98.81 178 ASP A CA 1
ATOM 1336 C C . ASP A 1 178 ? -18.062 8.453 20.125 1 98.81 178 ASP A C 1
ATOM 1338 O O . ASP A 1 178 ? -19.234 8.648 19.797 1 98.81 178 ASP A O 1
ATOM 1342 N N . ASP A 1 179 ? -17.359 9.242 20.984 1 98.69 179 ASP A N 1
ATOM 1343 C CA . ASP A 1 179 ? -18.047 10.336 21.672 1 98.69 179 ASP A CA 1
ATOM 1344 C C . ASP A 1 179 ? -18.547 11.383 20.672 1 98.69 179 ASP A C 1
ATOM 1346 O O . ASP A 1 179 ? -19.594 11.984 20.891 1 98.69 179 ASP A O 1
ATOM 1350 N N . LEU A 1 180 ? -17.797 11.578 19.594 1 98.75 180 LEU A N 1
ATOM 1351 C CA . LEU A 1 180 ? -18.156 12.594 18.609 1 98.75 180 LEU A CA 1
ATOM 1352 C C . LEU A 1 180 ? -19.062 12.016 17.516 1 98.75 180 LEU A C 1
ATOM 1354 O O . LEU A 1 180 ? -19.469 12.727 16.609 1 98.75 180 LEU A O 1
ATOM 1358 N N . LYS A 1 181 ? -19.281 10.742 17.578 1 98.62 181 LYS A N 1
ATOM 1359 C CA . LYS A 1 181 ? -20.125 10.023 16.625 1 98.62 181 LYS A CA 1
ATOM 1360 C C . LYS A 1 181 ? -19.609 10.172 15.195 1 98.62 181 LYS A C 1
ATOM 1362 O O . LYS A 1 181 ? -20.375 10.414 14.266 1 98.62 181 LYS A O 1
ATOM 1367 N N . VAL A 1 182 ? -18.297 10.18 15.102 1 98.94 182 VAL A N 1
ATOM 1368 C CA . VAL A 1 182 ? -17.703 10.172 13.766 1 98.94 182 VAL A CA 1
ATOM 1369 C C . VAL A 1 182 ? -17.922 8.812 13.102 1 98.94 182 VAL A C 1
ATOM 1371 O O . VAL A 1 182 ? -17.688 7.77 13.719 1 98.94 182 VAL A O 1
ATOM 1374 N N . ASP A 1 183 ? -18.359 8.766 11.883 1 98.94 183 ASP A N 1
ATOM 1375 C CA . ASP A 1 183 ? -18.781 7.52 11.242 1 98.94 183 ASP A CA 1
ATOM 1376 C C . ASP A 1 183 ? -17.609 6.816 10.578 1 98.94 183 ASP A C 1
ATOM 1378 O O . ASP A 1 183 ? -17.562 5.586 10.523 1 98.94 183 ASP A O 1
ATOM 1382 N N . VAL A 1 184 ? -16.75 7.609 9.961 1 99 184 VAL A N 1
ATOM 1383 C CA . VAL A 1 184 ? -15.555 7.074 9.305 1 99 184 VAL A CA 1
ATOM 1384 C C . VAL A 1 184 ? -14.344 7.934 9.641 1 99 184 VAL A C 1
ATOM 1386 O O . VAL A 1 184 ? -14.375 9.156 9.484 1 99 184 VAL A O 1
ATOM 1389 N N . VAL A 1 185 ? -13.32 7.363 10.18 1 99 185 VAL A N 1
ATOM 1390 C CA . VAL A 1 185 ? -12.055 8.039 10.461 1 99 185 VAL A CA 1
ATOM 1391 C C . VAL A 1 185 ? -10.922 7.359 9.695 1 99 185 VAL A C 1
ATOM 1393 O O . VAL A 1 185 ? -10.766 6.137 9.766 1 99 185 VAL A O 1
ATOM 1396 N N . VAL A 1 186 ? -10.156 8.117 8.969 1 98.94 186 VAL A N 1
ATOM 1397 C CA . VAL A 1 186 ? -9.031 7.602 8.195 1 98.94 186 VAL A CA 1
ATOM 1398 C C . VAL A 1 186 ? -7.715 8.094 8.805 1 98.94 186 VAL A C 1
ATOM 1400 O O . VAL A 1 186 ? -7.602 9.258 9.188 1 98.94 186 VAL A O 1
ATOM 1403 N N . THR A 1 187 ? -6.766 7.238 8.945 1 98.88 187 THR A N 1
ATOM 1404 C CA . THR A 1 187 ? -5.41 7.652 9.297 1 98.88 187 THR A CA 1
ATOM 1405 C C . THR A 1 187 ? -4.375 6.832 8.539 1 98.88 187 THR A C 1
ATOM 1407 O O . THR A 1 187 ? -4.73 6.012 7.688 1 98.88 187 THR A O 1
ATOM 1410 N N . ALA A 1 188 ? -3.109 7.176 8.695 1 98.75 188 ALA A N 1
ATOM 1411 C CA . ALA A 1 188 ? -1.993 6.484 8.055 1 98.75 188 ALA A CA 1
ATOM 1412 C C . ALA A 1 188 ? -0.865 6.227 9.047 1 98.75 188 ALA A C 1
ATOM 1414 O O . ALA A 1 188 ? -0.847 6.801 10.141 1 98.75 188 ALA A O 1
ATOM 1415 N N . SER A 1 189 ? 0.044 5.395 8.656 1 98.75 189 SER A N 1
ATOM 1416 C CA . SER A 1 189 ? 1.019 4.852 9.602 1 98.75 189 SER A CA 1
ATOM 1417 C C . SER A 1 189 ? 2.133 5.855 9.883 1 98.75 189 SER A C 1
ATOM 1419 O O . SER A 1 189 ? 2.705 5.863 10.977 1 98.75 189 SER A O 1
ATOM 1421 N N . GLN A 1 190 ? 2.445 6.758 9 1 98.56 190 GLN A N 1
ATOM 1422 C CA . GLN A 1 190 ? 3.783 7.34 8.961 1 98.56 190 GLN A CA 1
ATOM 1423 C C . GLN A 1 190 ? 3.805 8.711 9.648 1 98.56 190 GLN A C 1
ATOM 1425 O O . GLN A 1 190 ? 4.715 9.508 9.414 1 98.56 190 GLN A O 1
ATOM 1430 N N . LYS A 1 191 ? 2.785 9.062 10.359 1 98.19 191 LYS A N 1
ATOM 1431 C CA . LYS A 1 191 ? 2.723 10.359 11.031 1 98.19 191 LYS A CA 1
ATOM 1432 C C . LYS A 1 191 ? 2.766 10.195 12.547 1 98.19 191 LYS A C 1
ATOM 1434 O O . LYS A 1 191 ? 3.771 9.75 13.102 1 98.19 191 LYS A O 1
ATOM 1439 N N . ALA A 1 192 ? 1.609 10.453 13.203 1 98.38 192 ALA A N 1
ATOM 1440 C CA . ALA A 1 192 ? 1.546 10.43 14.656 1 98.38 192 ALA A CA 1
ATOM 1441 C C . ALA A 1 192 ? 1.688 9.008 15.188 1 98.38 192 ALA A C 1
ATOM 1443 O O . ALA A 1 192 ? 1.997 8.805 16.359 1 98.38 192 ALA A O 1
ATOM 1444 N N . LEU A 1 193 ? 1.536 8.008 14.312 1 98.69 193 LEU A N 1
ATOM 1445 C CA . LEU A 1 193 ? 1.582 6.617 14.766 1 98.69 193 LEU A CA 1
ATOM 1446 C C . LEU A 1 193 ? 3.014 6.094 14.766 1 98.69 193 LEU A C 1
ATOM 1448 O O . LEU A 1 193 ? 3.252 4.93 15.094 1 98.69 193 LEU A O 1
ATOM 1452 N N . GLU A 1 194 ? 3.953 6.926 14.367 1 98.44 194 GLU A N 1
ATOM 1453 C CA . GLU A 1 194 ? 5.375 6.641 14.523 1 98.44 194 GLU A CA 1
ATOM 1454 C C . GLU A 1 194 ? 5.75 5.316 13.867 1 98.44 194 GLU A C 1
ATOM 1456 O O . GLU A 1 194 ? 6.449 4.496 14.469 1 98.44 194 GLU A O 1
ATOM 1461 N N . THR A 1 195 ? 5.234 5.047 12.719 1 98.81 195 THR A N 1
ATOM 1462 C CA . THR A 1 195 ? 5.469 3.859 11.906 1 98.81 195 THR A CA 1
ATOM 1463 C C . THR A 1 195 ? 5.883 4.25 10.492 1 98.81 195 THR A C 1
ATOM 1465 O O . THR A 1 195 ? 5.457 5.285 9.977 1 98.81 195 THR A O 1
ATOM 1468 N N . PRO A 1 196 ? 6.758 3.488 9.812 1 98.75 196 PRO A N 1
ATOM 1469 C CA . PRO A 1 196 ? 7.047 3.781 8.406 1 98.75 196 PRO A CA 1
ATOM 1470 C C . PRO A 1 196 ? 5.793 3.781 7.535 1 98.75 196 PRO A C 1
ATOM 1472 O O . PRO A 1 196 ? 4.812 3.107 7.859 1 98.75 196 PRO A O 1
ATOM 1475 N N . PRO A 1 197 ? 5.816 4.551 6.43 1 98.81 197 PRO A N 1
ATOM 1476 C CA . PRO A 1 197 ? 4.637 4.605 5.562 1 98.81 197 PRO A CA 1
ATOM 1477 C C . PRO A 1 197 ? 4.348 3.27 4.879 1 98.81 197 PRO A C 1
ATOM 1479 O O . PRO A 1 197 ? 5.27 2.506 4.594 1 98.81 197 PRO A O 1
ATOM 1482 N N . GLY A 1 198 ? 3.047 3.027 4.559 1 98.75 198 GLY A N 1
ATOM 1483 C CA . GLY A 1 198 ? 2.654 1.845 3.811 1 98.75 198 GLY A CA 1
ATOM 1484 C C . GLY A 1 198 ? 1.305 1.293 4.234 1 98.75 198 GLY A C 1
ATOM 1485 O O . GLY A 1 198 ? 0.802 0.341 3.633 1 98.75 198 GLY A O 1
ATOM 1486 N N . LEU A 1 199 ? 0.716 1.897 5.27 1 98.94 199 LEU A N 1
ATOM 1487 C CA . LEU A 1 199 ? -0.582 1.439 5.754 1 98.94 199 LEU A CA 1
ATOM 1488 C C . LEU A 1 199 ? -1.546 2.609 5.914 1 98.94 199 LEU A C 1
ATOM 1490 O O . LEU A 1 199 ? -1.138 3.707 6.301 1 98.94 199 LEU A O 1
ATOM 1494 N N . ALA A 1 200 ? -2.764 2.381 5.602 1 98.88 200 ALA A N 1
ATOM 1495 C CA . ALA A 1 200 ? -3.893 3.217 6.004 1 98.88 200 ALA A CA 1
ATOM 1496 C C . ALA A 1 200 ? -4.844 2.453 6.922 1 98.88 200 ALA A C 1
ATOM 1498 O O . ALA A 1 200 ? -5.027 1.243 6.762 1 98.88 200 ALA A O 1
ATOM 1499 N N . MET A 1 201 ? -5.383 3.072 7.891 1 98.88 201 MET A N 1
ATOM 1500 C CA . MET A 1 201 ? -6.398 2.488 8.758 1 98.88 201 MET A CA 1
ATOM 1501 C C . MET A 1 201 ? -7.711 3.262 8.664 1 98.88 201 MET A C 1
ATOM 1503 O O . MET A 1 201 ? -7.703 4.488 8.547 1 98.88 201 MET A O 1
ATOM 1507 N N . VAL A 1 202 ? -8.797 2.547 8.742 1 98.94 202 VAL A N 1
ATOM 1508 C CA . VAL A 1 202 ? -10.117 3.15 8.633 1 98.94 202 VAL A CA 1
ATOM 1509 C C . VAL A 1 202 ? -11.023 2.604 9.734 1 98.94 202 VAL A C 1
ATOM 1511 O O . VAL A 1 202 ? -11.242 1.393 9.828 1 98.94 202 VAL A O 1
ATOM 1514 N N . SER A 1 203 ? -11.516 3.445 10.578 1 98.94 203 SER A N 1
ATOM 1515 C CA . SER A 1 203 ? -12.586 3.08 11.508 1 98.94 203 SER A CA 1
ATOM 1516 C C . SER A 1 203 ? -13.953 3.283 10.875 1 98.94 203 SER A C 1
ATOM 1518 O O . SER A 1 203 ? -14.188 4.277 10.188 1 98.94 203 SER A O 1
ATOM 1520 N N . VAL A 1 204 ? -14.875 2.367 11.047 1 98.94 204 VAL A N 1
ATOM 1521 C CA . VAL A 1 204 ? -16.172 2.408 10.375 1 98.94 204 VAL A CA 1
ATOM 1522 C C . VAL A 1 204 ? -17.281 2.15 11.391 1 98.94 204 VAL A C 1
ATOM 1524 O O . VAL A 1 204 ? -17.312 1.107 12.047 1 98.94 204 VAL A O 1
ATOM 1527 N N . SER A 1 205 ? -18.234 3.033 11.523 1 98.88 205 SER A N 1
ATOM 1528 C CA . SER A 1 205 ? -19.328 2.93 12.477 1 98.88 205 SER A CA 1
ATOM 1529 C C . SER A 1 205 ? -20.422 2.004 11.953 1 98.88 205 SER A C 1
ATOM 1531 O O . SER A 1 205 ? -20.406 1.608 10.789 1 98.88 205 SER A O 1
ATOM 1533 N N . GLU A 1 206 ? -21.359 1.697 12.844 1 98.75 206 GLU A N 1
ATOM 1534 C CA . GLU A 1 206 ? -22.531 0.908 12.453 1 98.75 206 GLU A CA 1
ATOM 1535 C C . GLU A 1 206 ? -23.359 1.634 11.398 1 98.75 206 GLU A C 1
ATOM 1537 O O . GLU A 1 206 ? -23.875 1.012 10.469 1 98.75 206 GLU A O 1
ATOM 1542 N N . LEU A 1 207 ? -23.531 2.922 11.555 1 98.81 207 LEU A N 1
ATOM 1543 C CA . LEU A 1 207 ? -24.281 3.695 10.57 1 98.81 207 LEU A CA 1
ATOM 1544 C C . LEU A 1 207 ? -23.625 3.609 9.195 1 98.81 207 LEU A C 1
ATOM 1546 O O . LEU A 1 207 ? -24.312 3.428 8.188 1 98.81 207 LEU A O 1
ATOM 1550 N N . ALA A 1 208 ? -22.312 3.783 9.148 1 98.88 208 ALA A N 1
ATOM 1551 C CA . ALA A 1 208 ? -21.594 3.705 7.875 1 98.88 208 ALA A CA 1
ATOM 1552 C C . ALA A 1 208 ? -21.797 2.338 7.223 1 98.88 208 ALA A C 1
ATOM 1554 O O . ALA A 1 208 ? -21.938 2.242 6.004 1 98.88 208 ALA A O 1
ATOM 1555 N N . TRP A 1 209 ? -21.797 1.28 8.016 1 98.81 209 TRP A N 1
ATOM 1556 C CA . TRP A 1 209 ? -22 -0.053 7.457 1 98.81 209 TRP A CA 1
ATOM 1557 C C . TRP A 1 209 ? -23.391 -0.18 6.84 1 98.81 209 TRP A C 1
ATOM 1559 O O . TRP A 1 209 ? -23.562 -0.877 5.84 1 98.81 209 TRP A O 1
ATOM 1569 N N . LYS A 1 210 ? -24.391 0.448 7.453 1 98.69 210 LYS A N 1
ATOM 1570 C CA . LYS A 1 210 ? -25.719 0.459 6.855 1 98.69 210 LYS A CA 1
ATOM 1571 C C . LYS A 1 210 ? -25.703 1.123 5.48 1 98.69 210 LYS A C 1
ATOM 1573 O O . LYS A 1 210 ? -26.375 0.665 4.551 1 98.69 210 LYS A O 1
ATOM 1578 N N . TYR A 1 211 ? -24.953 2.217 5.375 1 98.81 211 TYR A N 1
ATOM 1579 C CA . TYR A 1 211 ? -24.812 2.887 4.086 1 98.81 211 TYR A CA 1
ATOM 1580 C C . TYR A 1 211 ? -24.062 2.008 3.094 1 98.81 211 TYR A C 1
ATOM 1582 O O . TYR A 1 211 ? -24.359 2.023 1.896 1 98.81 211 TYR A O 1
ATOM 1590 N N . ASN A 1 212 ? -23.062 1.261 3.553 1 98.75 212 ASN A N 1
ATOM 1591 C CA . ASN A 1 212 ? -22.281 0.366 2.705 1 98.75 212 ASN A CA 1
ATOM 1592 C C . ASN A 1 212 ? -23.172 -0.61 1.946 1 98.75 212 ASN A C 1
ATOM 1594 O O . ASN A 1 212 ? -22.891 -0.957 0.799 1 98.75 212 ASN A O 1
ATOM 1598 N N . GLU A 1 213 ? -24.266 -1.068 2.529 1 98.19 213 GLU A N 1
ATOM 1599 C CA . GLU A 1 213 ? -25.172 -2.045 1.942 1 98.19 213 GLU A CA 1
ATOM 1600 C C . GLU A 1 213 ? -25.812 -1.504 0.667 1 98.19 213 GLU A C 1
ATOM 1602 O O . GLU A 1 213 ? -26.172 -2.273 -0.231 1 98.19 213 GLU A O 1
ATOM 1607 N N . LYS A 1 214 ? -25.906 -0.196 0.597 1 97.38 214 LYS A N 1
ATOM 1608 C CA . LYS A 1 214 ? -26.641 0.404 -0.521 1 97.38 214 LYS A CA 1
ATOM 1609 C C . LYS A 1 214 ? -25.688 1.138 -1.461 1 97.38 214 LYS A C 1
ATOM 1611 O O . LYS A 1 214 ? -26.047 1.484 -2.584 1 97.38 214 LYS A O 1
ATOM 1616 N N . ALA A 1 215 ? -24.453 1.376 -1.002 1 98.31 215 ALA A N 1
ATOM 1617 C CA . ALA A 1 215 ? -23.484 2.123 -1.799 1 98.31 215 ALA A CA 1
ATOM 1618 C C . ALA A 1 215 ? -23.188 1.416 -3.121 1 98.31 215 ALA A C 1
ATOM 1620 O O . ALA A 1 215 ? -23.094 0.188 -3.164 1 98.31 215 ALA A O 1
ATOM 1621 N N . ASN A 1 216 ? -23.016 2.199 -4.242 1 98 216 ASN A N 1
ATOM 1622 C CA . ASN A 1 216 ? -22.922 1.53 -5.535 1 98 216 ASN A CA 1
ATOM 1623 C C . ASN A 1 216 ? -21.688 1.984 -6.312 1 98 216 ASN A C 1
ATOM 1625 O O . ASN A 1 216 ? -21.547 1.696 -7.5 1 98 216 ASN A O 1
ATOM 1629 N N . LEU A 1 217 ? -20.797 2.766 -5.676 1 98.62 217 LEU A N 1
ATOM 1630 C CA . LEU A 1 217 ? -19.578 3.115 -6.371 1 98.62 217 LEU A CA 1
ATOM 1631 C C . LEU A 1 217 ? -18.703 1.884 -6.582 1 98.62 217 LEU A C 1
ATOM 1633 O O . LEU A 1 217 ? -18.625 1.012 -5.711 1 98.62 217 LEU A O 1
ATOM 1637 N N . PRO A 1 218 ? -18.016 1.755 -7.75 1 98.56 218 PRO A N 1
ATOM 1638 C CA . PRO A 1 218 ? -17.172 0.577 -8 1 98.56 218 PRO A CA 1
ATOM 1639 C C . PRO A 1 218 ? -15.953 0.518 -7.086 1 98.56 218 PRO A C 1
ATOM 1641 O O . PRO A 1 218 ? -15.352 1.553 -6.789 1 98.56 218 PRO A O 1
ATOM 1644 N N . ARG A 1 219 ? -15.672 -0.612 -6.633 1 98.62 219 ARG A N 1
ATOM 1645 C CA . ARG A 1 219 ? -14.516 -0.859 -5.781 1 98.62 219 ARG A CA 1
ATOM 1646 C C . ARG A 1 219 ? -14.133 -2.336 -5.789 1 98.62 219 ARG A C 1
ATOM 1648 O O . ARG A 1 219 ? -14.977 -3.197 -6.043 1 98.62 219 ARG A O 1
ATOM 1655 N N . PHE A 1 220 ? -12.867 -2.668 -5.539 1 98.81 220 PHE A N 1
ATOM 1656 C CA . PHE A 1 220 ? -12.406 -4.039 -5.352 1 98.81 220 PHE A CA 1
ATOM 1657 C C . PHE A 1 220 ? -11.281 -4.098 -4.32 1 98.81 220 PHE A C 1
ATOM 1659 O O . PHE A 1 220 ? -11.461 -4.656 -3.236 1 98.81 220 PHE A O 1
ATOM 1666 N N . TYR A 1 221 ? -10.172 -3.434 -4.59 1 98.88 221 TYR A N 1
ATOM 1667 C CA . TYR A 1 221 ? -9.023 -3.43 -3.691 1 98.88 221 TYR A CA 1
ATOM 1668 C C . TYR A 1 221 ? -9.383 -2.781 -2.357 1 98.88 221 TYR A C 1
ATOM 1670 O O . TYR A 1 221 ? -8.922 -3.225 -1.303 1 98.88 221 TYR A O 1
ATOM 1678 N N . PHE A 1 222 ? -10.203 -1.705 -2.398 1 98.88 222 PHE A N 1
ATOM 1679 C CA . PHE A 1 222 ? -10.562 -0.955 -1.201 1 98.88 222 PHE A CA 1
ATOM 1680 C C . PHE A 1 222 ? -11.961 -1.328 -0.732 1 98.88 222 PHE A C 1
ATOM 1682 O O . PHE A 1 222 ? -12.656 -0.516 -0.11 1 98.88 222 PHE A O 1
ATOM 1689 N N . ASP A 1 223 ? -12.438 -2.492 -1.077 1 98.88 223 ASP A N 1
ATOM 1690 C CA . ASP A 1 223 ? -13.711 -2.984 -0.553 1 98.88 223 ASP A CA 1
ATOM 1691 C C . ASP A 1 223 ? -13.609 -3.277 0.943 1 98.88 223 ASP A C 1
ATOM 1693 O O . ASP A 1 223 ? -13.125 -4.34 1.342 1 98.88 223 ASP A O 1
ATOM 1697 N N . LEU A 1 224 ? -14.195 -2.439 1.75 1 98.88 224 LEU A N 1
ATOM 1698 C CA . LEU A 1 224 ? -14.047 -2.541 3.197 1 98.88 224 LEU A CA 1
ATOM 1699 C C . LEU A 1 224 ? -14.891 -3.682 3.754 1 98.88 224 LEU A C 1
ATOM 1701 O O . LEU A 1 224 ? -14.586 -4.223 4.82 1 98.88 224 LEU A O 1
ATOM 1705 N N . LYS A 1 225 ? -15.961 -3.979 3.072 1 98.5 225 LYS A N 1
ATOM 1706 C CA . LYS A 1 225 ? -16.75 -5.133 3.504 1 98.5 225 LYS A CA 1
ATOM 1707 C C . LYS A 1 225 ? -15.914 -6.414 3.453 1 98.5 225 LYS A C 1
ATOM 1709 O O . LYS A 1 225 ? -15.977 -7.234 4.371 1 98.5 225 LYS A O 1
ATOM 1714 N N . GLN A 1 226 ? -15.18 -6.582 2.363 1 98.31 226 GLN A N 1
ATOM 1715 C CA . GLN A 1 226 ? -14.273 -7.723 2.25 1 98.31 226 GLN A CA 1
ATOM 1716 C C . GLN A 1 226 ? -13.188 -7.676 3.32 1 98.31 226 GLN A C 1
ATOM 1718 O O . GLN A 1 226 ? -12.859 -8.695 3.926 1 98.31 226 GLN A O 1
ATOM 1723 N N . ALA A 1 227 ? -12.633 -6.488 3.555 1 98.62 227 ALA A N 1
ATOM 1724 C CA . ALA A 1 227 ? -11.602 -6.32 4.582 1 98.62 227 ALA A CA 1
ATOM 1725 C C . ALA A 1 227 ? -12.125 -6.742 5.953 1 98.62 227 ALA A C 1
ATOM 1727 O O . ALA A 1 227 ? -11.422 -7.41 6.711 1 98.62 227 ALA A O 1
ATOM 1728 N N . LYS A 1 228 ? -13.336 -6.309 6.277 1 98.56 228 LYS A N 1
ATOM 1729 C CA . LYS A 1 228 ? -13.953 -6.656 7.551 1 98.56 228 LYS A CA 1
ATOM 1730 C C . LYS A 1 228 ? -14.109 -8.172 7.695 1 98.56 228 LYS A C 1
ATOM 1732 O O . LYS A 1 228 ? -13.766 -8.734 8.734 1 98.56 228 LYS A O 1
ATOM 1737 N N . LYS A 1 229 ? -14.633 -8.812 6.668 1 98.12 229 LYS A N 1
ATOM 1738 C CA . LYS A 1 229 ? -14.836 -10.258 6.684 1 98.12 229 LYS A CA 1
ATOM 1739 C C . LYS A 1 229 ? -13.523 -11 6.934 1 98.12 229 LYS A C 1
ATOM 1741 O O . LYS A 1 229 ? -13.469 -11.914 7.758 1 98.12 229 LYS A O 1
ATOM 1746 N N . PHE A 1 230 ? -12.492 -10.641 6.242 1 98 230 PHE A N 1
ATOM 1747 C CA . PHE A 1 230 ? -11.203 -11.297 6.391 1 98 230 PHE A CA 1
ATOM 1748 C C . PHE A 1 230 ? -10.609 -11.031 7.766 1 98 230 PHE A C 1
ATOM 1750 O O . PHE A 1 230 ? -9.977 -11.906 8.359 1 98 230 PHE A O 1
ATOM 1757 N N . LEU A 1 231 ? -10.766 -9.82 8.227 1 96.88 231 LEU A N 1
ATOM 1758 C CA . LEU A 1 231 ? -10.211 -9.477 9.531 1 96.88 231 LEU A CA 1
ATOM 1759 C C . LEU A 1 231 ? -10.789 -10.375 10.617 1 96.88 231 LEU A C 1
ATOM 1761 O O . LEU A 1 231 ? -10.094 -10.734 11.57 1 96.88 231 LEU A O 1
ATOM 1765 N N . GLU A 1 232 ? -12.055 -10.734 10.5 1 95.5 232 GLU A N 1
ATOM 1766 C CA . GLU A 1 232 ? -12.695 -11.641 11.445 1 95.5 232 GLU A CA 1
ATOM 1767 C C . GLU A 1 232 ? -11.977 -12.977 11.508 1 95.5 232 GLU A C 1
ATOM 1769 O O . GLU A 1 232 ? -11.992 -13.656 12.539 1 95.5 232 GLU A O 1
ATOM 1774 N N . GLU A 1 233 ? -11.258 -13.305 10.453 1 94.62 233 GLU A N 1
ATOM 1775 C CA . GLU A 1 233 ? -10.539 -14.562 10.367 1 94.62 233 GLU A CA 1
ATOM 1776 C C . GLU A 1 233 ? -9.039 -14.359 10.609 1 94.62 233 GLU A C 1
ATOM 1778 O O . GLU A 1 233 ? -8.242 -15.281 10.398 1 94.62 233 GLU A O 1
ATOM 1783 N N . GLY A 1 234 ? -8.695 -13.18 10.969 1 94.75 234 GLY A N 1
ATOM 1784 C CA . GLY A 1 234 ? -7.297 -12.875 11.227 1 94.75 234 GLY A CA 1
ATOM 1785 C C . GLY A 1 234 ? -6.473 -12.719 9.961 1 94.75 234 GLY A C 1
ATOM 1786 O O . GLY A 1 234 ? -5.289 -13.062 9.945 1 94.75 234 GLY A O 1
ATOM 1787 N N . ALA A 1 235 ? -7.082 -12.266 8.922 1 97.12 235 ALA A N 1
ATOM 1788 C CA . ALA A 1 235 ? -6.402 -12.133 7.633 1 97.12 235 ALA A CA 1
ATOM 1789 C C . ALA A 1 235 ? -6.789 -10.82 6.945 1 97.12 235 ALA A C 1
ATOM 1791 O O . ALA A 1 235 ? -7.559 -10.031 7.496 1 97.12 235 ALA A O 1
ATOM 1792 N N . THR A 1 236 ? -6.191 -10.453 5.93 1 97.94 236 THR A N 1
ATOM 1793 C CA . THR A 1 236 ? -6.559 -9.383 5.008 1 97.94 236 THR A CA 1
ATOM 1794 C C . THR A 1 236 ? -6.926 -9.953 3.641 1 97.94 236 THR A C 1
ATOM 1796 O O . THR A 1 236 ? -6.527 -11.062 3.297 1 97.94 236 THR A O 1
ATOM 1799 N N . PRO A 1 237 ? -7.746 -9.203 2.871 1 97.62 237 PRO A N 1
ATOM 1800 C CA . PRO A 1 237 ? -8.18 -9.758 1.586 1 97.62 237 PRO A CA 1
ATOM 1801 C C . PRO A 1 237 ? -7.016 -10.055 0.645 1 97.62 237 PRO A C 1
ATOM 1803 O O . PRO A 1 237 ? -7.082 -11 -0.146 1 97.62 237 PRO A O 1
ATOM 1806 N N . PHE A 1 238 ? -5.996 -9.289 0.705 1 98 238 PHE A N 1
ATOM 1807 C CA . PHE A 1 238 ? -4.816 -9.414 -0.141 1 98 238 PHE A CA 1
ATOM 1808 C C . PHE A 1 238 ? -3.541 -9.359 0.695 1 98 238 PHE A C 1
ATOM 1810 O O . PHE A 1 238 ? -3.598 -9.125 1.904 1 98 238 PHE A O 1
ATOM 1817 N N . THR A 1 239 ? -2.389 -9.641 0.059 1 97.69 239 THR A N 1
ATOM 1818 C CA . THR A 1 239 ? -1.125 -9.648 0.787 1 97.69 239 THR A CA 1
ATOM 1819 C C . THR A 1 239 ? -0.865 -8.289 1.432 1 97.69 239 THR A C 1
ATOM 1821 O O . THR A 1 239 ? -0.774 -7.273 0.738 1 97.69 239 THR A O 1
ATOM 1824 N N . PRO A 1 240 ? -0.805 -8.219 2.738 1 98.44 240 PRO A N 1
ATOM 1825 C CA . PRO A 1 240 ? -0.544 -6.949 3.412 1 98.44 240 PRO A CA 1
ATOM 1826 C C . PRO A 1 240 ? 0.939 -6.59 3.441 1 98.44 240 PRO A C 1
ATOM 1828 O O . PRO A 1 240 ? 1.788 -7.434 3.141 1 98.44 240 PRO A O 1
ATOM 1831 N N . ALA A 1 241 ? 1.21 -5.336 3.75 1 98.69 241 ALA A N 1
ATOM 1832 C CA . ALA A 1 241 ? 2.584 -4.926 4.031 1 98.69 241 ALA A CA 1
ATOM 1833 C C . ALA A 1 241 ? 3.064 -5.504 5.363 1 98.69 241 ALA A C 1
ATOM 1835 O O . ALA A 1 241 ? 3.113 -4.797 6.371 1 98.69 241 ALA A O 1
ATOM 1836 N N . VAL A 1 242 ? 3.479 -6.691 5.344 1 98.56 242 VAL A N 1
ATOM 1837 C CA . VAL A 1 242 ? 3.734 -7.527 6.512 1 98.56 242 VAL A CA 1
ATOM 1838 C C . VAL A 1 242 ? 4.699 -6.812 7.457 1 98.56 242 VAL A C 1
ATOM 1840 O O . VAL A 1 242 ? 4.414 -6.66 8.648 1 98.56 242 VAL A O 1
ATOM 1843 N N . SER A 1 243 ? 5.805 -6.328 6.945 1 98.62 243 SER A N 1
ATOM 1844 C CA . SER A 1 243 ? 6.828 -5.695 7.77 1 98.62 243 SER A CA 1
ATOM 1845 C C . SER A 1 243 ? 6.305 -4.422 8.422 1 98.62 243 SER A C 1
ATOM 1847 O O . SER A 1 243 ? 6.637 -4.125 9.57 1 98.62 243 SER A O 1
ATOM 1849 N N . VAL A 1 244 ? 5.48 -3.662 7.676 1 98.81 244 VAL A N 1
ATOM 1850 C CA . VAL A 1 244 ? 4.945 -2.42 8.219 1 98.81 244 VAL A CA 1
ATOM 1851 C C . VAL A 1 244 ? 3.934 -2.73 9.32 1 98.81 244 VAL A C 1
ATOM 1853 O O . VAL A 1 244 ? 3.824 -1.988 10.297 1 98.81 244 VAL A O 1
ATOM 1856 N N . VAL A 1 245 ? 3.213 -3.838 9.172 1 98.88 245 VAL A N 1
ATOM 1857 C CA . VAL A 1 245 ? 2.268 -4.23 10.211 1 98.88 245 VAL A CA 1
ATOM 1858 C C . VAL A 1 245 ? 3.023 -4.629 11.477 1 98.88 245 VAL A C 1
ATOM 1860 O O . VAL A 1 245 ? 2.594 -4.316 12.594 1 98.88 245 VAL A O 1
ATOM 1863 N N . PHE A 1 246 ? 4.203 -5.34 11.297 1 98.69 246 PHE A N 1
ATOM 1864 C CA . PHE A 1 246 ? 5.043 -5.625 12.453 1 98.69 246 PHE A CA 1
ATOM 1865 C C . PHE A 1 246 ? 5.441 -4.336 13.164 1 98.69 246 PHE A C 1
ATOM 1867 O O . PHE A 1 246 ? 5.34 -4.238 14.391 1 98.69 246 PHE A O 1
ATOM 1874 N N . ALA A 1 247 ? 5.844 -3.395 12.391 1 98.88 247 ALA A N 1
ATOM 1875 C CA . ALA A 1 247 ? 6.285 -2.109 12.922 1 98.88 247 ALA A CA 1
ATOM 1876 C C . ALA A 1 247 ? 5.133 -1.373 13.602 1 98.88 247 ALA A C 1
ATOM 1878 O O . ALA A 1 247 ? 5.312 -0.778 14.664 1 98.88 247 ALA A O 1
ATOM 1879 N N . LEU A 1 248 ? 3.979 -1.417 12.969 1 98.88 248 LEU A N 1
ATOM 1880 C CA . LEU A 1 248 ? 2.805 -0.746 13.516 1 98.88 248 LEU A CA 1
ATOM 1881 C C . LEU A 1 248 ? 2.459 -1.288 14.898 1 98.88 248 LEU A C 1
ATOM 1883 O O . LEU A 1 248 ? 2.17 -0.519 15.82 1 98.88 248 LEU A O 1
ATOM 1887 N N . ARG A 1 249 ? 2.453 -2.6 15.047 1 98.81 249 ARG A N 1
ATOM 1888 C CA . ARG A 1 249 ? 2.145 -3.215 16.344 1 98.81 249 ARG A CA 1
ATOM 1889 C C . ARG A 1 249 ? 3.068 -2.688 17.438 1 98.81 249 ARG A C 1
ATOM 1891 O O . ARG A 1 249 ? 2.607 -2.291 18.5 1 98.81 249 ARG A O 1
ATOM 1898 N N . LYS A 1 250 ? 4.344 -2.697 17.141 1 98.81 250 LYS A N 1
ATOM 1899 C CA . LYS A 1 250 ? 5.332 -2.234 18.109 1 98.81 250 LYS A CA 1
ATOM 1900 C C . LYS A 1 250 ? 5.145 -0.754 18.422 1 98.81 250 LYS A C 1
ATOM 1902 O O . LYS A 1 250 ? 5.227 -0.345 19.578 1 98.81 250 LYS A O 1
ATOM 1907 N N . ALA A 1 251 ? 4.902 0.039 17.422 1 98.88 251 ALA A N 1
ATOM 1908 C CA . ALA A 1 251 ? 4.703 1.476 17.594 1 98.88 251 ALA A CA 1
ATOM 1909 C C . ALA A 1 251 ? 3.484 1.757 18.469 1 98.88 251 ALA A C 1
ATOM 1911 O O . ALA A 1 251 ? 3.518 2.641 19.328 1 98.88 251 ALA A O 1
ATOM 1912 N N . LEU A 1 252 ? 2.379 1.044 18.188 1 98.88 252 LEU A N 1
ATOM 1913 C CA . LEU A 1 252 ? 1.157 1.216 18.969 1 98.88 252 LEU A CA 1
ATOM 1914 C C . LEU A 1 252 ? 1.386 0.841 20.438 1 98.88 252 LEU A C 1
ATOM 1916 O O . LEU A 1 252 ? 0.879 1.51 21.328 1 98.88 252 LEU A O 1
ATOM 1920 N N . GLU A 1 253 ? 2.146 -0.237 20.641 1 98.75 253 GLU A N 1
ATOM 1921 C CA . GLU A 1 253 ? 2.506 -0.606 22.016 1 98.75 253 GLU A CA 1
ATOM 1922 C C . GLU A 1 253 ? 3.268 0.521 22.703 1 98.75 253 GLU A C 1
ATOM 1924 O O . GLU A 1 253 ? 2.977 0.857 23.844 1 98.75 253 GLU A O 1
ATOM 1929 N N . ASN A 1 254 ? 4.211 1.07 22.016 1 98.56 254 ASN A N 1
ATOM 1930 C CA . ASN A 1 254 ? 4.996 2.172 22.562 1 98.56 254 ASN A CA 1
ATOM 1931 C C . ASN A 1 254 ? 4.113 3.365 22.922 1 98.56 254 ASN A C 1
ATOM 1933 O O . ASN A 1 254 ? 4.254 3.943 24 1 98.56 254 ASN A O 1
ATOM 1937 N N . ILE A 1 255 ? 3.225 3.758 22.047 1 98.5 255 ILE A N 1
ATOM 1938 C CA . ILE A 1 255 ? 2.363 4.922 22.234 1 98.5 255 ILE A CA 1
ATOM 1939 C C . ILE A 1 255 ? 1.437 4.703 23.422 1 98.5 255 ILE A C 1
ATOM 1941 O O . ILE A 1 255 ? 1.279 5.594 24.266 1 98.5 255 ILE A O 1
ATOM 1945 N N . LEU A 1 256 ? 0.839 3.523 23.484 1 98.56 256 LEU A N 1
ATOM 1946 C CA . LEU A 1 256 ? -0.131 3.244 24.531 1 98.56 256 LEU A CA 1
ATOM 1947 C C . LEU A 1 256 ? 0.565 3.057 25.875 1 98.56 256 LEU A C 1
ATOM 1949 O O . LEU A 1 256 ? -0.012 3.354 26.922 1 98.56 256 LEU A O 1
ATOM 1953 N N . ASN A 1 257 ? 1.817 2.547 25.844 1 98.19 257 ASN A N 1
ATOM 1954 C CA . ASN A 1 257 ? 2.605 2.49 27.078 1 98.19 257 ASN A CA 1
ATOM 1955 C C . ASN A 1 257 ? 2.902 3.885 27.625 1 98.19 257 ASN A C 1
ATOM 1957 O O . ASN A 1 257 ? 2.92 4.09 28.828 1 98.19 257 ASN A O 1
ATOM 1961 N N . ARG A 1 258 ? 3.188 4.844 26.75 1 96.38 258 ARG A N 1
ATOM 1962 C CA . ARG A 1 258 ? 3.348 6.238 27.141 1 96.38 258 ARG A CA 1
ATOM 1963 C C . ARG A 1 258 ? 2.035 6.812 27.672 1 96.38 258 ARG A C 1
ATOM 1965 O O . ARG A 1 258 ? 2.033 7.605 28.609 1 96.38 258 ARG A O 1
ATOM 1972 N N . GLY A 1 259 ? 0.926 6.391 27.062 1 97.81 259 GLY A N 1
ATOM 1973 C CA . GLY A 1 259 ? -0.395 6.914 27.359 1 97.81 259 GLY A CA 1
ATOM 1974 C C . GLY A 1 259 ? -0.872 7.957 26.375 1 97.81 259 GLY A C 1
ATOM 1975 O O . GLY A 1 259 ? -0.146 8.898 26.062 1 97.81 259 GLY A O 1
ATOM 1976 N N . LEU A 1 260 ? -2.062 7.863 25.922 1 98 260 LEU A N 1
ATOM 1977 C CA . LEU A 1 260 ? -2.58 8.742 24.875 1 98 260 LEU A CA 1
ATOM 1978 C C . LEU A 1 260 ? -2.613 10.188 25.359 1 98 260 LEU A C 1
ATOM 1980 O O . LEU A 1 260 ? -2.215 11.102 24.625 1 98 260 LEU A O 1
ATOM 1984 N N . GLU A 1 261 ? -3.084 10.391 26.547 1 97.81 261 GLU A N 1
ATOM 1985 C CA . GLU A 1 261 ? -3.174 11.75 27.078 1 97.81 261 GLU A CA 1
ATOM 1986 C C . GLU A 1 261 ? -1.798 12.406 27.156 1 97.81 261 GLU A C 1
ATOM 1988 O O . GLU A 1 261 ? -1.65 13.586 26.844 1 97.81 261 GLU A O 1
ATOM 1993 N N . GLN A 1 262 ? -0.849 11.641 27.594 1 96.81 262 GLN A N 1
ATOM 1994 C CA . GLN A 1 262 ? 0.519 12.148 27.641 1 96.81 262 GLN A CA 1
ATOM 1995 C C . GLN A 1 262 ? 1.054 12.438 26.234 1 96.81 262 GLN A C 1
ATOM 1997 O O . GLN A 1 262 ? 1.809 13.391 26.047 1 96.81 262 GLN A O 1
ATOM 2002 N N . ASN A 1 263 ? 0.719 11.578 25.344 1 97.56 263 ASN A N 1
ATOM 2003 C CA . ASN A 1 263 ? 1.132 11.789 23.953 1 97.56 263 ASN A CA 1
ATOM 2004 C C . ASN A 1 263 ? 0.524 13.062 23.375 1 97.56 263 ASN A C 1
ATOM 2006 O O . ASN A 1 263 ? 1.193 13.805 22.656 1 97.56 263 ASN A O 1
ATOM 2010 N N . PHE A 1 264 ? -0.795 13.305 23.719 1 98.44 264 PHE A N 1
ATOM 2011 C CA . PHE A 1 264 ? -1.447 14.539 23.281 1 98.44 264 PHE A CA 1
ATOM 2012 C C . PHE A 1 264 ? -0.748 15.758 23.875 1 98.44 264 PHE A C 1
ATOM 2014 O O . PHE A 1 264 ? -0.468 16.719 23.172 1 98.44 264 PHE A O 1
ATOM 2021 N N . LYS A 1 265 ? -0.448 15.688 25.109 1 97.88 265 LYS A N 1
ATOM 2022 C CA . LYS A 1 265 ? 0.199 16.797 25.812 1 97.88 265 LYS A CA 1
ATOM 2023 C C . LYS A 1 265 ? 1.578 17.078 25.234 1 97.88 265 LYS A C 1
ATOM 2025 O O . LYS A 1 265 ? 1.956 18.25 25.062 1 97.88 265 LYS A O 1
ATOM 2030 N N . ARG A 1 266 ? 2.318 16.047 25 1 97.56 266 ARG A N 1
ATOM 2031 C CA . ARG A 1 266 ? 3.646 16.203 24.406 1 97.56 266 ARG A CA 1
ATOM 2032 C C . ARG A 1 266 ? 3.576 16.953 23.078 1 97.56 266 ARG A C 1
ATOM 2034 O O . ARG A 1 266 ? 4.348 17.891 22.859 1 97.56 266 ARG A O 1
ATOM 2041 N N . HIS A 1 267 ? 2.625 16.547 22.219 1 98.62 267 HIS A N 1
ATOM 2042 C CA . HIS A 1 267 ? 2.496 17.219 20.922 1 98.62 267 HIS A CA 1
ATOM 2043 C C . HIS A 1 267 ? 2.041 18.656 21.094 1 98.62 267 HIS A C 1
ATOM 2045 O O . HIS A 1 267 ? 2.482 19.547 20.359 1 98.62 267 HIS A O 1
ATOM 2051 N N . GLN A 1 268 ? 1.215 18.875 22.047 1 98.44 268 GLN A N 1
ATOM 2052 C CA . GLN A 1 268 ? 0.765 20.234 22.344 1 98.44 268 GLN A CA 1
ATOM 2053 C C . GLN A 1 268 ? 1.934 21.125 22.766 1 98.44 268 GLN A C 1
ATOM 2055 O O . GLN A 1 268 ? 2.051 22.25 22.281 1 98.44 268 GLN A O 1
ATOM 2060 N N . VAL A 1 269 ? 2.775 20.625 23.594 1 98.5 269 VAL A N 1
ATOM 2061 C CA . VAL A 1 269 ? 3.9 21.391 24.125 1 98.5 269 VAL A CA 1
ATOM 2062 C C . VAL A 1 269 ? 4.922 21.641 23.016 1 98.5 269 VAL A C 1
ATOM 2064 O O . VAL A 1 269 ? 5.477 22.734 22.906 1 98.5 269 VAL A O 1
ATOM 2067 N N . LEU A 1 270 ? 5.188 20.609 22.219 1 98.75 270 LEU A N 1
ATOM 2068 C CA . LEU A 1 270 ? 6.098 20.781 21.094 1 98.75 270 LEU A CA 1
ATOM 2069 C C . LEU A 1 270 ? 5.605 21.875 20.156 1 98.75 270 LEU A C 1
ATOM 2071 O O . LEU A 1 270 ? 6.371 22.766 19.766 1 98.75 270 LEU A O 1
ATOM 2075 N N . GLY A 1 271 ? 4.289 21.812 19.797 1 98.69 271 GLY A N 1
ATOM 2076 C CA . GLY A 1 271 ? 3.713 22.812 18.922 1 98.69 271 GLY A CA 1
ATOM 2077 C C . GLY A 1 271 ? 3.754 24.219 19.5 1 98.69 271 GLY A C 1
ATOM 2078 O O . GLY A 1 271 ? 4.109 25.172 18.812 1 98.69 271 GLY A O 1
ATOM 2079 N N . ARG A 1 272 ? 3.424 24.328 20.766 1 98.56 272 ARG A N 1
ATOM 2080 C CA . ARG A 1 272 ? 3.453 25.609 21.453 1 98.56 272 ARG A CA 1
ATOM 2081 C C . ARG A 1 272 ? 4.859 26.203 21.469 1 98.56 272 ARG A C 1
ATOM 2083 O O . ARG A 1 272 ? 5.043 27.391 21.219 1 98.56 272 ARG A O 1
ATOM 2090 N N . ALA A 1 273 ? 5.832 25.359 21.719 1 98.75 273 ALA A N 1
ATOM 2091 C CA . ALA A 1 273 ? 7.219 25.828 21.781 1 98.75 273 ALA A CA 1
ATOM 2092 C C . ALA A 1 273 ? 7.656 26.406 20.438 1 98.75 273 ALA A C 1
ATOM 2094 O O . ALA A 1 273 ? 8.297 27.453 20.391 1 98.75 273 ALA A O 1
ATOM 2095 N N . VAL A 1 274 ? 7.352 25.703 19.391 1 98.81 274 VAL A N 1
ATOM 2096 C CA . VAL A 1 274 ? 7.738 26.188 18.062 1 98.81 274 VAL A CA 1
ATOM 2097 C C . VAL A 1 274 ? 7.039 27.516 17.766 1 98.81 274 VAL A C 1
ATOM 2099 O O . VAL A 1 274 ? 7.672 28.469 17.328 1 98.81 274 VAL A O 1
ATOM 2102 N N . ARG A 1 275 ? 5.699 27.578 18 1 98.75 275 ARG A N 1
ATOM 2103 C CA . ARG A 1 275 ? 4.934 28.781 17.703 1 98.75 275 ARG A CA 1
ATOM 2104 C C . ARG A 1 275 ? 5.434 29.969 18.5 1 98.75 275 ARG A C 1
ATOM 2106 O O . ARG A 1 275 ? 5.633 31.062 17.953 1 98.75 275 ARG A O 1
ATOM 2113 N N . GLU A 1 276 ? 5.672 29.766 19.766 1 98.69 276 GLU A N 1
ATOM 2114 C CA . GLU A 1 276 ? 6.133 30.859 20.625 1 98.69 276 GLU A CA 1
ATOM 2115 C C . GLU A 1 276 ? 7.551 31.281 20.25 1 98.69 276 GLU A C 1
ATOM 2117 O O . GLU A 1 276 ? 7.887 32.469 20.312 1 98.69 276 GLU A O 1
ATOM 2122 N N . ALA A 1 277 ? 8.383 30.344 19.906 1 98.75 277 ALA A N 1
ATOM 2123 C CA . ALA A 1 277 ? 9.734 30.672 19.469 1 98.75 277 ALA A CA 1
ATOM 2124 C C . ALA A 1 277 ? 9.711 31.531 18.203 1 98.75 277 ALA A C 1
ATOM 2126 O O . ALA A 1 277 ? 10.461 32.5 18.078 1 98.75 277 ALA A O 1
ATOM 2127 N N . VAL A 1 278 ? 8.914 31.188 17.266 1 98.31 278 VAL A N 1
ATOM 2128 C CA . VAL A 1 278 ? 8.789 31.906 16.016 1 98.31 278 VAL A CA 1
ATOM 2129 C C . VAL A 1 278 ? 8.312 33.344 16.281 1 98.31 278 VAL A C 1
ATOM 2131 O O . VAL A 1 278 ? 8.836 34.281 15.711 1 98.31 278 VAL A O 1
ATOM 2134 N N . LYS A 1 279 ? 7.348 33.5 17.172 1 98.06 279 LYS A N 1
ATOM 2135 C CA . LYS A 1 279 ? 6.855 34.812 17.547 1 98.06 279 LYS A CA 1
ATOM 2136 C C . LYS A 1 279 ? 7.977 35.656 18.141 1 98.06 279 LYS A C 1
ATOM 2138 O O . LYS A 1 279 ? 8.078 36.844 17.844 1 98.06 279 LYS A O 1
ATOM 2143 N N . ALA A 1 280 ? 8.766 35.031 18.875 1 97.88 280 ALA A N 1
ATOM 2144 C CA . ALA A 1 280 ? 9.836 35.75 19.578 1 97.88 280 ALA A CA 1
ATOM 2145 C C . ALA A 1 280 ? 10.867 36.281 18.594 1 97.88 280 ALA A C 1
ATOM 2147 O O . ALA A 1 280 ? 11.539 37.281 18.875 1 97.88 280 ALA A O 1
ATOM 2148 N N . LEU A 1 281 ? 11.078 35.656 17.484 1 97 281 LEU A N 1
ATOM 2149 C CA . LEU A 1 281 ? 12.047 36.094 16.5 1 97 281 LEU A CA 1
ATOM 2150 C C . LEU A 1 281 ? 11.648 37.469 15.922 1 97 281 LEU A C 1
ATOM 2152 O O . LEU A 1 281 ? 12.508 38.25 15.516 1 97 281 LEU A O 1
ATOM 2156 N N . GLY A 1 282 ? 10.375 37.656 15.656 1 96 282 GLY A N 1
ATOM 2157 C CA . GLY A 1 282 ? 9.859 38.969 15.305 1 96 282 GLY A CA 1
ATOM 2158 C C . GLY A 1 282 ? 9.977 39.281 13.82 1 96 282 GLY A C 1
ATOM 2159 O O . GLY A 1 282 ? 9.375 40.25 13.336 1 96 282 GLY A O 1
ATOM 2160 N N . VAL A 1 283 ? 10.703 38.5 13.102 1 95.25 283 VAL A N 1
ATOM 2161 C CA . VAL A 1 283 ? 10.914 38.812 11.688 1 95.25 283 VAL A CA 1
ATOM 2162 C C . VAL A 1 283 ? 10.156 37.781 10.828 1 95.25 283 VAL A C 1
ATOM 2164 O O . VAL A 1 283 ? 10.117 37.938 9.602 1 95.25 283 VAL A O 1
ATOM 2167 N N . THR A 1 284 ? 9.656 36.781 11.5 1 96 284 THR A N 1
ATOM 2168 C CA . THR A 1 284 ? 8.812 35.75 10.883 1 96 284 THR A CA 1
ATOM 2169 C C . THR A 1 284 ? 7.379 35.844 11.398 1 96 284 THR A C 1
ATOM 2171 O O . THR A 1 284 ? 7.121 36.5 12.414 1 96 284 THR A O 1
ATOM 2174 N N . LYS A 1 285 ? 6.449 35.188 10.664 1 97.25 285 LYS A N 1
ATOM 2175 C CA . LYS A 1 285 ? 5.055 35.188 11.094 1 97.25 285 LYS A CA 1
ATOM 2176 C C . LYS A 1 285 ? 4.473 33.781 10.992 1 97.25 285 LYS A C 1
ATOM 2178 O O . LYS A 1 285 ? 4.922 32.969 10.172 1 97.25 285 LYS A O 1
ATOM 2183 N N . LEU A 1 286 ? 3.562 33.594 11.859 1 97.94 286 LEU A N 1
ATOM 2184 C CA . LEU A 1 286 ? 2.797 32.344 11.758 1 97.94 286 LEU A CA 1
ATOM 2185 C C . LEU A 1 286 ? 1.704 32.469 10.703 1 97.94 286 LEU A C 1
ATOM 2187 O O . LEU A 1 286 ? 1.072 33.5 10.57 1 97.94 286 LEU A O 1
ATOM 2191 N N . LEU A 1 287 ? 1.487 31.391 9.945 1 97.69 287 LEU A N 1
ATOM 2192 C CA . LEU A 1 287 ? 0.392 31.406 8.984 1 97.69 287 LEU A CA 1
ATOM 2193 C C . LEU A 1 287 ? -0.944 31.172 9.68 1 97.69 287 LEU A C 1
ATOM 2195 O O . LEU A 1 287 ? -1.924 31.859 9.406 1 97.69 287 LEU A O 1
ATOM 2199 N N . ALA A 1 288 ? -1.008 30.141 10.523 1 97.06 288 ALA A N 1
ATOM 2200 C CA . ALA A 1 288 ? -2.26 29.703 11.141 1 97.06 288 ALA A CA 1
ATOM 2201 C C . ALA A 1 288 ? -2.641 30.625 12.305 1 97.06 288 ALA A C 1
ATOM 2203 O O . ALA A 1 288 ? -1.784 31 13.102 1 97.06 288 ALA A O 1
ATOM 2204 N N . ASP A 1 289 ? -3.895 30.953 12.398 1 96 289 ASP A N 1
ATOM 2205 C CA . ASP A 1 289 ? -4.41 31.625 13.578 1 96 289 ASP A CA 1
ATOM 2206 C C . ASP A 1 289 ? -4.336 30.719 14.812 1 96 289 ASP A C 1
ATOM 2208 O O . ASP A 1 289 ? -4.566 29.516 14.719 1 96 289 ASP A O 1
ATOM 2212 N N . GLU A 1 290 ? -4.094 31.359 15.906 1 95.5 290 GLU A N 1
ATOM 2213 C CA . GLU A 1 290 ? -3.861 30.625 17.141 1 95.5 290 GLU A CA 1
ATOM 2214 C C . GLU A 1 290 ? -5.02 29.688 17.453 1 95.5 290 GLU A C 1
ATOM 2216 O O . GLU A 1 290 ? -4.809 28.547 17.891 1 95.5 290 GLU A O 1
ATOM 2221 N N . ARG A 1 291 ? -6.199 30.109 17.188 1 95.12 291 ARG A N 1
ATOM 2222 C CA . ARG A 1 291 ? -7.387 29.312 17.484 1 95.12 291 ARG A CA 1
ATOM 2223 C C . ARG A 1 291 ? -7.375 28 16.688 1 95.12 291 ARG A C 1
ATOM 2225 O O . ARG A 1 291 ? -7.938 27 17.141 1 95.12 291 ARG A O 1
ATOM 2232 N N . TRP A 1 292 ? -6.711 28 15.57 1 97.19 292 TRP A N 1
ATOM 2233 C CA . TRP A 1 292 ? -6.75 26.875 14.656 1 97.19 292 TRP A CA 1
ATOM 2234 C C . TRP A 1 292 ? -5.398 26.156 14.617 1 97.19 292 TRP A C 1
ATOM 2236 O O . TRP A 1 292 ? -5.246 25.141 13.938 1 97.19 292 TRP A O 1
ATOM 2246 N N . ALA A 1 293 ? -4.52 26.656 15.391 1 98.25 293 ALA A N 1
ATOM 2247 C CA . ALA A 1 293 ? -3.133 26.234 15.219 1 98.25 293 ALA A CA 1
ATOM 2248 C C . ALA A 1 293 ? -2.979 24.734 15.5 1 98.25 293 ALA A C 1
ATOM 2250 O O . ALA A 1 293 ? -3.48 24.234 16.516 1 98.25 293 ALA A O 1
ATOM 2251 N N . SER A 1 294 ? -2.322 24.031 14.625 1 98.56 294 SER A N 1
ATOM 2252 C CA . SER A 1 294 ? -2.07 22.594 14.703 1 98.56 294 SER A CA 1
ATOM 2253 C C . SER A 1 294 ? -1.007 22.281 15.742 1 98.56 294 SER A C 1
ATOM 2255 O O . SER A 1 294 ? -0.014 23 15.867 1 98.56 294 SER A O 1
ATOM 2257 N N . ASP A 1 295 ? -1.17 21.188 16.453 1 98.56 295 ASP A N 1
ATOM 2258 C CA . ASP A 1 295 ? -0.175 20.703 17.406 1 98.56 295 ASP A CA 1
ATOM 2259 C C . ASP A 1 295 ? 0.826 19.781 16.719 1 98.56 295 ASP A C 1
ATOM 2261 O O . ASP A 1 295 ? 1.72 19.234 17.359 1 98.56 295 ASP A O 1
ATOM 2265 N N . THR A 1 296 ? 0.717 19.578 15.359 1 98.69 296 THR A N 1
ATOM 2266 C CA . THR A 1 296 ? 1.579 18.609 14.703 1 98.69 296 THR A CA 1
ATOM 2267 C C . THR A 1 296 ? 2.504 19.281 13.703 1 98.69 296 THR A C 1
ATOM 2269 O O . THR A 1 296 ? 3.504 18.703 13.273 1 98.69 296 THR A O 1
ATOM 2272 N N . VAL A 1 297 ? 2.172 20.516 13.312 1 98.81 297 VAL A N 1
ATOM 2273 C CA . VAL A 1 297 ? 2.969 21.219 12.312 1 98.81 297 VAL A CA 1
ATOM 2274 C C . VAL A 1 297 ? 2.773 22.734 12.469 1 98.81 297 VAL A C 1
ATOM 2276 O O . VAL A 1 297 ? 1.674 23.188 12.781 1 98.81 297 VAL A O 1
ATOM 2279 N N . THR A 1 298 ? 3.781 23.516 12.242 1 98.88 298 THR A N 1
ATOM 2280 C CA . THR A 1 298 ? 3.711 24.969 12.305 1 98.88 298 THR A CA 1
ATOM 2281 C C . THR A 1 298 ? 4.156 25.594 10.984 1 98.88 298 THR A C 1
ATOM 2283 O O . THR A 1 298 ? 5.34 25.562 10.648 1 98.88 298 THR A O 1
ATOM 2286 N N . PRO A 1 299 ? 3.234 26.141 10.258 1 98.81 299 PRO A N 1
ATOM 2287 C CA . PRO A 1 299 ? 3.594 26.891 9.055 1 98.81 299 PRO A CA 1
ATOM 2288 C C . PRO A 1 299 ? 4.082 28.312 9.367 1 98.81 299 PRO A C 1
ATOM 2290 O O . PRO A 1 299 ? 3.469 29.016 10.172 1 98.81 299 PRO A O 1
ATOM 2293 N N . ILE A 1 300 ? 5.172 28.703 8.734 1 98.81 300 ILE A N 1
ATOM 2294 C CA . ILE A 1 300 ? 5.84 29.969 9.055 1 98.81 300 ILE A CA 1
ATOM 2295 C C . ILE A 1 300 ? 6.055 30.766 7.777 1 98.81 300 ILE A C 1
ATOM 2297 O O . ILE A 1 300 ? 6.496 30.234 6.762 1 98.81 300 ILE A O 1
ATOM 2301 N N . ILE A 1 301 ? 5.719 32 7.773 1 98.38 301 ILE A N 1
ATOM 2302 C CA . ILE A 1 301 ? 6.027 32.969 6.723 1 98.38 301 ILE A CA 1
ATOM 2303 C C . ILE A 1 301 ? 7.379 33.625 6.996 1 98.38 301 ILE A C 1
ATOM 2305 O O . ILE A 1 301 ? 7.559 34.281 8.023 1 98.38 301 ILE A O 1
ATOM 2309 N N . PRO A 1 302 ? 8.289 33.406 6.121 1 97.88 302 PRO A N 1
ATOM 2310 C CA . PRO A 1 302 ? 9.594 34.062 6.336 1 97.88 302 PRO A CA 1
ATOM 2311 C C . PRO A 1 302 ? 9.547 35.562 6.133 1 97.88 302 PRO A C 1
ATOM 2313 O O . PRO A 1 302 ? 8.539 36.094 5.664 1 97.88 302 PRO A O 1
ATOM 2316 N N . PRO A 1 303 ? 10.656 36.188 6.469 1 95.94 303 PRO A N 1
ATOM 2317 C CA . PRO A 1 303 ? 10.719 37.625 6.176 1 95.94 303 PRO A CA 1
ATOM 2318 C C . PRO A 1 303 ? 10.625 37.938 4.684 1 95.94 303 PRO A C 1
ATOM 2320 O O . PRO A 1 303 ? 10.906 37.062 3.855 1 95.94 303 PRO A O 1
ATOM 2323 N N . GLU A 1 304 ? 10.109 39.094 4.188 1 88.44 304 GLU A N 1
ATOM 2324 C CA . GLU A 1 304 ? 9.766 39.469 2.818 1 88.44 304 GLU A CA 1
ATOM 2325 C C . GLU A 1 304 ? 10.914 39.156 1.859 1 88.44 304 GLU A C 1
ATOM 2327 O O . GLU A 1 304 ? 10.68 38.688 0.738 1 88.44 304 GLU A O 1
ATOM 2332 N N . ASN A 1 305 ? 12.164 39.25 2.211 1 89.5 305 ASN A N 1
ATOM 2333 C CA . ASN A 1 305 ? 13.266 39.094 1.273 1 89.5 305 ASN A CA 1
ATOM 2334 C C . ASN A 1 305 ? 13.938 37.719 1.432 1 89.5 305 ASN A C 1
ATOM 2336 O O . ASN A 1 305 ? 15.016 37.469 0.885 1 89.5 305 ASN A O 1
ATOM 2340 N N . VAL A 1 306 ? 13.164 36.844 2.055 1 96.19 306 VAL A N 1
ATOM 2341 C CA . VAL A 1 306 ? 13.734 35.531 2.236 1 96.19 306 VAL A CA 1
ATOM 2342 C C . VAL A 1 306 ? 12.898 34.5 1.482 1 96.19 306 VAL A C 1
ATOM 2344 O O . VAL A 1 306 ? 11.695 34.344 1.733 1 96.19 306 VAL A O 1
ATOM 2347 N N . ASN A 1 307 ? 13.492 33.875 0.524 1 96.81 307 ASN A N 1
ATOM 2348 C CA . ASN A 1 307 ? 12.867 32.75 -0.169 1 96.81 307 ASN A CA 1
ATOM 2349 C C . ASN A 1 307 ? 12.805 31.5 0.716 1 96.81 307 ASN A C 1
ATOM 2351 O O . ASN A 1 307 ? 13.836 30.984 1.129 1 96.81 307 ASN A O 1
ATOM 2355 N N . PRO A 1 308 ? 11.594 31.016 0.999 1 97.62 308 PRO A N 1
ATOM 2356 C CA . PRO A 1 308 ? 11.477 29.891 1.927 1 97.62 308 PRO A CA 1
ATOM 2357 C C . PRO A 1 308 ? 12.211 28.641 1.434 1 97.62 308 PRO A C 1
ATOM 2359 O O . PRO A 1 308 ? 12.758 27.875 2.24 1 97.62 308 PRO A O 1
ATOM 2362 N N . ASP A 1 309 ? 12.242 28.406 0.176 1 96.88 309 ASP A N 1
ATOM 2363 C CA . ASP A 1 309 ? 12.922 27.234 -0.369 1 96.88 309 ASP A CA 1
ATOM 2364 C C . ASP A 1 309 ? 14.43 27.344 -0.205 1 96.88 309 ASP A C 1
ATOM 2366 O O . ASP A 1 309 ? 15.102 26.344 0.093 1 96.88 309 ASP A O 1
ATOM 2370 N N . GLU A 1 310 ? 14.953 28.516 -0.427 1 96.94 310 GLU A N 1
ATOM 2371 C CA . GLU A 1 310 ? 16.375 28.734 -0.215 1 96.94 310 GLU A CA 1
ATOM 2372 C C . GLU A 1 310 ? 16.75 28.594 1.26 1 96.94 310 GLU A C 1
ATOM 2374 O O . GLU A 1 310 ? 17.797 28.062 1.595 1 96.94 310 GLU A O 1
ATOM 2379 N N . LEU A 1 311 ? 15.875 29.172 2.064 1 97.81 311 LEU A N 1
ATOM 2380 C CA . LEU A 1 311 ? 16.078 29.047 3.504 1 97.81 311 LEU A CA 1
ATOM 2381 C C . LEU A 1 311 ? 16.125 27.594 3.93 1 97.81 311 LEU A C 1
ATOM 2383 O O . LEU A 1 311 ? 17.031 27.172 4.645 1 97.81 311 LEU A O 1
ATOM 2387 N N . ARG A 1 312 ? 15.164 26.828 3.512 1 97.69 312 ARG A N 1
ATOM 2388 C CA . ARG A 1 312 ? 15.094 25.406 3.834 1 97.69 312 ARG A CA 1
ATOM 2389 C C . ARG A 1 312 ? 16.328 24.672 3.328 1 97.69 312 ARG A C 1
ATOM 2391 O O . ARG A 1 312 ? 16.875 23.812 4.027 1 97.69 312 ARG A O 1
ATOM 2398 N N . LYS A 1 313 ? 16.734 24.938 2.105 1 96.62 313 LYS A N 1
ATOM 2399 C CA . LYS A 1 313 ? 17.922 24.297 1.523 1 96.62 313 LYS A CA 1
ATOM 2400 C C . LYS A 1 313 ? 19.172 24.594 2.348 1 96.62 313 LYS A C 1
ATOM 2402 O O . LYS A 1 313 ? 19.984 23.719 2.59 1 96.62 313 LYS A O 1
ATOM 2407 N N . TYR A 1 314 ? 19.297 25.859 2.713 1 96.38 314 TYR A N 1
ATOM 2408 C CA . TYR A 1 314 ? 20.422 26.266 3.539 1 96.38 314 TYR A CA 1
ATOM 2409 C C . TYR A 1 314 ? 20.453 25.484 4.852 1 96.38 314 TYR A C 1
ATOM 2411 O O . TYR A 1 314 ? 21.484 24.953 5.234 1 96.38 314 TYR A O 1
ATOM 2419 N N . ILE A 1 315 ? 19.359 25.406 5.488 1 97.44 315 ILE A N 1
ATOM 2420 C CA . ILE A 1 315 ? 19.234 24.781 6.793 1 97.44 315 ILE A CA 1
ATOM 2421 C C . ILE A 1 315 ? 19.531 23.281 6.668 1 97.44 315 ILE A C 1
ATOM 2423 O O . ILE A 1 315 ? 20.25 22.719 7.496 1 97.44 315 ILE A O 1
ATOM 2427 N N . ARG A 1 316 ? 18.969 22.656 5.656 1 96.75 316 ARG A N 1
ATOM 2428 C CA . ARG A 1 316 ? 19.219 21.234 5.426 1 96.75 316 ARG A CA 1
ATOM 2429 C C . ARG A 1 316 ? 20.688 20.969 5.148 1 96.75 316 ARG A C 1
ATOM 2431 O O . ARG A 1 316 ? 21.281 20.047 5.715 1 96.75 316 ARG A O 1
ATOM 2438 N N . THR A 1 317 ? 21.344 21.75 4.324 1 95 317 THR A N 1
ATOM 2439 C CA . THR A 1 317 ? 22.703 21.547 3.871 1 95 317 THR A CA 1
ATOM 2440 C C . THR A 1 317 ? 23.703 21.797 5.004 1 95 317 THR A C 1
ATOM 2442 O O . THR A 1 317 ? 24.688 21.062 5.156 1 95 317 THR A O 1
ATOM 2445 N N . LYS A 1 318 ? 23.438 22.812 5.766 1 94.5 318 LYS A N 1
ATOM 2446 C CA . LYS A 1 318 ? 24.422 23.25 6.758 1 94.5 318 LYS A CA 1
ATOM 2447 C C . LYS A 1 318 ? 24.219 22.516 8.086 1 94.5 318 LYS A C 1
ATOM 2449 O O . LYS A 1 318 ? 25.188 22.266 8.82 1 94.5 318 LYS A O 1
ATOM 2454 N N . PHE A 1 319 ? 22.953 22.203 8.383 1 94.62 319 PHE A N 1
ATOM 2455 C CA . PHE A 1 319 ? 22.688 21.734 9.742 1 94.62 319 PHE A CA 1
ATOM 2456 C C . PHE A 1 319 ? 22.062 20.344 9.719 1 94.62 319 PHE A C 1
ATOM 2458 O O . PHE A 1 319 ? 21.922 19.703 10.766 1 94.62 319 PHE A O 1
ATOM 2465 N N . GLY A 1 320 ? 21.625 19.812 8.586 1 94.69 320 GLY A N 1
ATOM 2466 C CA . GLY A 1 320 ? 20.984 18.516 8.484 1 94.69 320 GLY A CA 1
ATOM 2467 C C . GLY A 1 320 ? 19.547 18.516 8.938 1 94.69 320 GLY A C 1
ATOM 2468 O O . GLY A 1 320 ? 18.953 17.453 9.188 1 94.69 320 GLY A O 1
ATOM 2469 N N . VAL A 1 321 ? 18.984 19.719 9.094 1 97.25 321 VAL A N 1
ATOM 2470 C CA . VAL A 1 321 ? 17.594 19.859 9.516 1 97.25 321 VAL A CA 1
ATOM 2471 C C . VAL A 1 321 ? 16.688 19.953 8.297 1 97.25 321 VAL A C 1
ATOM 2473 O O . VAL A 1 321 ? 16.828 20.844 7.465 1 97.25 321 VAL A O 1
ATOM 2476 N N . VAL A 1 322 ? 15.758 19 8.195 1 97.94 322 VAL A N 1
ATOM 2477 C CA . VAL A 1 322 ? 14.867 18.938 7.047 1 97.94 322 VAL A CA 1
ATOM 2478 C C . VAL A 1 322 ? 13.5 19.5 7.418 1 97.94 322 VAL A C 1
ATOM 2480 O O . VAL A 1 322 ? 12.812 18.953 8.289 1 97.94 322 VAL A O 1
ATOM 2483 N N . LEU A 1 323 ? 13.164 20.594 6.809 1 98.31 323 LEU A N 1
ATOM 2484 C CA . LEU A 1 323 ? 11.867 21.25 6.969 1 98.31 323 LEU A CA 1
ATOM 2485 C C . LEU A 1 323 ? 11.039 21.109 5.695 1 98.31 323 LEU A C 1
ATOM 2487 O O . LEU A 1 323 ? 11.586 20.891 4.613 1 98.31 323 LEU A O 1
ATOM 2491 N N . ALA A 1 324 ? 9.727 21.281 5.812 1 98.12 324 ALA A N 1
ATOM 2492 C CA . ALA A 1 324 ? 8.836 21.109 4.672 1 98.12 324 ALA A CA 1
ATOM 2493 C C . ALA A 1 324 ? 8.531 22.453 4.012 1 98.12 324 ALA A C 1
ATOM 2495 O O . ALA A 1 324 ? 8.531 23.484 4.676 1 98.12 324 ALA A O 1
ATOM 2496 N N . GLY A 1 325 ? 8.281 22.406 2.736 1 97.69 325 GLY A N 1
ATOM 2497 C CA . GLY A 1 325 ? 7.832 23.578 2.014 1 97.69 325 GLY A CA 1
ATOM 2498 C C . GLY A 1 325 ? 6.324 23.734 1.994 1 97.69 325 GLY A C 1
ATOM 2499 O O . GLY A 1 325 ? 5.602 22.875 2.508 1 97.69 325 GLY A O 1
ATOM 2500 N N . GLY A 1 326 ? 5.938 24.891 1.453 1 97.69 326 GLY A N 1
ATOM 2501 C CA . GLY A 1 326 ? 4.512 25.078 1.234 1 97.69 326 GLY A CA 1
ATOM 2502 C C . GLY A 1 326 ? 3.959 24.203 0.125 1 97.69 326 GLY A C 1
ATOM 2503 O O . GLY A 1 326 ? 4.711 23.703 -0.716 1 97.69 326 GLY A O 1
ATOM 2504 N N . GLN A 1 327 ? 2.697 23.984 0.123 1 96.44 327 GLN A N 1
ATOM 2505 C CA . GLN A 1 327 ? 2.002 23.188 -0.884 1 96.44 327 GLN A CA 1
ATOM 2506 C C . GLN A 1 327 ? 0.878 23.984 -1.536 1 96.44 327 GLN A C 1
ATOM 2508 O O . GLN A 1 327 ? 0.363 24.938 -0.947 1 96.44 327 GLN A O 1
ATOM 2513 N N . GLY A 1 328 ? 0.495 23.547 -2.756 1 94.94 328 GLY A N 1
ATOM 2514 C CA . GLY A 1 328 ? -0.609 24.219 -3.422 1 94.94 328 GLY A CA 1
ATOM 2515 C C . GLY A 1 328 ? -0.389 25.703 -3.59 1 94.94 328 GLY A C 1
ATOM 2516 O O . GLY A 1 328 ? 0.652 26.125 -4.094 1 94.94 328 GLY A O 1
ATOM 2517 N N . VAL A 1 329 ? -1.291 26.547 -3.098 1 95.25 329 VAL A N 1
ATOM 2518 C CA . VAL A 1 329 ? -1.263 27.984 -3.27 1 95.25 329 VAL A CA 1
ATOM 2519 C C . VAL A 1 329 ? -0.161 28.594 -2.402 1 95.25 329 VAL A C 1
ATOM 2521 O O . VAL A 1 329 ? 0.259 29.734 -2.621 1 95.25 329 VAL A O 1
ATOM 2524 N N . LEU A 1 330 ? 0.344 27.766 -1.486 1 97.56 330 LEU A N 1
ATOM 2525 C CA . LEU A 1 330 ? 1.338 28.281 -0.55 1 97.56 330 LEU A CA 1
ATOM 2526 C C . LEU A 1 330 ? 2.742 27.844 -0.957 1 97.56 330 LEU A C 1
ATOM 2528 O O . LEU A 1 330 ? 3.715 28.141 -0.256 1 97.56 330 LEU A O 1
ATOM 2532 N N . LYS A 1 331 ? 2.848 27.125 -2.061 1 96.56 331 LYS A N 1
ATOM 2533 C CA . LYS A 1 331 ? 4.16 26.719 -2.568 1 96.56 331 LYS A CA 1
ATOM 2534 C C . LYS A 1 331 ? 5.062 27.938 -2.758 1 96.56 331 LYS A C 1
ATOM 2536 O O . LYS A 1 331 ? 4.656 28.938 -3.365 1 96.56 331 LYS A O 1
ATOM 2541 N N . GLY A 1 332 ? 6.195 27.875 -2.139 1 96.88 332 GLY A N 1
ATOM 2542 C CA . GLY A 1 332 ? 7.172 28.953 -2.283 1 96.88 332 GLY A CA 1
ATOM 2543 C C . GLY A 1 332 ? 6.863 30.156 -1.424 1 96.88 332 GLY A C 1
ATOM 2544 O O . GLY A 1 332 ? 7.527 31.188 -1.535 1 96.88 332 GLY A O 1
ATOM 2545 N N . LYS A 1 333 ? 5.844 30.016 -0.574 1 97.62 333 LYS A N 1
ATOM 2546 C CA . LYS A 1 333 ? 5.438 31.188 0.214 1 97.62 333 LYS A CA 1
ATOM 2547 C C . LYS A 1 333 ? 5.699 30.953 1.7 1 97.62 333 LYS A C 1
ATOM 2549 O O . LYS A 1 333 ? 5.836 31.906 2.465 1 97.62 333 LYS A O 1
ATOM 2554 N N . ILE A 1 334 ? 5.762 29.734 2.076 1 98.62 334 ILE A N 1
ATOM 2555 C CA . ILE A 1 334 ? 5.965 29.422 3.486 1 98.62 334 ILE A CA 1
ATOM 2556 C C . ILE A 1 334 ? 6.93 28.25 3.617 1 98.62 334 ILE A C 1
ATOM 2558 O O . ILE A 1 334 ? 7.293 27.625 2.619 1 98.62 334 ILE A O 1
ATOM 2562 N N . PHE A 1 335 ? 7.367 27.969 4.762 1 98.62 335 PHE A N 1
ATOM 2563 C CA . PHE A 1 335 ? 7.938 26.688 5.16 1 98.62 335 PHE A CA 1
ATOM 2564 C C . PHE A 1 335 ? 7.25 26.156 6.414 1 98.62 335 PHE A C 1
ATOM 2566 O O . PHE A 1 335 ? 6.523 26.891 7.09 1 98.62 335 PHE A O 1
ATOM 2573 N N . ARG A 1 336 ? 7.375 24.875 6.668 1 98.81 336 ARG A N 1
ATOM 2574 C CA . ARG A 1 336 ? 6.637 24.219 7.75 1 98.81 336 ARG A CA 1
ATOM 2575 C C . ARG A 1 336 ? 7.574 23.406 8.633 1 98.81 336 ARG A C 1
ATOM 2577 O O . ARG A 1 336 ? 8.445 22.703 8.133 1 98.81 336 ARG A O 1
ATOM 2584 N N . VAL A 1 337 ? 7.418 23.547 9.883 1 98.81 337 VAL A N 1
ATOM 2585 C CA . VAL A 1 337 ? 8.133 22.734 10.859 1 98.81 337 VAL A CA 1
ATOM 2586 C C . VAL A 1 337 ? 7.219 21.625 11.383 1 98.81 337 VAL A C 1
ATOM 2588 O O . VAL A 1 337 ? 6.227 21.891 12.055 1 98.81 337 VAL A O 1
ATOM 2591 N N . GLY A 1 338 ? 7.578 20.391 11.023 1 98.69 338 GLY A N 1
ATOM 2592 C CA . GLY A 1 338 ? 6.844 19.266 11.57 1 98.69 338 GLY A CA 1
ATOM 2593 C C . GLY A 1 338 ? 7.281 18.891 12.977 1 98.69 338 GLY A C 1
ATOM 2594 O O . GLY A 1 338 ? 8.477 18.844 13.273 1 98.69 338 GLY A O 1
ATOM 2595 N N . HIS A 1 339 ? 6.402 18.766 13.852 1 98.69 339 HIS A N 1
ATOM 2596 C CA . HIS A 1 339 ? 6.66 18.359 15.227 1 98.69 339 HIS A CA 1
ATOM 2597 C C . HIS A 1 339 ? 5.68 17.281 15.672 1 98.69 339 HIS A C 1
ATOM 2599 O O . HIS A 1 339 ? 5.066 17.391 16.734 1 98.69 339 HIS A O 1
ATOM 2605 N N . VAL A 1 340 ? 5.508 16.266 14.844 1 98.56 340 VAL A N 1
ATOM 2606 C CA . VAL A 1 340 ? 4.566 15.172 15.039 1 98.56 340 VAL A CA 1
ATOM 2607 C C . VAL A 1 340 ? 5.324 13.844 15.086 1 98.56 340 VAL A C 1
ATOM 2609 O O . VAL A 1 340 ? 6.344 13.688 14.406 1 98.56 340 VAL A O 1
ATOM 2612 N N . GLY A 1 341 ? 4.773 12.867 15.82 1 97.62 341 GLY A N 1
ATOM 2613 C CA . GLY A 1 341 ? 5.371 11.547 15.898 1 97.62 341 GLY A CA 1
ATOM 2614 C C . GLY A 1 341 ? 6.547 11.477 16.844 1 97.62 341 GLY A C 1
ATOM 2615 O O . GLY A 1 341 ? 6.465 11.953 17.984 1 97.62 341 GLY A O 1
ATOM 2616 N N . TYR A 1 342 ? 7.621 10.844 16.438 1 97.5 342 TYR A N 1
ATOM 2617 C CA . TYR A 1 342 ? 8.789 10.617 17.281 1 97.5 342 TYR A CA 1
ATOM 2618 C C . TYR A 1 342 ? 9.75 11.797 17.219 1 97.5 342 TYR A C 1
ATOM 2620 O O . TYR A 1 342 ? 10.898 11.648 16.812 1 97.5 342 TYR A O 1
ATOM 2628 N N . VAL A 1 343 ? 9.25 12.938 17.625 1 97.56 343 VAL A N 1
ATOM 2629 C CA . VAL A 1 343 ? 9.977 14.195 17.75 1 97.56 343 VAL A CA 1
ATOM 2630 C C . VAL A 1 343 ? 10.078 14.594 19.219 1 97.56 343 VAL A C 1
ATOM 2632 O O . VAL A 1 343 ? 9.109 14.484 19.969 1 97.56 343 VAL A O 1
ATOM 2635 N N . GLU A 1 344 ? 11.203 15.039 19.625 1 95.75 344 GLU A N 1
ATOM 2636 C CA . GLU A 1 344 ? 11.461 15.398 21.016 1 95.75 344 GLU A CA 1
ATOM 2637 C C . GLU A 1 344 ? 11.781 16.891 21.141 1 95.75 344 GLU A C 1
ATOM 2639 O O . GLU A 1 344 ? 12.117 17.547 20.156 1 95.75 344 GLU A O 1
ATOM 2644 N N . PRO A 1 345 ? 11.695 17.391 22.359 1 97 345 PRO A N 1
ATOM 2645 C CA . PRO A 1 345 ? 12.031 18.797 22.594 1 97 345 PRO A CA 1
ATOM 2646 C C . PRO A 1 345 ? 13.406 19.172 22.047 1 97 345 PRO A C 1
ATOM 2648 O O . PRO A 1 345 ? 13.586 20.266 21.516 1 97 345 PRO A O 1
ATOM 2651 N N . THR A 1 346 ? 14.359 18.25 22.109 1 96.25 346 THR A N 1
ATOM 2652 C CA . THR A 1 346 ? 15.711 18.516 21.625 1 96.25 346 THR A CA 1
ATOM 2653 C C . THR A 1 346 ? 15.727 18.703 20.109 1 96.25 346 THR A C 1
ATOM 2655 O O . THR A 1 346 ? 16.5 19.5 19.594 1 96.25 346 THR A O 1
ATOM 2658 N N . ASP A 1 347 ? 14.875 17.953 19.438 1 97.44 347 ASP A N 1
ATOM 2659 C CA . ASP A 1 347 ? 14.75 18.141 18 1 97.44 347 ASP A CA 1
ATOM 2660 C C . ASP A 1 347 ? 14.242 19.547 17.672 1 97.44 347 ASP A C 1
ATOM 2662 O O . ASP A 1 347 ? 14.695 20.156 16.703 1 97.44 347 ASP A O 1
ATOM 2666 N N . ILE A 1 348 ? 13.328 20 18.484 1 98.38 348 ILE A N 1
ATOM 2667 C CA . ILE A 1 348 ? 12.734 21.312 18.281 1 98.38 348 ILE A CA 1
ATOM 2668 C C . ILE A 1 348 ? 13.781 22.391 18.516 1 98.38 348 ILE A C 1
ATOM 2670 O O . ILE A 1 348 ? 13.859 23.359 17.766 1 98.38 348 ILE A O 1
ATOM 2674 N N . LEU A 1 349 ? 14.594 22.203 19.516 1 97.81 349 LEU A N 1
ATOM 2675 C CA . LEU A 1 349 ? 15.641 23.172 19.812 1 97.81 349 LEU A CA 1
ATOM 2676 C C . LEU A 1 349 ? 16.641 23.25 18.672 1 97.81 349 LEU A C 1
ATOM 2678 O O . LEU A 1 349 ? 17.109 24.344 18.312 1 97.81 349 LEU A O 1
ATOM 2682 N N . VAL A 1 350 ? 16.953 22.125 18.078 1 97 350 VAL A N 1
ATOM 2683 C CA . VAL A 1 350 ? 17.859 22.078 16.938 1 97 350 VAL A CA 1
ATOM 2684 C C . VAL A 1 350 ? 17.266 22.875 15.773 1 97 350 VAL A C 1
ATOM 2686 O O . VAL A 1 350 ? 17.953 23.672 15.141 1 97 350 VAL A O 1
ATOM 2689 N N . ALA A 1 351 ? 15.984 22.719 15.562 1 98.12 351 ALA A N 1
ATOM 2690 C CA . ALA A 1 351 ? 15.312 23.375 14.445 1 98.12 351 ALA A CA 1
ATOM 2691 C C . ALA A 1 351 ? 15.273 24.891 14.648 1 98.12 351 ALA A C 1
ATOM 2693 O O . ALA A 1 351 ? 15.586 25.641 13.727 1 98.12 351 ALA A O 1
ATOM 2694 N N . ILE A 1 352 ? 14.898 25.281 15.852 1 98.38 352 ILE A N 1
ATOM 2695 C CA . ILE A 1 352 ? 14.773 26.703 16.141 1 98.38 352 ILE A CA 1
ATOM 2696 C C . ILE A 1 352 ? 16.141 27.391 16.031 1 98.38 352 ILE A C 1
ATOM 2698 O O . ILE A 1 352 ? 16.266 28.453 15.422 1 98.38 352 ILE A O 1
ATOM 2702 N N . SER A 1 353 ? 17.156 26.719 16.547 1 98.06 353 SER A N 1
ATOM 2703 C CA . SER A 1 353 ? 18.516 27.266 16.484 1 98.06 353 SER A CA 1
ATOM 2704 C C . SER A 1 353 ? 19 27.375 15.039 1 98.06 353 SER A C 1
ATOM 2706 O O . SER A 1 353 ? 19.609 28.375 14.664 1 98.06 353 SER A O 1
ATOM 2708 N N . ALA A 1 354 ? 18.703 26.359 14.273 1 97.62 354 ALA A N 1
ATOM 2709 C CA . ALA A 1 354 ? 19.094 26.391 12.859 1 97.62 354 ALA A CA 1
ATOM 2710 C C . ALA A 1 354 ? 18.406 27.531 12.125 1 97.62 354 ALA A C 1
ATOM 2712 O O . ALA A 1 354 ? 19.016 28.203 11.297 1 97.62 354 ALA A O 1
ATOM 2713 N N . ILE A 1 355 ? 17.141 27.781 12.414 1 98.19 355 ILE A N 1
ATOM 2714 C CA . ILE A 1 355 ? 16.359 28.859 11.797 1 98.19 355 ILE A CA 1
ATOM 2715 C C . ILE A 1 355 ? 16.953 30.203 12.195 1 98.19 355 ILE A C 1
ATOM 2717 O O . ILE A 1 355 ? 17.141 31.078 11.352 1 98.19 355 ILE A O 1
ATOM 2721 N N . GLU A 1 356 ? 17.359 30.375 13.469 1 98 356 GLU A N 1
ATOM 2722 C CA . GLU A 1 356 ? 17.953 31.609 13.969 1 98 356 GLU A CA 1
ATOM 2723 C C . GLU A 1 356 ? 19.25 31.938 13.234 1 98 356 GLU A C 1
ATOM 2725 O O . GLU A 1 356 ? 19.438 33.062 12.75 1 98 356 GLU A O 1
ATOM 2730 N N . ILE A 1 357 ? 20.078 30.922 13.125 1 97.62 357 ILE A N 1
ATOM 2731 C CA . ILE A 1 357 ? 21.391 31.125 12.516 1 97.62 357 ILE A CA 1
ATOM 2732 C C . ILE A 1 357 ? 21.234 31.422 11.023 1 97.62 357 ILE A C 1
ATOM 2734 O O . ILE A 1 357 ? 21.891 32.312 10.484 1 97.62 357 ILE A O 1
ATOM 2738 N N . ALA A 1 358 ? 20.359 30.656 10.406 1 97.5 358 ALA A N 1
ATOM 2739 C CA . ALA A 1 358 ? 20.141 30.844 8.977 1 97.5 358 ALA A CA 1
ATOM 2740 C C . ALA A 1 358 ? 19.641 32.25 8.688 1 97.5 358 ALA A C 1
ATOM 2742 O O . ALA A 1 358 ? 20.156 32.938 7.785 1 97.5 358 ALA A O 1
ATOM 2743 N N . LEU A 1 359 ? 18.672 32.75 9.453 1 97.38 359 LEU A N 1
ATOM 2744 C CA . LEU A 1 359 ? 18.125 34.094 9.242 1 97.38 359 LEU A CA 1
ATOM 2745 C C . LEU A 1 359 ? 19.156 35.156 9.555 1 97.38 359 LEU A C 1
ATOM 2747 O O . LEU A 1 359 ? 19.25 36.156 8.852 1 97.38 359 LEU A O 1
ATOM 2751 N N . GLU A 1 360 ? 19.969 34.875 10.57 1 95.94 360 GLU A N 1
ATOM 2752 C CA . GLU A 1 360 ? 21.047 35.781 10.891 1 95.94 360 GLU A CA 1
ATOM 2753 C C . GLU A 1 360 ? 22.031 35.906 9.727 1 95.94 360 GLU A C 1
ATOM 2755 O O . GLU A 1 360 ? 22.469 37 9.383 1 95.94 360 GLU A O 1
ATOM 2760 N N . ASN A 1 361 ? 22.344 34.781 9.18 1 95.19 361 ASN A N 1
ATOM 2761 C CA . ASN A 1 361 ? 23.281 34.75 8.07 1 95.19 361 ASN A CA 1
ATOM 2762 C C . ASN A 1 361 ? 22.688 35.344 6.805 1 95.19 361 ASN A C 1
ATOM 2764 O O . ASN A 1 361 ? 23.422 35.75 5.906 1 95.19 361 ASN A O 1
ATOM 2768 N N . MET A 1 362 ? 21.453 35.469 6.781 1 94.31 362 MET A N 1
ATOM 2769 C CA . MET A 1 362 ? 20.781 36.062 5.629 1 94.31 362 MET A CA 1
ATOM 2770 C C . MET A 1 362 ? 20.516 37.531 5.859 1 94.31 362 MET A C 1
ATOM 2772 O O . MET A 1 362 ? 19.828 38.188 5.055 1 94.31 362 MET A O 1
ATOM 2776 N N . GLY A 1 363 ? 20.922 38.062 6.988 1 93.62 363 GLY A N 1
ATOM 2777 C CA . GLY A 1 363 ? 20.938 39.531 7.141 1 93.62 363 GLY A CA 1
ATOM 2778 C C . GLY A 1 363 ? 20.031 40 8.25 1 93.62 363 GLY A C 1
ATOM 2779 O O . GLY A 1 363 ? 19.969 41.219 8.531 1 93.62 363 GLY A O 1
ATOM 2780 N N . TYR A 1 364 ? 19.344 39.156 8.906 1 94.81 364 TYR A N 1
ATOM 2781 C CA . TYR A 1 364 ? 18.5 39.531 10.031 1 94.81 364 TYR A CA 1
ATOM 2782 C C . TYR A 1 364 ? 19.25 39.406 11.352 1 94.81 364 TYR A C 1
ATOM 2784 O O . TYR A 1 364 ? 19.391 38.281 11.875 1 94.81 364 TYR A O 1
ATOM 2792 N N . LYS A 1 365 ? 19.547 40.469 11.961 1 93.75 365 LYS A N 1
ATOM 2793 C CA . LYS A 1 365 ? 20.484 40.469 13.078 1 93.75 365 LYS A CA 1
ATOM 2794 C C . LYS A 1 365 ? 19.75 40.438 14.414 1 93.75 365 LYS A C 1
ATOM 2796 O O . LYS A 1 365 ? 18.609 40.844 14.508 1 93.75 365 LYS A O 1
ATOM 2801 N N . GLY A 1 366 ? 20.484 39.844 15.383 1 94.69 366 GLY A N 1
ATOM 2802 C CA . GLY A 1 366 ? 20 39.875 16.75 1 94.69 366 GLY A CA 1
ATOM 2803 C C . GLY A 1 366 ? 19 38.75 17.047 1 94.69 366 GLY A C 1
ATOM 2804 O O . GLY A 1 366 ? 18.172 38.875 17.953 1 94.69 366 GLY A O 1
ATOM 2805 N N . LEU A 1 367 ? 19.062 37.719 16.312 1 94.62 367 LEU A N 1
ATOM 2806 C CA . LEU A 1 367 ? 18.047 36.688 16.453 1 94.62 367 LEU A CA 1
ATOM 2807 C C . LEU A 1 367 ? 18.562 35.531 17.297 1 94.62 367 LEU A C 1
ATOM 2809 O O . LEU A 1 367 ? 17.781 34.719 17.812 1 94.62 367 LEU A O 1
ATOM 2813 N N . LYS A 1 368 ? 19.922 35.438 17.406 1 95.94 368 LYS A N 1
ATOM 2814 C CA . LYS A 1 368 ? 20.547 34.25 18.031 1 95.94 368 LYS A CA 1
ATOM 2815 C C . LYS A 1 368 ? 20.078 34.094 19.469 1 95.94 368 LYS A C 1
ATOM 2817 O O . LYS A 1 368 ? 20.234 35 20.281 1 95.94 368 LYS A O 1
ATOM 2822 N N . GLY A 1 369 ? 19.453 32.906 19.656 1 96.5 369 GLY A N 1
ATOM 2823 C CA . GLY A 1 369 ? 19.094 32.5 21 1 96.5 369 GLY A CA 1
ATOM 2824 C C . GLY A 1 369 ? 17.703 33 21.406 1 96.5 369 GLY A C 1
ATOM 2825 O O . GLY A 1 369 ? 17.172 32.562 22.422 1 96.5 369 GLY A O 1
ATOM 2826 N N . LYS A 1 370 ? 17.094 33.906 20.734 1 97.38 370 LYS A N 1
ATOM 2827 C CA . LYS A 1 370 ? 15.805 34.469 21.125 1 97.38 370 LYS A CA 1
ATOM 2828 C C . LYS A 1 370 ? 14.703 33.438 21.141 1 97.38 370 LYS A C 1
ATOM 2830 O O . LYS A 1 370 ? 13.992 33.281 22.141 1 97.38 370 LYS A O 1
ATOM 2835 N N . GLY A 1 371 ? 14.516 32.781 20.016 1 98.06 371 GLY A N 1
ATOM 2836 C CA . GLY A 1 371 ? 13.523 31.703 19.953 1 98.06 371 GLY A CA 1
ATOM 2837 C C . GLY A 1 371 ? 13.875 30.516 20.812 1 98.06 371 GLY A C 1
ATOM 2838 O O . GLY A 1 371 ? 13 29.922 21.453 1 98.06 371 GLY A O 1
ATOM 2839 N N . THR A 1 372 ? 15.164 30.172 20.828 1 97.81 372 THR A N 1
ATOM 2840 C CA . THR A 1 372 ? 15.656 29.047 21.625 1 97.81 372 THR A CA 1
ATOM 2841 C C . THR A 1 372 ? 15.352 29.25 23.109 1 97.81 372 THR A C 1
ATOM 2843 O O . THR A 1 372 ? 14.922 28.312 23.781 1 97.81 372 THR A O 1
ATOM 2846 N N . GLN A 1 373 ? 15.523 30.422 23.531 1 98.38 373 GLN A N 1
ATOM 2847 C CA . GLN A 1 373 ? 15.25 30.719 24.922 1 98.38 373 GLN A CA 1
ATOM 2848 C C . GLN A 1 373 ? 13.781 30.484 25.266 1 98.38 373 GLN A C 1
ATOM 2850 O O . GLN A 1 373 ? 13.461 29.875 26.297 1 98.38 373 GLN A O 1
ATOM 2855 N N . VAL A 1 374 ? 12.961 30.984 24.469 1 98.56 374 VAL A N 1
ATOM 2856 C CA . VAL A 1 374 ? 11.523 30.844 24.688 1 98.56 374 VAL A CA 1
ATOM 2857 C C . VAL A 1 374 ? 11.133 29.375 24.703 1 98.56 374 VAL A C 1
ATOM 2859 O O . VAL A 1 374 ? 10.391 28.922 25.578 1 98.56 374 VAL A O 1
ATOM 2862 N N . ALA A 1 375 ? 11.617 28.578 23.75 1 98.44 375 ALA A N 1
ATOM 2863 C CA . ALA A 1 375 ? 11.328 27.156 23.688 1 98.44 375 ALA A CA 1
ATOM 2864 C C . ALA A 1 375 ? 11.844 26.438 24.938 1 98.44 375 ALA A C 1
ATOM 2866 O O . ALA A 1 375 ? 11.164 25.562 25.484 1 98.44 375 ALA A O 1
ATOM 2867 N N . GLU A 1 376 ? 13.039 26.828 25.359 1 98 376 GLU A N 1
ATOM 2868 C CA . GLU A 1 376 ? 13.633 26.219 26.547 1 98 376 GLU A CA 1
ATOM 2869 C C . GLU A 1 376 ? 12.781 26.469 27.781 1 98 376 GLU A C 1
ATOM 2871 O O . GLU A 1 376 ? 12.617 25.594 28.625 1 98 376 GLU A O 1
ATOM 2876 N N . GLU A 1 377 ? 12.258 27.625 27.906 1 98.31 377 GLU A N 1
ATOM 2877 C CA . GLU A 1 377 ? 11.398 27.969 29.031 1 98.31 377 GLU A CA 1
ATOM 2878 C C . GLU A 1 377 ? 10.141 27.109 29.031 1 98.31 377 GLU A C 1
ATOM 2880 O O . GLU A 1 377 ? 9.719 26.625 30.094 1 98.31 377 GLU A O 1
ATOM 2885 N N . ILE A 1 378 ? 9.594 26.922 27.906 1 98.19 378 ILE A N 1
ATOM 2886 C CA . ILE A 1 378 ? 8.391 26.109 27.781 1 98.19 378 ILE A CA 1
ATOM 2887 C C . ILE A 1 378 ? 8.703 24.656 28.141 1 98.19 378 ILE A C 1
ATOM 2889 O O . ILE A 1 378 ? 7.953 24.016 28.891 1 98.19 378 ILE A O 1
ATOM 2893 N N . PHE A 1 379 ? 9.836 24.125 27.656 1 97.56 379 PHE A N 1
ATOM 2894 C CA . PHE A 1 379 ? 10.203 22.75 27.938 1 97.56 379 PHE A CA 1
ATOM 2895 C C . PHE A 1 379 ? 10.594 22.578 29.391 1 97.56 379 PHE A C 1
ATOM 2897 O O . PHE A 1 379 ? 10.336 21.516 30 1 97.56 379 PHE A O 1
ATOM 2904 N N . ALA A 1 380 ? 11.211 23.656 29.938 1 96.81 380 ALA A N 1
ATOM 2905 C CA . ALA A 1 380 ? 11.555 23.609 31.359 1 96.81 380 ALA A CA 1
ATOM 2906 C C . ALA A 1 380 ? 10.297 23.484 32.219 1 96.81 380 ALA A C 1
ATOM 2908 O O . ALA A 1 380 ? 10.281 22.719 33.188 1 96.81 380 ALA A O 1
ATOM 2909 N N . GLU A 1 381 ? 9.344 24.219 31.922 1 96.69 381 GLU A N 1
ATOM 2910 C CA . GLU A 1 381 ? 8.07 24.141 32.625 1 96.69 381 GLU A CA 1
ATOM 2911 C C . GLU A 1 381 ? 7.414 22.781 32.438 1 96.69 381 GLU A C 1
ATOM 2913 O O . GLU A 1 381 ? 6.824 22.234 33.375 1 96.69 381 GLU A O 1
ATOM 2918 N N . TYR A 1 382 ? 7.48 22.25 31.234 1 94.62 382 TYR A N 1
ATOM 2919 C CA . TYR A 1 382 ? 6.895 20.969 30.906 1 94.62 382 TYR A CA 1
ATOM 2920 C C . TYR A 1 382 ? 7.523 19.844 31.719 1 94.62 382 TYR A C 1
ATOM 2922 O O . TYR A 1 382 ? 6.828 18.938 32.188 1 94.62 382 TYR A O 1
ATOM 2930 N N . TYR A 1 383 ? 8.828 19.891 31.953 1 93.12 383 TYR A N 1
ATOM 2931 C CA . TYR A 1 383 ? 9.539 18.812 32.625 1 93.12 383 TYR A CA 1
ATOM 2932 C C . TYR A 1 383 ? 9.484 18.984 34.156 1 93.12 383 TYR A C 1
ATOM 2934 O O . TYR A 1 383 ? 9.883 18.094 34.906 1 93.12 383 TYR A O 1
ATOM 2942 N N . LYS A 1 384 ? 9.07 20.094 34.625 1 92.75 384 LYS A N 1
ATOM 2943 C CA . LYS A 1 384 ? 8.875 20.281 36.062 1 92.75 384 LYS A CA 1
ATOM 2944 C C . LYS A 1 384 ? 7.625 19.562 36.562 1 92.75 384 LYS A C 1
ATOM 2946 O O . LYS A 1 384 ? 7.562 19.125 37.688 1 92.75 384 LYS A O 1
ATOM 2951 N N . ASN A 1 385 ? 6.574 19.484 35.812 1 77.25 385 ASN A N 1
ATOM 2952 C CA . ASN A 1 385 ? 5.285 18.906 36.156 1 77.25 385 ASN A CA 1
ATOM 2953 C C . ASN A 1 385 ? 5.234 17.422 35.812 1 77.25 385 ASN A C 1
ATOM 2955 O O . ASN A 1 385 ? 4.223 16.75 36.062 1 77.25 385 ASN A O 1
ATOM 2959 N N . MET B 1 1 ? 11.945 -22.344 19.016 1 52.66 1 MET B N 1
ATOM 2960 C CA . MET B 1 1 ? 11.148 -22.469 17.797 1 52.66 1 MET B CA 1
ATOM 2961 C C . MET B 1 1 ? 12.016 -22.906 16.625 1 52.66 1 MET B C 1
ATOM 2963 O O . MET B 1 1 ? 13.172 -22.484 16.5 1 52.66 1 MET B O 1
ATOM 2967 N N . PRO B 1 2 ? 11.492 -24.047 15.953 1 69.25 2 PRO B N 1
ATOM 2968 C CA . PRO B 1 2 ? 12.336 -24.484 14.836 1 69.25 2 PRO B CA 1
ATOM 2969 C C . PRO B 1 2 ? 12.648 -23.344 13.859 1 69.25 2 PRO B C 1
ATOM 2971 O O . PRO B 1 2 ? 11.984 -22.312 13.883 1 69.25 2 PRO B O 1
ATOM 2974 N N . LYS B 1 3 ? 13.672 -23.641 13.305 1 82.44 3 LYS B N 1
ATOM 2975 C CA . LYS B 1 3 ? 14 -22.719 12.219 1 82.44 3 LYS B CA 1
ATOM 2976 C C . LYS B 1 3 ? 12.852 -22.625 11.211 1 82.44 3 LYS B C 1
ATOM 2978 O O . LYS B 1 3 ? 12.156 -23.625 10.969 1 82.44 3 LYS B O 1
ATOM 2983 N N . ASN B 1 4 ? 12.609 -21.453 10.695 1 87.31 4 ASN B N 1
ATOM 2984 C CA . ASN B 1 4 ? 11.484 -21.203 9.789 1 87.31 4 ASN B CA 1
ATOM 2985 C C . ASN B 1 4 ? 11.914 -21.297 8.328 1 87.31 4 ASN B C 1
ATOM 2987 O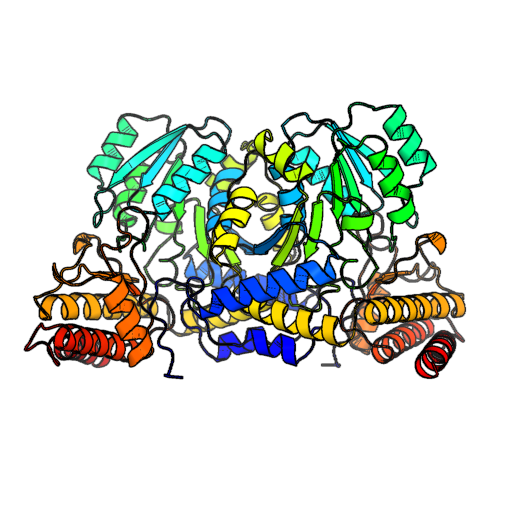 O . ASN B 1 4 ? 12.742 -20.516 7.871 1 87.31 4 ASN B O 1
ATOM 2991 N N . TYR B 1 5 ? 11.453 -22.359 7.609 1 95.25 5 TYR B N 1
ATOM 2992 C CA . TYR B 1 5 ? 11.609 -22.484 6.164 1 95.25 5 TYR B CA 1
ATOM 2993 C C . TYR B 1 5 ? 10.32 -22.109 5.441 1 95.25 5 TYR B C 1
ATOM 2995 O O . TYR B 1 5 ? 9.422 -22.938 5.297 1 95.25 5 TYR B O 1
ATOM 3003 N N . LEU B 1 6 ? 10.297 -20.875 4.973 1 97.5 6 LEU B N 1
ATOM 3004 C CA . LEU B 1 6 ? 9.094 -20.359 4.324 1 97.5 6 LEU B CA 1
ATOM 3005 C C . LEU B 1 6 ? 9.078 -20.703 2.842 1 97.5 6 LEU B C 1
ATOM 3007 O O . LEU B 1 6 ? 9.773 -20.078 2.041 1 97.5 6 LEU B O 1
ATOM 3011 N N . LEU B 1 7 ? 8.281 -21.703 2.488 1 98.31 7 LEU B N 1
ATOM 3012 C CA . LEU B 1 7 ? 8.234 -22.188 1.114 1 98.31 7 LEU B CA 1
ATOM 3013 C C . LEU B 1 7 ? 6.812 -22.141 0.567 1 98.31 7 LEU B C 1
ATOM 3015 O O . LEU B 1 7 ? 6.297 -23.156 0.094 1 98.31 7 LEU B O 1
ATOM 3019 N N . ILE B 1 8 ? 6.258 -20.984 0.619 1 98.06 8 ILE B N 1
ATOM 3020 C CA . ILE B 1 8 ? 4.953 -20.688 0.033 1 98.06 8 ILE B CA 1
ATOM 3021 C C . ILE B 1 8 ? 5.137 -19.797 -1.199 1 98.06 8 ILE B C 1
ATOM 3023 O O . ILE B 1 8 ? 6.23 -19.281 -1.45 1 98.06 8 ILE B O 1
ATOM 3027 N N . PRO B 1 9 ? 4.105 -19.578 -1.993 1 97.5 9 PRO B N 1
ATOM 3028 C CA . PRO B 1 9 ? 4.25 -18.797 -3.215 1 97.5 9 PRO B CA 1
ATOM 3029 C C . PRO B 1 9 ? 4.582 -17.328 -2.934 1 97.5 9 PRO B C 1
ATOM 3031 O O . PRO B 1 9 ? 5.09 -16.625 -3.811 1 97.5 9 PRO B O 1
ATOM 3034 N N . GLY B 1 10 ? 4.23 -16.797 -1.724 1 95.81 10 GLY B N 1
ATOM 3035 C CA . GLY B 1 10 ? 4.492 -15.43 -1.303 1 95.81 10 GLY B CA 1
ATOM 3036 C C . GLY B 1 10 ? 3.688 -15.016 -0.086 1 95.81 10 GLY B C 1
ATOM 3037 O O . GLY B 1 10 ? 2.57 -15.492 0.118 1 95.81 10 GLY B O 1
ATOM 3038 N N . PRO B 1 11 ? 4.301 -14.25 0.693 1 97.12 11 PRO B N 1
ATOM 3039 C CA . PRO B 1 11 ? 5.625 -13.625 0.616 1 97.12 11 PRO B CA 1
ATOM 3040 C C . PRO B 1 11 ? 6.762 -14.641 0.735 1 97.12 11 PRO B C 1
ATOM 3042 O O . PRO B 1 11 ? 6.586 -15.703 1.339 1 97.12 11 PRO B O 1
ATOM 3045 N N . THR B 1 12 ? 7.828 -14.32 0.139 1 97.62 12 THR B N 1
ATOM 3046 C CA . THR B 1 12 ? 8.961 -15.234 0.117 1 97.62 12 THR B CA 1
ATOM 3047 C C . THR B 1 12 ? 10.039 -14.789 1.108 1 97.62 12 THR B C 1
ATOM 3049 O O . THR B 1 12 ? 9.984 -13.672 1.624 1 97.62 12 THR B O 1
ATOM 3052 N N . PRO B 1 13 ? 10.961 -15.695 1.375 1 96.5 13 PRO B N 1
ATOM 3053 C CA . PRO B 1 13 ? 12.117 -15.203 2.123 1 96.5 13 PRO B CA 1
ATOM 3054 C C . PRO B 1 13 ? 12.836 -14.055 1.42 1 96.5 13 PRO B C 1
ATOM 3056 O O . PRO B 1 13 ? 12.766 -13.938 0.193 1 96.5 13 PRO B O 1
ATOM 3059 N N . VAL B 1 14 ? 13.43 -13.211 2.227 1 98 14 VAL B N 1
ATOM 3060 C CA . VAL B 1 14 ? 14.117 -12.031 1.721 1 98 14 VAL B CA 1
ATOM 3061 C C . VAL B 1 14 ? 15.57 -12.031 2.193 1 98 14 VAL B C 1
ATOM 3063 O O . VAL B 1 14 ? 15.852 -12.375 3.344 1 98 14 VAL B O 1
ATOM 3066 N N . PRO B 1 15 ? 16.484 -11.711 1.291 1 97.88 15 PRO B N 1
ATOM 3067 C CA . PRO B 1 15 ? 17.891 -11.633 1.718 1 97.88 15 PRO B CA 1
ATOM 3068 C C . PRO B 1 15 ? 18.094 -10.68 2.889 1 97.88 15 PRO B C 1
ATOM 3070 O O . PRO B 1 15 ? 17.438 -9.633 2.957 1 97.88 15 PRO B O 1
ATOM 3073 N N . GLN B 1 16 ? 19.062 -11.008 3.688 1 96.62 16 GLN B N 1
ATOM 3074 C CA . GLN B 1 16 ? 19.297 -10.25 4.914 1 96.62 16 GLN B CA 1
ATOM 3075 C C . GLN B 1 16 ? 19.641 -8.797 4.602 1 96.62 16 GLN B C 1
ATOM 3077 O O . GLN B 1 16 ? 19.203 -7.887 5.309 1 96.62 16 GLN B O 1
ATOM 3082 N N . ASP B 1 17 ? 20.5 -8.609 3.625 1 97.75 17 ASP B N 1
ATOM 3083 C CA . ASP B 1 17 ? 20.891 -7.246 3.291 1 97.75 17 ASP B CA 1
ATOM 3084 C C . ASP B 1 17 ? 19.703 -6.43 2.793 1 97.75 17 ASP B C 1
ATOM 3086 O O . ASP B 1 17 ? 19.656 -5.211 2.982 1 97.75 17 ASP B O 1
ATOM 3090 N N . VAL B 1 18 ? 18.781 -7.047 2.127 1 98.56 18 VAL B N 1
ATOM 3091 C CA . VAL B 1 18 ? 17.547 -6.395 1.696 1 98.56 18 VAL B CA 1
ATOM 3092 C C . VAL B 1 18 ? 16.688 -6.078 2.912 1 98.56 18 VAL B C 1
ATOM 3094 O O . VAL B 1 18 ? 16.125 -4.988 3.014 1 98.56 18 VAL B O 1
ATOM 3097 N N . LEU B 1 19 ? 16.547 -7.012 3.871 1 98 19 LEU B N 1
ATOM 3098 C CA . LEU B 1 19 ? 15.781 -6.789 5.094 1 98 19 LEU B CA 1
ATOM 3099 C C . LEU B 1 19 ? 16.359 -5.633 5.898 1 98 19 LEU B C 1
ATOM 3101 O O . LEU B 1 19 ? 15.625 -4.859 6.508 1 98 19 LEU B O 1
ATOM 3105 N N . LEU B 1 20 ? 17.609 -5.539 5.914 1 97.44 20 LEU B N 1
ATOM 3106 C CA . LEU B 1 20 ? 18.266 -4.484 6.684 1 97.44 20 LEU B CA 1
ATOM 3107 C C . LEU B 1 20 ? 17.938 -3.111 6.109 1 97.44 20 LEU B C 1
ATOM 3109 O O . LEU B 1 20 ? 17.875 -2.123 6.844 1 97.44 20 LEU B O 1
ATOM 3113 N N . GLU B 1 21 ? 17.719 -2.998 4.75 1 97.62 21 GLU B N 1
ATOM 3114 C CA . GLU B 1 21 ? 17.297 -1.742 4.137 1 97.62 21 GLU B CA 1
ATOM 3115 C C . GLU B 1 21 ? 15.977 -1.264 4.727 1 97.62 21 GLU B C 1
ATOM 3117 O O . GLU B 1 21 ? 15.688 -0.064 4.734 1 97.62 21 GLU B O 1
ATOM 3122 N N . MET B 1 22 ? 15.172 -2.209 5.211 1 97.19 22 MET B N 1
ATOM 3123 C CA . MET B 1 22 ? 13.867 -1.871 5.77 1 97.19 22 MET B CA 1
ATOM 3124 C C . MET B 1 22 ? 14.016 -1.087 7.066 1 97.19 22 MET B C 1
ATOM 3126 O O . MET B 1 22 ? 13.094 -0.389 7.484 1 97.19 22 MET B O 1
ATOM 3130 N N . ALA B 1 23 ? 15.109 -1.192 7.711 1 96.75 23 ALA B N 1
ATOM 3131 C CA . ALA B 1 23 ? 15.312 -0.583 9.023 1 96.75 23 ALA B CA 1
ATOM 3132 C C . ALA B 1 23 ? 16.016 0.765 8.898 1 96.75 23 ALA B C 1
ATOM 3134 O O . ALA B 1 23 ? 16.344 1.392 9.906 1 96.75 23 ALA B O 1
ATOM 3135 N N . ARG B 1 24 ? 16.266 1.219 7.699 1 94.94 24 ARG B N 1
ATOM 3136 C CA . ARG B 1 24 ? 16.859 2.535 7.508 1 94.94 24 ARG B CA 1
ATOM 3137 C C . ARG B 1 24 ? 15.984 3.629 8.109 1 94.94 24 ARG B C 1
ATOM 3139 O O . ARG B 1 24 ? 14.758 3.512 8.125 1 94.94 24 ARG B O 1
ATOM 3146 N N . GLU B 1 25 ? 16.656 4.68 8.484 1 94.38 25 GLU B N 1
ATOM 3147 C CA . GLU B 1 25 ? 15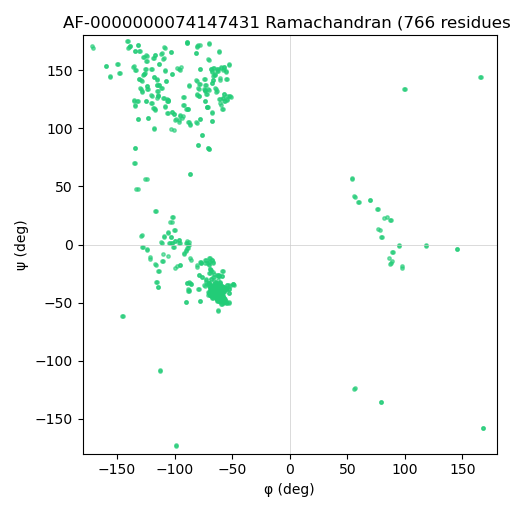.93 5.852 8.977 1 94.38 25 GLU B CA 1
ATOM 3148 C C . GLU B 1 25 ? 15.039 6.441 7.887 1 94.38 25 GLU B C 1
ATOM 3150 O O . GLU B 1 25 ? 15.367 6.375 6.699 1 94.38 25 GLU B O 1
ATOM 3155 N N . MET B 1 26 ? 13.961 7.016 8.359 1 94.44 26 MET B N 1
ATOM 3156 C CA . MET B 1 26 ? 13.031 7.656 7.43 1 94.44 26 MET B CA 1
ATOM 3157 C C . MET B 1 26 ? 13.672 8.883 6.785 1 94.44 26 MET B C 1
ATOM 3159 O O . MET B 1 26 ? 14.516 9.539 7.395 1 94.44 26 MET B O 1
ATOM 3163 N N . VAL B 1 27 ? 13.297 9.164 5.641 1 94.25 27 VAL B N 1
ATOM 3164 C CA . VAL B 1 27 ? 13.766 10.328 4.902 1 94.25 27 VAL B CA 1
ATOM 3165 C C . VAL B 1 27 ? 12.57 11.086 4.324 1 94.25 27 VAL B C 1
ATOM 3167 O O . VAL B 1 27 ? 11.453 10.57 4.309 1 94.25 27 VAL B O 1
ATOM 3170 N N . ASN B 1 28 ? 12.891 12.32 3.885 1 94.31 28 ASN B N 1
ATOM 3171 C CA . ASN B 1 28 ? 11.891 13.07 3.133 1 94.31 28 ASN B CA 1
ATOM 3172 C C . ASN B 1 28 ? 11.609 12.43 1.778 1 94.31 28 ASN B C 1
ATOM 3174 O O . ASN B 1 28 ? 12.461 12.438 0.892 1 94.31 28 ASN B O 1
ATOM 3178 N N . HIS B 1 29 ? 10.391 11.93 1.618 1 93.88 29 HIS B N 1
ATOM 3179 C CA . HIS B 1 29 ? 10.055 11.242 0.376 1 93.88 29 HIS B CA 1
ATOM 3180 C C . HIS B 1 29 ? 9.984 12.227 -0.792 1 93.88 29 HIS B C 1
ATOM 3182 O O . HIS B 1 29 ? 9.953 11.812 -1.953 1 93.88 29 HIS B O 1
ATOM 3188 N N . ARG B 1 30 ? 9.984 13.531 -0.505 1 93.31 30 ARG B N 1
ATOM 3189 C CA . ARG B 1 30 ? 10.008 14.555 -1.544 1 93.31 30 ARG B CA 1
ATOM 3190 C C . ARG B 1 30 ? 11.414 15.109 -1.731 1 93.31 30 ARG B C 1
ATOM 3192 O O . ARG B 1 30 ? 11.617 16.062 -2.48 1 93.31 30 ARG B O 1
ATOM 3199 N N . GLY B 1 31 ? 12.367 14.586 -1.039 1 93.56 31 GLY B N 1
ATOM 3200 C CA . GLY B 1 31 ? 13.75 15.039 -1.117 1 93.56 31 GLY B CA 1
ATOM 3201 C C . GLY B 1 31 ? 14.555 14.32 -2.186 1 93.56 31 GLY B C 1
ATOM 3202 O O . GLY B 1 31 ? 14.086 13.336 -2.764 1 93.56 31 GLY B O 1
ATOM 3203 N N . SER B 1 32 ? 15.75 14.766 -2.371 1 93.5 32 SER B N 1
ATOM 3204 C CA . SER B 1 32 ? 16.609 14.273 -3.441 1 93.5 32 SER B CA 1
ATOM 3205 C C . SER B 1 32 ? 17.062 12.844 -3.178 1 93.5 32 SER B C 1
ATOM 3207 O O . SER B 1 32 ? 17.219 12.055 -4.109 1 93.5 32 SER B O 1
ATOM 3209 N N . GLU B 1 33 ? 17.266 12.602 -1.908 1 93.75 33 GLU B N 1
ATOM 3210 C CA . GLU B 1 33 ? 17.703 11.242 -1.578 1 93.75 33 GLU B CA 1
ATOM 3211 C C . GLU B 1 33 ? 16.688 10.203 -2.045 1 93.75 33 GLU B C 1
ATOM 3213 O O . GLU B 1 33 ? 17.047 9.242 -2.721 1 93.75 33 GLU B O 1
ATOM 3218 N N . PHE B 1 34 ? 15.508 10.406 -1.701 1 96.88 34 PHE B N 1
ATOM 3219 C CA . PHE B 1 34 ? 14.484 9.445 -2.098 1 96.88 34 PHE B CA 1
ATOM 3220 C C . PHE B 1 34 ? 14.25 9.492 -3.602 1 96.88 34 PHE B C 1
ATOM 3222 O O . PHE B 1 34 ? 14.008 8.461 -4.234 1 96.88 34 PHE B O 1
ATOM 3229 N N . ALA B 1 35 ? 14.258 10.641 -4.184 1 97.56 35 ALA B N 1
ATOM 3230 C CA . ALA B 1 35 ? 14.109 10.773 -5.633 1 97.56 35 ALA B CA 1
ATOM 3231 C C . ALA B 1 35 ? 15.117 9.898 -6.367 1 97.56 35 ALA B C 1
ATOM 3233 O O . ALA B 1 35 ? 14.781 9.258 -7.367 1 97.56 35 ALA B O 1
ATOM 3234 N N . ASN B 1 36 ? 16.312 9.906 -5.852 1 97.56 36 ASN B N 1
ATOM 3235 C CA . ASN B 1 36 ? 17.359 9.094 -6.457 1 97.56 36 ASN B CA 1
ATOM 3236 C C . ASN B 1 36 ? 17.062 7.602 -6.332 1 97.56 36 ASN B C 1
ATOM 3238 O O . ASN B 1 36 ? 17.312 6.832 -7.266 1 97.56 36 ASN B O 1
ATOM 3242 N N . VAL B 1 37 ? 16.531 7.211 -5.219 1 98 37 VAL B N 1
ATOM 3243 C CA . VAL B 1 37 ? 16.188 5.812 -4.996 1 98 37 VAL B CA 1
ATOM 3244 C C . VAL B 1 37 ? 15.062 5.406 -5.949 1 98 37 VAL B C 1
ATOM 3246 O O . VAL B 1 37 ? 15.109 4.332 -6.559 1 98 37 VAL B O 1
ATOM 3249 N N . LEU B 1 38 ? 14.086 6.246 -6.066 1 98.25 38 LEU B N 1
ATOM 3250 C CA . LEU B 1 38 ? 12.938 5.969 -6.926 1 98.25 38 LEU B CA 1
ATOM 3251 C C . LEU B 1 38 ? 13.367 5.84 -8.383 1 98.25 38 LEU B C 1
ATOM 3253 O O . LEU B 1 38 ? 12.953 4.91 -9.078 1 98.25 38 LEU B O 1
ATOM 3257 N N . LYS B 1 39 ? 14.164 6.742 -8.836 1 97.56 39 LYS B N 1
ATOM 3258 C CA . LYS B 1 39 ? 14.641 6.738 -10.219 1 97.56 39 LYS B CA 1
ATOM 3259 C C . LYS B 1 39 ? 15.484 5.504 -10.516 1 97.56 39 LYS B C 1
ATOM 3261 O O . LYS B 1 39 ? 15.312 4.859 -11.547 1 97.56 39 LYS B O 1
ATOM 3266 N N . THR B 1 40 ? 16.375 5.238 -9.578 1 98.38 40 THR B N 1
ATOM 3267 C CA . THR B 1 40 ? 17.234 4.066 -9.742 1 98.38 40 THR B CA 1
ATOM 3268 C C . THR B 1 40 ? 16.391 2.789 -9.766 1 98.38 40 THR B C 1
ATOM 3270 O O . THR B 1 40 ? 16.594 1.92 -10.609 1 98.38 40 THR B O 1
ATOM 3273 N N . SER B 1 41 ? 15.469 2.693 -8.836 1 98.75 41 SER B N 1
ATOM 3274 C CA . SER B 1 41 ? 14.602 1.521 -8.781 1 98.75 41 SER B CA 1
ATOM 3275 C C . SER B 1 41 ? 13.812 1.357 -10.078 1 98.75 41 SER B C 1
ATOM 3277 O O . SER B 1 41 ? 13.664 0.243 -10.586 1 98.75 41 SER B O 1
ATOM 3279 N N . THR B 1 42 ? 13.312 2.445 -10.617 1 98.69 42 THR B N 1
ATOM 3280 C CA . THR B 1 42 ? 12.531 2.416 -11.844 1 98.69 42 THR B CA 1
ATOM 3281 C C . THR B 1 42 ? 13.375 1.928 -13.016 1 98.69 42 THR B C 1
ATOM 3283 O O . THR B 1 42 ? 12.914 1.116 -13.82 1 98.69 42 THR B O 1
ATOM 3286 N N . GLU B 1 43 ? 14.594 2.365 -13.094 1 98.5 43 GLU B N 1
ATOM 3287 C CA . GLU B 1 43 ? 15.492 1.938 -14.156 1 98.5 43 GLU B CA 1
ATOM 3288 C C . GLU B 1 43 ? 15.828 0.453 -14.039 1 98.5 43 GLU B C 1
ATOM 3290 O O . GLU B 1 43 ? 15.883 -0.261 -15.039 1 98.5 43 GLU B O 1
ATOM 3295 N N . LEU B 1 44 ? 16.094 0.065 -12.844 1 98.88 44 LEU B N 1
ATOM 3296 C CA . LEU B 1 44 ? 16.391 -1.346 -12.617 1 98.88 44 LEU B CA 1
ATOM 3297 C C . LEU B 1 44 ? 15.172 -2.211 -12.938 1 98.88 44 LEU B C 1
ATOM 3299 O O . LEU B 1 44 ? 15.312 -3.307 -13.492 1 98.88 44 LEU B O 1
ATOM 3303 N N . LEU B 1 45 ? 13.984 -1.735 -12.617 1 98.94 45 LEU B N 1
ATOM 3304 C CA . LEU B 1 45 ? 12.758 -2.455 -12.93 1 98.94 45 LEU B CA 1
ATOM 3305 C C . LEU B 1 45 ? 12.586 -2.613 -14.438 1 98.94 45 LEU B C 1
ATOM 3307 O O . LEU B 1 45 ? 12.125 -3.658 -14.906 1 98.94 45 LEU B O 1
ATOM 3311 N N . LYS B 1 46 ? 12.891 -1.589 -15.18 1 98.88 46 LYS B N 1
ATOM 3312 C CA . LYS B 1 46 ? 12.773 -1.683 -16.625 1 98.88 46 LYS B CA 1
ATOM 3313 C C . LYS B 1 46 ? 13.609 -2.838 -17.172 1 98.88 46 LYS B C 1
ATOM 3315 O O . LYS B 1 46 ? 13.188 -3.52 -18.125 1 98.88 46 LYS B O 1
ATOM 3320 N N . LYS B 1 47 ? 14.75 -3.025 -16.562 1 98.81 47 LYS B N 1
ATOM 3321 C CA . LYS B 1 47 ? 15.602 -4.133 -16.984 1 98.81 47 LYS B CA 1
ATOM 3322 C C . LYS B 1 47 ? 14.953 -5.477 -16.656 1 98.81 47 LYS B C 1
ATOM 3324 O O . LYS B 1 47 ? 14.977 -6.395 -17.469 1 98.81 47 LYS B O 1
ATOM 3329 N N . VAL B 1 48 ? 14.375 -5.609 -15.516 1 98.88 48 VAL B N 1
ATOM 3330 C CA . VAL B 1 48 ? 13.758 -6.863 -15.102 1 98.88 48 VAL B CA 1
ATOM 3331 C C . VAL B 1 48 ? 12.508 -7.133 -15.93 1 98.88 48 VAL B C 1
ATOM 3333 O O . VAL B 1 48 ? 12.227 -8.273 -16.297 1 98.88 48 VAL B O 1
ATOM 3336 N N . PHE B 1 49 ? 11.75 -6.027 -16.25 1 98.88 49 PHE B N 1
ATOM 3337 C CA . PHE B 1 49 ? 10.555 -6.121 -17.094 1 98.88 49 PHE B CA 1
ATOM 3338 C C . PHE B 1 49 ? 10.93 -6.379 -18.547 1 98.88 49 PHE B C 1
ATOM 3340 O O . PHE B 1 49 ? 10.07 -6.73 -19.359 1 98.88 49 PHE B O 1
ATOM 3347 N N . LYS B 1 50 ? 12.234 -6.145 -18.891 1 98.75 50 LYS B N 1
ATOM 3348 C CA . LYS B 1 50 ? 12.727 -6.195 -20.266 1 98.75 50 LYS B CA 1
ATOM 3349 C C . LYS B 1 50 ? 11.906 -5.281 -21.172 1 98.75 50 LYS B C 1
ATOM 3351 O O . LYS B 1 50 ? 11.406 -5.719 -22.219 1 98.75 50 LYS B O 1
ATOM 3356 N N . THR B 1 51 ? 11.898 -3.963 -20.734 1 98.88 51 THR B N 1
ATOM 3357 C CA . THR B 1 51 ? 11.023 -3.059 -21.469 1 98.88 51 THR B CA 1
ATOM 3358 C C . THR B 1 51 ? 11.578 -1.638 -21.453 1 98.88 51 THR B C 1
ATOM 3360 O O . THR B 1 51 ? 12.398 -1.294 -20.594 1 98.88 51 THR B O 1
ATOM 3363 N N . GLN B 1 52 ? 11.227 -0.888 -22.406 1 98.44 52 GLN B N 1
ATOM 3364 C CA . GLN B 1 52 ? 11.477 0.548 -22.438 1 98.44 52 GLN B CA 1
ATOM 3365 C C . GLN B 1 52 ? 10.227 1.337 -22.062 1 98.44 52 GLN B C 1
ATOM 3367 O O . GLN B 1 52 ? 10.266 2.568 -22 1 98.44 52 GLN B O 1
ATOM 3372 N N . ASN B 1 53 ? 9.133 0.611 -21.812 1 98.69 53 ASN B N 1
ATOM 3373 C CA . ASN B 1 53 ? 7.887 1.237 -21.375 1 98.69 53 ASN B CA 1
ATOM 3374 C C . ASN B 1 53 ? 8.062 1.967 -20.047 1 98.69 53 ASN B C 1
ATOM 3376 O O . ASN B 1 53 ? 9.086 1.819 -19.391 1 98.69 53 ASN B O 1
ATOM 3380 N N . ASP B 1 54 ? 7.051 2.814 -19.734 1 98.69 54 ASP B N 1
ATOM 3381 C CA . ASP B 1 54 ? 7.004 3.357 -18.375 1 98.69 54 ASP B CA 1
ATOM 3382 C C . ASP B 1 54 ? 6.785 2.25 -17.344 1 98.69 54 ASP B C 1
ATOM 3384 O O . ASP B 1 54 ? 6.016 1.317 -17.578 1 98.69 54 ASP B O 1
ATOM 3388 N N . VAL B 1 55 ? 7.52 2.273 -16.328 1 98.88 55 VAL B N 1
ATOM 3389 C CA . VAL B 1 55 ? 7.297 1.386 -15.188 1 98.88 55 VAL B CA 1
ATOM 3390 C C . VAL B 1 55 ? 6.996 2.209 -13.938 1 98.88 55 VAL B C 1
ATOM 3392 O O . VAL B 1 55 ? 7.824 3.01 -13.5 1 98.88 55 VAL B O 1
ATOM 3395 N N . LEU B 1 56 ? 5.812 2.027 -13.391 1 98.88 56 LEU B N 1
ATOM 3396 C CA . LEU B 1 56 ? 5.332 2.812 -12.266 1 98.88 56 LEU B CA 1
ATOM 3397 C C . LEU B 1 56 ? 5.316 1.976 -10.984 1 98.88 56 LEU B C 1
ATOM 3399 O O . LEU B 1 56 ? 5.023 0.778 -11.031 1 98.88 56 LEU B O 1
ATOM 3403 N N . ILE B 1 57 ? 5.672 2.553 -9.883 1 98.81 57 ILE B N 1
ATOM 3404 C CA . ILE B 1 57 ? 5.688 1.911 -8.57 1 98.81 57 ILE B CA 1
ATOM 3405 C C . ILE B 1 57 ? 4.52 2.428 -7.727 1 98.81 57 ILE B C 1
ATOM 3407 O O . ILE B 1 57 ? 4.367 3.637 -7.543 1 98.81 57 ILE B O 1
ATOM 3411 N N . LEU B 1 58 ? 3.705 1.567 -7.27 1 98.81 58 LEU B N 1
ATOM 3412 C CA . LEU B 1 58 ? 2.533 1.887 -6.461 1 98.81 58 LEU B CA 1
ATOM 3413 C C . LEU B 1 58 ? 2.666 1.308 -5.055 1 98.81 58 LEU B C 1
ATOM 3415 O O . LEU B 1 58 ? 3.164 0.194 -4.883 1 98.81 58 LEU B O 1
ATOM 3419 N N . THR B 1 59 ? 2.291 2.074 -4.016 1 98.81 59 THR B N 1
ATOM 3420 C CA . THR B 1 59 ? 2.113 1.517 -2.682 1 98.81 59 THR B CA 1
ATOM 3421 C C . THR B 1 59 ? 0.803 0.739 -2.59 1 98.81 59 THR B C 1
ATOM 3423 O O . THR B 1 59 ? -0.257 1.324 -2.359 1 98.81 59 THR B O 1
ATOM 3426 N N . ALA B 1 60 ? 0.864 -0.545 -2.801 1 98.81 60 ALA B N 1
ATOM 3427 C CA . ALA B 1 60 ? -0.269 -1.465 -2.865 1 98.81 60 ALA B CA 1
ATOM 3428 C C . ALA B 1 60 ? 0.204 -2.914 -2.918 1 98.81 60 ALA B C 1
ATOM 3430 O O . ALA B 1 60 ? 1.404 -3.18 -3.008 1 98.81 60 ALA B O 1
ATOM 3431 N N . SER B 1 61 ? -0.725 -3.82 -2.785 1 98.56 61 SER B N 1
ATOM 3432 C CA . SER B 1 61 ? -0.467 -5.215 -3.125 1 98.56 61 SER B CA 1
ATOM 3433 C C . SER B 1 61 ? -0.558 -5.445 -4.629 1 98.56 61 SER B C 1
ATOM 3435 O O . SER B 1 61 ? -0.948 -4.543 -5.375 1 98.56 61 SER B O 1
ATOM 3437 N N . GLY B 1 62 ? -0.165 -6.633 -5.016 1 98.69 62 GLY B N 1
ATOM 3438 C CA . GLY B 1 62 ? -0.312 -6.988 -6.418 1 98.69 62 GLY B CA 1
ATOM 3439 C C . GLY B 1 62 ? -1.72 -6.773 -6.941 1 98.69 62 GLY B C 1
ATOM 3440 O O . GLY B 1 62 ? -1.904 -6.332 -8.078 1 98.69 62 GLY B O 1
ATOM 3441 N N . THR B 1 63 ? -2.75 -7.074 -6.109 1 98.81 63 THR B N 1
ATOM 3442 C CA . THR B 1 63 ? -4.145 -6.91 -6.5 1 98.81 63 THR B CA 1
ATOM 3443 C C . THR B 1 63 ? -4.457 -5.445 -6.789 1 98.81 63 THR B C 1
ATOM 3445 O O . THR B 1 63 ? -5.246 -5.137 -7.688 1 98.81 63 THR B O 1
ATOM 3448 N N . GLY B 1 64 ? -3.824 -4.547 -6 1 98.88 64 GLY B N 1
ATOM 3449 C CA . GLY B 1 64 ? -3.957 -3.137 -6.328 1 98.88 64 GLY B CA 1
ATOM 3450 C C . GLY B 1 64 ? -3.404 -2.789 -7.699 1 98.88 64 GLY B C 1
ATOM 3451 O O . GLY B 1 64 ? -3.982 -1.972 -8.414 1 98.88 64 GLY B O 1
ATOM 3452 N N . GLY B 1 65 ? -2.246 -3.365 -8.055 1 98.94 65 GLY B N 1
ATOM 3453 C CA . GLY B 1 65 ? -1.709 -3.213 -9.398 1 98.94 65 GLY B CA 1
ATOM 3454 C C . GLY B 1 65 ? -2.637 -3.742 -10.477 1 98.94 65 GLY B C 1
ATOM 3455 O O . GLY B 1 65 ? -2.762 -3.141 -11.547 1 98.94 65 GLY B O 1
ATOM 3456 N N . MET B 1 66 ? -3.289 -4.871 -10.195 1 98.94 66 MET B N 1
ATOM 3457 C CA . MET B 1 66 ? -4.258 -5.441 -11.133 1 98.94 66 MET B CA 1
ATOM 3458 C C . MET B 1 66 ? -5.43 -4.488 -11.352 1 98.94 66 MET B C 1
ATOM 3460 O O . MET B 1 66 ? -5.863 -4.281 -12.484 1 98.94 66 MET B O 1
ATOM 3464 N N . GLU B 1 67 ? -5.934 -3.945 -10.25 1 98.94 67 GLU B N 1
ATOM 3465 C CA . GLU B 1 67 ? -7.016 -2.977 -10.391 1 98.94 67 GLU B CA 1
ATOM 3466 C C . GLU B 1 67 ? -6.574 -1.762 -11.195 1 98.94 67 GLU B C 1
ATOM 3468 O O . GLU B 1 67 ? -7.324 -1.261 -12.039 1 98.94 67 GLU B O 1
ATOM 3473 N N . ALA B 1 68 ? -5.348 -1.255 -10.906 1 98.94 68 ALA B N 1
ATOM 3474 C CA . ALA B 1 68 ? -4.805 -0.125 -11.656 1 98.94 68 ALA B CA 1
ATOM 3475 C C . ALA B 1 68 ? -4.793 -0.418 -13.156 1 98.94 68 ALA B C 1
ATOM 3477 O O . ALA B 1 68 ? -5.086 0.461 -13.969 1 98.94 68 ALA B O 1
ATOM 3478 N N . ALA B 1 69 ? -4.488 -1.659 -13.516 1 98.88 69 ALA B N 1
ATOM 3479 C CA . ALA B 1 69 ? -4.402 -2.076 -14.914 1 98.88 69 ALA B CA 1
ATOM 3480 C C . ALA B 1 69 ? -5.781 -2.094 -15.57 1 98.88 69 ALA B C 1
ATOM 3482 O O . ALA B 1 69 ? -5.895 -2.072 -16.797 1 98.88 69 ALA B O 1
ATOM 3483 N N . VAL B 1 70 ? -6.84 -2.168 -14.766 1 98.94 70 VAL B N 1
ATOM 3484 C CA . VAL B 1 70 ? -8.203 -2.176 -15.289 1 98.94 70 VAL B CA 1
ATOM 3485 C C . VAL B 1 70 ? -8.727 -0.744 -15.383 1 98.94 70 VAL B C 1
ATOM 3487 O O . VAL B 1 70 ? -9.148 -0.303 -16.453 1 98.94 70 VAL B O 1
ATOM 3490 N N . VAL B 1 71 ? -8.602 0.047 -14.336 1 98.88 71 VAL B N 1
ATOM 3491 C CA . VAL B 1 71 ? -9.328 1.303 -14.203 1 98.88 71 VAL B CA 1
ATOM 3492 C C . VAL B 1 71 ? -8.68 2.375 -15.07 1 98.88 71 VAL B C 1
ATOM 3494 O O . VAL B 1 71 ? -9.305 3.379 -15.406 1 98.88 71 VAL B O 1
ATOM 3497 N N . ASN B 1 72 ? -7.48 2.15 -15.508 1 98.94 72 ASN B N 1
ATOM 3498 C CA . ASN B 1 72 ? -6.762 3.211 -16.203 1 98.94 72 ASN B CA 1
ATOM 3499 C C . ASN B 1 72 ? -6.918 3.09 -17.719 1 98.94 72 ASN B C 1
ATOM 3501 O O . ASN B 1 72 ? -6.699 4.059 -18.453 1 98.94 72 ASN B O 1
ATOM 3505 N N . PHE B 1 73 ? -7.336 1.887 -18.234 1 98.88 73 PHE B N 1
ATOM 3506 C CA . PHE B 1 73 ? -7.184 1.74 -19.672 1 98.88 73 PHE B CA 1
ATOM 3507 C C . PHE B 1 73 ? -8.492 1.301 -20.312 1 98.88 73 PHE B C 1
ATOM 3509 O O . PHE B 1 73 ? -8.578 1.152 -21.531 1 98.88 73 PHE B O 1
ATOM 3516 N N . PHE B 1 74 ? -9.523 1.085 -19.516 1 98.88 74 PHE B N 1
ATOM 3517 C CA . PHE B 1 74 ? -10.805 0.609 -20.031 1 98.88 74 PHE B CA 1
ATOM 3518 C C . PHE B 1 74 ? -11.938 1.55 -19.625 1 98.88 74 PHE B C 1
ATOM 3520 O O . PHE B 1 74 ? -11.75 2.418 -18.766 1 98.88 74 PHE B O 1
ATOM 3527 N N . SER B 1 75 ? -13.031 1.445 -20.281 1 98.75 75 SER B N 1
ATOM 3528 C CA . SER B 1 75 ? -14.25 2.203 -20.031 1 98.75 75 SER B CA 1
ATOM 3529 C C . SER B 1 75 ? -15.414 1.279 -19.672 1 98.75 75 SER B C 1
ATOM 3531 O O . SER B 1 75 ? -15.367 0.078 -19.953 1 98.75 75 SER B O 1
ATOM 3533 N N . GLN B 1 76 ? -16.406 1.888 -19.047 1 98.19 76 GLN B N 1
ATOM 3534 C CA . GLN B 1 76 ? -17.609 1.135 -18.719 1 98.19 76 GLN B CA 1
ATOM 3535 C C . GLN B 1 76 ? -18.156 0.394 -19.938 1 98.19 76 GLN B C 1
ATOM 3537 O O . GLN B 1 76 ? -18.281 0.974 -21.016 1 98.19 76 GLN B O 1
ATOM 3542 N N . GLY B 1 77 ? -18.375 -0.914 -19.797 1 98.5 77 GLY B N 1
ATOM 3543 C CA . GLY B 1 77 ? -19.031 -1.688 -20.844 1 98.5 77 GLY B CA 1
ATOM 3544 C C . GLY B 1 77 ? -18.047 -2.266 -21.844 1 98.5 77 GLY B C 1
ATOM 3545 O O . GLY B 1 77 ? -18.438 -3.078 -22.688 1 98.5 77 GLY B O 1
ATOM 3546 N N . ASP B 1 78 ? -16.766 -1.937 -21.781 1 98.81 78 ASP B N 1
ATOM 3547 C CA . ASP B 1 78 ? -15.797 -2.477 -22.719 1 98.81 78 ASP B CA 1
ATOM 3548 C C . ASP B 1 78 ? -15.781 -4.004 -22.688 1 98.81 78 ASP B C 1
ATOM 3550 O O . ASP B 1 78 ? -15.781 -4.605 -21.609 1 98.81 78 ASP B O 1
ATOM 3554 N N . PRO B 1 79 ? -15.883 -4.66 -23.844 1 98.88 79 PRO B N 1
ATOM 3555 C CA . PRO B 1 79 ? -15.75 -6.121 -23.875 1 98.88 79 PRO B CA 1
ATOM 3556 C C . PRO B 1 79 ? -14.32 -6.594 -23.641 1 98.88 79 PRO B C 1
ATOM 3558 O O . PRO B 1 79 ? -13.391 -6.117 -24.312 1 98.88 79 PRO B O 1
ATOM 3561 N N . VAL B 1 80 ? -14.148 -7.504 -22.734 1 98.94 80 VAL B N 1
ATOM 3562 C CA . VAL B 1 80 ? -12.82 -8.023 -22.438 1 98.94 80 VAL B CA 1
ATOM 3563 C C . VAL B 1 80 ? -12.875 -9.547 -22.312 1 98.94 80 VAL B C 1
ATOM 3565 O O . VAL B 1 80 ? -13.945 -10.117 -22.078 1 98.94 80 VAL B O 1
ATOM 3568 N N . LEU B 1 81 ? -11.773 -10.195 -22.578 1 98.94 81 LEU B N 1
ATOM 3569 C CA . LEU B 1 81 ? -11.586 -11.633 -22.438 1 98.94 81 LEU B CA 1
ATOM 3570 C C . LEU B 1 81 ? -10.547 -11.945 -21.375 1 98.94 81 LEU B C 1
ATOM 3572 O O . LEU B 1 81 ? -9.445 -11.383 -21.391 1 98.94 81 LEU B O 1
ATOM 3576 N N . VAL B 1 82 ? -10.867 -12.766 -20.406 1 98.94 82 VAL B N 1
ATOM 3577 C CA . VAL B 1 82 ? -9.961 -13.094 -19.297 1 98.94 82 VAL B CA 1
ATOM 3578 C C . VAL B 1 82 ? -9.672 -14.594 -19.297 1 98.94 82 VAL B C 1
ATOM 3580 O O . VAL B 1 82 ? -10.594 -15.406 -19.281 1 98.94 82 VAL B O 1
ATOM 3583 N N . GLY B 1 83 ? -8.367 -14.969 -19.406 1 98.88 83 GLY B N 1
ATOM 3584 C CA . GLY B 1 83 ? -7.992 -16.344 -19.141 1 98.88 83 GLY B CA 1
ATOM 3585 C C . GLY B 1 83 ? -8.023 -16.703 -17.672 1 98.88 83 GLY B C 1
ATOM 3586 O O . GLY B 1 83 ? -7.375 -16.047 -16.844 1 98.88 83 GLY B O 1
ATOM 3587 N N . VAL B 1 84 ? -8.773 -17.719 -17.297 1 98.81 84 VAL B N 1
ATOM 3588 C CA . VAL B 1 84 ? -8.93 -18.109 -15.898 1 98.81 84 VAL B CA 1
ATOM 3589 C C . VAL B 1 84 ? -8.398 -19.531 -15.688 1 98.81 84 VAL B C 1
ATOM 3591 O O . VAL B 1 84 ? -9.109 -20.516 -15.93 1 98.81 84 VAL B O 1
ATOM 3594 N N . CYS B 1 85 ? -7.18 -19.547 -15.172 1 98.56 85 CYS B N 1
ATOM 3595 C CA . CYS B 1 85 ? -6.551 -20.844 -14.93 1 98.56 85 CYS B CA 1
ATOM 3596 C C . CYS B 1 85 ? -6.465 -21.141 -13.438 1 98.56 85 CYS B C 1
ATOM 3598 O O . CYS B 1 85 ? -5.84 -22.109 -13.031 1 98.56 85 CYS B O 1
ATOM 3600 N N . GLY B 1 86 ? -7.066 -20.312 -12.617 1 98.31 86 GLY B N 1
ATOM 3601 C CA . GLY B 1 86 ? -7.059 -20.422 -11.172 1 98.31 86 GLY B CA 1
ATOM 3602 C C . GLY B 1 86 ? -7.57 -19.188 -10.469 1 98.31 86 GLY B C 1
ATOM 3603 O O . GLY B 1 86 ? -8.336 -18.406 -11.055 1 98.31 86 GLY B O 1
ATOM 3604 N N . VAL B 1 87 ? -7.188 -19.031 -9.234 1 98.56 87 VAL B N 1
ATOM 3605 C CA . VAL B 1 87 ? -7.734 -18.016 -8.344 1 98.56 87 VAL B CA 1
ATOM 3606 C C . VAL B 1 87 ? -7.363 -16.625 -8.859 1 98.56 87 VAL B C 1
ATOM 3608 O O . VAL B 1 87 ? -8.164 -15.68 -8.766 1 98.56 87 VAL B O 1
ATOM 3611 N N . PHE B 1 88 ? -6.215 -16.422 -9.461 1 98.5 88 PHE B N 1
ATOM 3612 C CA . PHE B 1 88 ? -5.762 -15.078 -9.797 1 98.5 88 PHE B CA 1
ATOM 3613 C C . PHE B 1 88 ? -6.297 -14.656 -11.164 1 98.5 88 PHE B C 1
ATOM 3615 O O . PHE B 1 88 ? -6.559 -13.469 -11.391 1 98.5 88 PHE B O 1
ATOM 3622 N N . GLY B 1 89 ? -6.453 -15.609 -12.047 1 98.75 89 GLY B N 1
ATOM 3623 C CA . GLY B 1 89 ? -7.258 -15.297 -13.219 1 98.75 89 GLY B CA 1
ATOM 3624 C C . GLY B 1 89 ? -8.68 -14.906 -12.883 1 98.75 89 GLY B C 1
ATOM 3625 O O . GLY B 1 89 ? -9.227 -13.961 -13.453 1 98.75 89 GLY B O 1
ATOM 3626 N N . GLU B 1 90 ? -9.289 -15.656 -11.961 1 98.75 90 GLU B N 1
ATOM 3627 C CA . GLU B 1 90 ? -10.633 -15.328 -11.477 1 98.75 90 GLU B CA 1
ATOM 3628 C C . GLU B 1 90 ? -10.672 -13.93 -10.859 1 98.75 90 GLU B C 1
ATOM 3630 O O . GLU B 1 90 ? -11.648 -13.203 -11.016 1 98.75 90 GLU B O 1
ATOM 3635 N N . ARG B 1 91 ? -9.648 -13.586 -10.148 1 98.69 91 ARG B N 1
ATOM 3636 C CA . ARG B 1 91 ? -9.562 -12.273 -9.523 1 98.69 91 ARG B CA 1
ATOM 3637 C C . ARG B 1 91 ? -9.586 -11.164 -10.57 1 98.69 91 ARG B C 1
ATOM 3639 O O . ARG B 1 91 ? -10.242 -10.141 -10.383 1 98.69 91 ARG B O 1
ATOM 3646 N N . PHE B 1 92 ? -8.82 -11.352 -11.633 1 98.69 92 PHE B N 1
ATOM 3647 C CA . PHE B 1 92 ? -8.82 -10.359 -12.703 1 98.69 92 PHE B CA 1
ATOM 3648 C C . PHE B 1 92 ? -10.219 -10.18 -13.273 1 98.69 92 PHE B C 1
ATOM 3650 O O . PHE B 1 92 ? -10.648 -9.047 -13.523 1 98.69 92 PHE B O 1
ATOM 3657 N N . ALA B 1 93 ? -10.883 -11.289 -13.477 1 98.94 93 ALA B N 1
ATOM 3658 C CA . ALA B 1 93 ? -12.25 -11.234 -13.977 1 98.94 93 ALA B CA 1
ATOM 3659 C C . ALA B 1 93 ? -13.164 -10.492 -13.008 1 98.94 93 ALA B C 1
ATOM 3661 O O . ALA B 1 93 ? -13.992 -9.68 -13.422 1 98.94 93 ALA B O 1
ATOM 3662 N N . LYS B 1 94 ? -13.008 -10.758 -11.734 1 98.88 94 LYS B N 1
ATOM 3663 C CA . LYS B 1 94 ? -13.828 -10.117 -10.711 1 98.88 94 LYS B CA 1
ATOM 3664 C C . LYS B 1 94 ? -13.586 -8.609 -10.672 1 98.88 94 LYS B C 1
ATOM 3666 O O . LYS B 1 94 ? -14.523 -7.832 -10.492 1 98.88 94 LYS B O 1
ATOM 3671 N N . ILE B 1 95 ? -12.32 -8.188 -10.812 1 98.94 95 ILE B N 1
ATOM 3672 C CA . ILE B 1 95 ? -12 -6.766 -10.836 1 98.94 95 ILE B CA 1
ATOM 3673 C C . ILE B 1 95 ? -12.664 -6.109 -12.047 1 98.94 95 ILE B C 1
ATOM 3675 O O . ILE B 1 95 ? -13.289 -5.051 -11.914 1 98.94 95 ILE B O 1
ATOM 3679 N N . CYS B 1 96 ? -12.539 -6.758 -13.211 1 98.94 96 CYS B N 1
ATOM 3680 C CA . CYS B 1 96 ? -13.164 -6.23 -14.422 1 98.94 96 CYS B CA 1
ATOM 3681 C C . CYS B 1 96 ? -14.672 -6.074 -14.234 1 98.94 96 CYS B C 1
ATOM 3683 O O . CYS B 1 96 ? -15.242 -5.043 -14.586 1 98.94 96 CYS B O 1
ATOM 3685 N N . LYS B 1 97 ? -15.305 -7.086 -13.641 1 98.88 97 LYS B N 1
ATOM 3686 C CA . LYS B 1 97 ? -16.75 -7.055 -13.414 1 98.88 97 LYS B CA 1
ATOM 3687 C C . LYS B 1 97 ? -17.125 -5.961 -12.422 1 98.88 97 LYS B C 1
ATOM 3689 O O . LYS B 1 97 ? -18.125 -5.27 -12.602 1 98.88 97 LYS B O 1
ATOM 3694 N N . ALA B 1 98 ? -16.312 -5.809 -11.414 1 98.69 98 ALA B N 1
ATOM 3695 C CA . ALA B 1 98 ? -16.578 -4.812 -10.375 1 98.69 98 ALA B CA 1
ATOM 3696 C C . ALA B 1 98 ? -16.594 -3.404 -10.961 1 98.69 98 ALA B C 1
ATOM 3698 O O . ALA B 1 98 ? -17.281 -2.518 -10.445 1 98.69 98 ALA B O 1
ATOM 3699 N N . TYR B 1 99 ? -15.867 -3.217 -12.055 1 98.75 99 TYR B N 1
ATOM 3700 C CA . TYR B 1 99 ? -15.781 -1.89 -12.648 1 98.75 99 TYR B CA 1
ATOM 3701 C C . TYR B 1 99 ? -16.609 -1.807 -13.922 1 98.75 99 TYR B C 1
ATOM 3703 O O . TYR B 1 99 ? -16.438 -0.88 -14.719 1 98.75 99 TYR B O 1
ATOM 3711 N N . GLY B 1 100 ? -17.422 -2.822 -14.156 1 98.56 100 GLY B N 1
ATOM 3712 C CA . GLY B 1 100 ? -18.5 -2.73 -15.133 1 98.56 100 GLY B CA 1
ATOM 3713 C C . GLY B 1 100 ? -18.078 -3.086 -16.547 1 98.56 100 GLY B C 1
ATOM 3714 O O . GLY B 1 100 ? -18.703 -2.67 -17.516 1 98.56 100 GLY B O 1
ATOM 3715 N N . LEU B 1 101 ? -16.984 -3.818 -16.672 1 98.88 101 LEU B N 1
ATOM 3716 C CA . LEU B 1 101 ? -16.625 -4.305 -18 1 98.88 101 LEU B CA 1
ATOM 3717 C C . LEU B 1 101 ? -17.469 -5.508 -18.391 1 98.88 101 LEU B C 1
ATOM 3719 O O . LEU B 1 101 ? -18.062 -6.168 -17.531 1 98.88 101 LEU B O 1
ATOM 3723 N N . ASN B 1 102 ? -17.703 -5.695 -19.703 1 98.88 102 ASN B N 1
ATOM 3724 C CA . ASN B 1 102 ? -18.328 -6.898 -20.234 1 98.88 102 ASN B CA 1
ATOM 3725 C C . ASN B 1 102 ? -17.344 -8.047 -20.375 1 98.88 102 ASN B C 1
ATOM 3727 O O . ASN B 1 102 ? -16.609 -8.133 -21.359 1 98.88 102 ASN B O 1
ATOM 3731 N N . VAL B 1 103 ? -17.406 -9.039 -19.469 1 98.88 103 VAL B N 1
ATOM 3732 C CA . VAL B 1 103 ? -16.328 -10 -19.281 1 98.88 103 VAL B CA 1
ATOM 3733 C C . VAL B 1 103 ? -16.734 -11.352 -19.875 1 98.88 103 VAL B C 1
ATOM 3735 O O . VAL B 1 103 ? -17.797 -11.883 -19.547 1 98.88 103 VAL B O 1
ATOM 3738 N N . LYS B 1 104 ? -15.984 -11.875 -20.734 1 98.81 104 LYS B N 1
ATOM 3739 C CA . LYS B 1 104 ? -15.969 -13.281 -21.109 1 98.81 104 LYS B CA 1
ATOM 3740 C C . LYS B 1 104 ? -14.719 -13.984 -20.594 1 98.81 104 LYS B C 1
ATOM 3742 O O . LYS B 1 104 ? -13.664 -13.359 -20.453 1 98.81 104 LYS B O 1
ATOM 3747 N N . THR B 1 105 ? -14.844 -15.25 -20.328 1 98.88 105 THR B N 1
ATOM 3748 C CA . THR B 1 105 ? -13.703 -15.953 -19.766 1 98.88 105 THR B CA 1
ATOM 3749 C C . THR B 1 105 ? -13.359 -17.188 -20.594 1 98.88 105 THR B C 1
ATOM 3751 O O . THR B 1 105 ? -14.211 -17.719 -21.297 1 98.88 105 THR B O 1
ATOM 3754 N N . ILE B 1 106 ? -12.125 -17.5 -20.656 1 98.81 106 ILE B N 1
ATOM 3755 C CA . ILE B 1 106 ? -11.641 -18.812 -21.016 1 98.81 106 ILE B CA 1
ATOM 3756 C C . ILE B 1 106 ? -11.281 -19.594 -19.75 1 98.81 106 ILE B C 1
ATOM 3758 O O . ILE B 1 106 ? -10.25 -19.328 -19.125 1 98.81 106 ILE B O 1
ATOM 3762 N N . ASP B 1 107 ? -12.062 -20.562 -19.422 1 98.5 107 ASP B N 1
ATOM 3763 C CA . ASP B 1 107 ? -11.867 -21.312 -18.188 1 98.5 107 ASP B CA 1
ATOM 3764 C C . ASP B 1 107 ? -11.008 -22.547 -18.422 1 98.5 107 ASP B C 1
ATOM 3766 O O . ASP B 1 107 ? -11.312 -23.359 -19.312 1 98.5 107 ASP B O 1
ATOM 3770 N N . CYS B 1 108 ? -10 -22.641 -17.656 1 98.25 108 CYS B N 1
ATOM 3771 C CA . CYS B 1 108 ? -9.086 -23.781 -17.766 1 98.25 108 CYS B CA 1
ATOM 3772 C C . CYS B 1 108 ? -9.344 -24.797 -16.656 1 98.25 108 CYS B C 1
ATOM 3774 O O . CYS B 1 108 ? -9.719 -24.422 -15.547 1 98.25 108 CYS B O 1
ATOM 3776 N N . GLU B 1 109 ? -9.141 -26.047 -16.984 1 97.25 109 GLU B N 1
ATOM 3777 C CA . GLU B 1 109 ? -9.117 -27.062 -15.938 1 97.25 109 GLU B CA 1
ATOM 3778 C C . GLU B 1 109 ? -7.938 -26.844 -14.992 1 97.25 109 GLU B C 1
ATOM 3780 O O . GLU B 1 109 ? -6.863 -26.422 -15.422 1 97.25 109 GLU B O 1
ATOM 3785 N N . PRO B 1 110 ? -8.188 -27.188 -13.719 1 97.12 110 PRO B N 1
ATOM 3786 C CA . PRO B 1 110 ? -7.039 -27.078 -12.812 1 97.12 110 PRO B CA 1
ATOM 3787 C C . PRO B 1 110 ? -5.82 -27.859 -13.312 1 97.12 110 PRO B C 1
ATOM 3789 O O . PRO B 1 110 ? -5.938 -29.031 -13.68 1 97.12 110 PRO B O 1
ATOM 3792 N N . GLY B 1 111 ? -4.707 -27.125 -13.352 1 97.94 111 GLY B N 1
ATOM 3793 C CA . GLY B 1 111 ? -3.475 -27.766 -13.789 1 97.94 111 GLY B CA 1
ATOM 3794 C C . GLY B 1 111 ? -3.195 -27.562 -15.266 1 97.94 111 GLY B C 1
ATOM 3795 O O . GLY B 1 111 ? -2.152 -28 -15.773 1 97.94 111 GLY B O 1
ATOM 3796 N N . LYS B 1 112 ? -4.066 -26.891 -15.906 1 98.38 112 LYS B N 1
ATOM 3797 C CA . LYS B 1 112 ? -3.869 -26.594 -17.328 1 98.38 112 LYS B CA 1
ATOM 3798 C C . LYS B 1 112 ? -3.953 -25.094 -17.594 1 98.38 112 LYS B C 1
ATOM 3800 O O . LYS B 1 112 ? -4.629 -24.359 -16.875 1 98.38 112 LYS B O 1
ATOM 3805 N N . GLY B 1 113 ? -3.24 -24.609 -18.625 1 98.56 113 GLY B N 1
ATOM 3806 C CA . GLY B 1 113 ? -3.254 -23.203 -19.031 1 98.56 113 GLY B CA 1
ATOM 3807 C C . GLY B 1 113 ? -4.176 -22.922 -20.203 1 98.56 113 GLY B C 1
ATOM 3808 O O . GLY B 1 113 ? -4.973 -23.781 -20.594 1 98.56 113 GLY B O 1
ATOM 3809 N N . VAL B 1 114 ? -4.129 -21.734 -20.688 1 98.81 114 VAL B N 1
ATOM 3810 C CA . VAL B 1 114 ? -4.938 -21.297 -21.828 1 98.81 114 VAL B CA 1
ATOM 3811 C C . VAL B 1 114 ? -4.406 -21.938 -23.109 1 98.81 114 VAL B C 1
ATOM 3813 O O . VAL B 1 114 ? -3.26 -21.719 -23.5 1 98.81 114 VAL B O 1
ATOM 3816 N N . GLU B 1 115 ? -5.258 -22.719 -23.719 1 98.56 115 GLU B N 1
ATOM 3817 C CA . GLU B 1 115 ? -4.895 -23.328 -24.984 1 98.56 115 GLU B CA 1
ATOM 3818 C C . GLU B 1 115 ? -4.922 -22.297 -26.125 1 98.56 115 GLU B C 1
ATOM 3820 O O . GLU B 1 115 ? -5.875 -21.531 -26.25 1 98.56 115 GLU B O 1
ATOM 3825 N N . PRO B 1 116 ? -3.863 -22.312 -26.938 1 98.56 116 PRO B N 1
ATOM 3826 C CA . PRO B 1 116 ? -3.812 -21.344 -28.047 1 98.56 116 PRO B CA 1
ATOM 3827 C C . PRO B 1 116 ? -5.031 -21.438 -28.969 1 98.56 116 PRO B C 1
ATOM 3829 O O . PRO B 1 116 ? -5.582 -20.406 -29.359 1 98.56 116 PRO B O 1
ATOM 3832 N N . GLU B 1 117 ? -5.508 -22.641 -29.234 1 98.5 117 GLU B N 1
ATOM 3833 C CA . GLU B 1 117 ? -6.633 -22.844 -30.141 1 98.5 117 GLU B CA 1
ATOM 3834 C C . GLU B 1 117 ? -7.922 -22.281 -29.547 1 98.5 117 GLU B C 1
ATOM 3836 O O . GLU B 1 117 ? -8.75 -21.719 -30.266 1 98.5 117 GLU B O 1
ATOM 3841 N N . ILE B 1 118 ? -8.047 -22.406 -28.266 1 98.75 118 ILE B N 1
ATOM 3842 C CA . ILE B 1 118 ? -9.242 -21.906 -27.594 1 98.75 118 ILE B CA 1
ATOM 3843 C C . ILE B 1 118 ? -9.227 -20.391 -27.594 1 98.75 118 ILE B C 1
ATOM 3845 O O . ILE B 1 118 ? -10.258 -19.75 -27.828 1 98.75 118 ILE B O 1
ATOM 3849 N N . LEU B 1 119 ? -8.07 -19.797 -27.312 1 98.88 119 LEU B N 1
ATOM 3850 C CA . LEU B 1 119 ? -7.93 -18.344 -27.344 1 98.88 119 LEU B CA 1
ATOM 3851 C C . LEU B 1 119 ? -8.242 -17.797 -28.734 1 98.88 119 LEU B C 1
ATOM 3853 O O . LEU B 1 119 ? -8.984 -16.812 -28.859 1 98.88 119 LEU B O 1
ATOM 3857 N N . GLU B 1 120 ? -7.691 -18.438 -29.719 1 98.56 120 GLU B N 1
ATOM 3858 C CA . GLU B 1 120 ? -7.906 -18 -31.094 1 98.56 120 GLU B CA 1
ATOM 3859 C C . GLU B 1 120 ? -9.383 -18.047 -31.469 1 98.56 120 GLU B C 1
ATOM 3861 O O . GLU B 1 120 ? -9.914 -17.094 -32.031 1 98.56 120 GLU B O 1
ATOM 3866 N N . LYS B 1 121 ? -10 -19.141 -31.172 1 98.69 121 LYS B N 1
ATOM 3867 C CA . LYS B 1 121 ? -11.422 -19.312 -31.469 1 98.69 121 LYS B CA 1
ATOM 3868 C C . LYS B 1 121 ? -12.258 -18.25 -30.734 1 98.69 121 LYS B C 1
ATOM 3870 O O . LYS B 1 121 ? -13.148 -17.656 -31.328 1 98.69 121 LYS B O 1
ATOM 3875 N N . ALA B 1 122 ? -11.945 -18.016 -29.469 1 98.75 122 ALA B N 1
ATOM 3876 C CA . ALA B 1 122 ? -12.688 -17.047 -28.672 1 98.75 122 ALA B CA 1
ATOM 3877 C C . ALA B 1 122 ? -12.586 -15.648 -29.281 1 98.75 122 ALA B C 1
ATOM 3879 O O . ALA B 1 122 ? -13.562 -14.898 -29.297 1 98.75 122 ALA B O 1
ATOM 3880 N N . LEU B 1 123 ? -11.414 -15.289 -29.734 1 98.69 123 LEU B N 1
ATOM 3881 C CA . LEU B 1 123 ? -11.203 -13.953 -30.281 1 98.69 123 LEU B CA 1
ATOM 3882 C C . LEU B 1 123 ? -11.875 -13.82 -31.656 1 98.69 123 LEU B C 1
ATOM 3884 O O . LEU B 1 123 ? -12.352 -12.742 -32 1 98.69 123 LEU B O 1
ATOM 3888 N N . LYS B 1 124 ? -11.914 -14.922 -32.406 1 98.25 124 LYS B N 1
ATOM 3889 C CA . LYS B 1 124 ? -12.625 -14.922 -33.688 1 98.25 124 LYS B CA 1
ATOM 3890 C C . LYS B 1 124 ? -14.125 -14.719 -33.469 1 98.25 124 LYS B C 1
ATOM 3892 O O . LYS B 1 124 ? -14.781 -14.016 -34.25 1 98.25 124 LYS B O 1
ATOM 3897 N N . GLU B 1 125 ? -14.594 -15.336 -32.469 1 98.38 125 GLU B N 1
ATOM 3898 C CA . GLU B 1 125 ? -16.016 -15.281 -32.156 1 98.38 125 GLU B CA 1
ATOM 3899 C C . GLU B 1 125 ? -16.391 -13.953 -31.5 1 98.38 125 GLU B C 1
ATOM 3901 O O . GLU B 1 125 ? -17.578 -13.594 -31.438 1 98.38 125 GLU B O 1
ATOM 3906 N N . ASN B 1 126 ? -15.391 -13.195 -31.031 1 98.25 126 ASN B N 1
ATOM 3907 C CA . ASN B 1 126 ? -15.602 -11.914 -30.344 1 98.25 126 ASN B CA 1
ATOM 3908 C C . ASN B 1 126 ? -14.625 -10.852 -30.859 1 98.25 126 ASN B C 1
ATOM 3910 O O . ASN B 1 126 ? -13.781 -10.367 -30.094 1 98.25 126 ASN B O 1
ATOM 3914 N N . PRO B 1 127 ? -14.766 -10.406 -32 1 97.25 127 PRO B N 1
ATOM 3915 C CA . PRO B 1 127 ? -13.805 -9.477 -32.594 1 97.25 127 PRO B CA 1
ATOM 3916 C C . PRO B 1 127 ? -13.789 -8.117 -31.922 1 97.25 127 PRO B C 1
ATOM 3918 O O . PRO B 1 127 ? -12.852 -7.34 -32.094 1 97.25 127 PRO B O 1
ATOM 3921 N N . ASP B 1 128 ? -14.766 -7.84 -31.109 1 97.69 128 ASP B N 1
ATOM 3922 C CA . ASP B 1 128 ? -14.898 -6.527 -30.484 1 97.69 128 ASP B CA 1
ATOM 3923 C C . ASP B 1 128 ? -14.133 -6.469 -29.172 1 97.69 128 ASP B C 1
ATOM 3925 O O . ASP B 1 128 ? -14.047 -5.41 -28.547 1 97.69 128 ASP B O 1
ATOM 3929 N N . VAL B 1 129 ? -13.547 -7.57 -28.766 1 98.69 129 VAL B N 1
ATOM 3930 C CA . VAL B 1 129 ? -12.789 -7.605 -27.516 1 98.69 129 VAL B CA 1
ATOM 3931 C C . VAL B 1 129 ? -11.688 -6.547 -27.562 1 98.69 129 VAL B C 1
ATOM 3933 O O . VAL B 1 129 ? -10.82 -6.574 -28.438 1 98.69 129 VAL B O 1
ATOM 3936 N N . LYS B 1 130 ? -11.75 -5.688 -26.562 1 98.56 130 LYS B N 1
ATOM 3937 C CA . LYS B 1 130 ? -10.82 -4.562 -26.484 1 98.56 130 LYS B CA 1
ATOM 3938 C C . LYS B 1 130 ? -9.516 -4.965 -25.812 1 98.56 130 LYS B C 1
ATOM 3940 O O . LYS B 1 130 ? -8.453 -4.422 -26.125 1 98.56 130 LYS B O 1
ATOM 3945 N N . GLY B 1 131 ? -9.609 -5.84 -24.875 1 98.81 131 GLY B N 1
ATOM 3946 C CA . GLY B 1 131 ? -8.438 -6.27 -24.125 1 98.81 131 GLY B CA 1
ATOM 3947 C C . GLY B 1 131 ? -8.516 -7.715 -23.672 1 98.81 131 GLY B C 1
ATOM 3948 O O . GLY B 1 131 ? -9.609 -8.234 -23.438 1 98.81 131 GLY B O 1
ATOM 3949 N N . VAL B 1 132 ? -7.398 -8.359 -23.609 1 98.94 132 VAL B N 1
ATOM 3950 C CA . VAL B 1 132 ? -7.25 -9.719 -23.109 1 98.94 132 VAL B CA 1
ATOM 3951 C C . VAL B 1 132 ? -6.398 -9.711 -21.828 1 98.94 132 VAL B C 1
ATOM 3953 O O . VAL B 1 132 ? -5.328 -9.094 -21.797 1 98.94 132 VAL B O 1
ATOM 3956 N N . PHE B 1 133 ? -6.902 -10.32 -20.781 1 98.94 133 PHE B N 1
ATOM 3957 C CA . PHE B 1 133 ? -6.203 -10.453 -19.516 1 98.94 133 PHE B CA 1
ATOM 3958 C C . PHE B 1 133 ? -5.688 -11.875 -19.312 1 98.94 133 PHE B C 1
ATOM 3960 O O . PHE B 1 133 ? -6.457 -12.836 -19.391 1 98.94 133 PHE B O 1
ATOM 3967 N N . LEU B 1 134 ? -4.387 -12.039 -19.094 1 98.94 134 LEU B N 1
ATOM 3968 C CA . LEU B 1 134 ? -3.779 -13.344 -18.844 1 98.94 134 LEU B CA 1
ATOM 3969 C C . LEU B 1 134 ? -2.926 -13.32 -17.578 1 98.94 134 LEU B C 1
ATOM 3971 O O . LEU B 1 134 ? -2.303 -12.305 -17.266 1 98.94 134 LEU B O 1
ATOM 3975 N N . THR B 1 135 ? -2.965 -14.352 -16.828 1 98.88 135 THR B N 1
ATOM 3976 C CA . THR B 1 135 ? -2.01 -14.602 -15.758 1 98.88 135 THR B CA 1
ATOM 3977 C C . THR B 1 135 ? -0.803 -15.375 -16.281 1 98.88 135 THR B C 1
ATOM 3979 O O . THR B 1 135 ? -0.945 -16.5 -16.766 1 98.88 135 THR B O 1
ATOM 3982 N N . HIS B 1 136 ? 0.358 -14.758 -16.219 1 98.88 136 HIS B N 1
ATOM 3983 C CA . HIS B 1 136 ? 1.549 -15.438 -16.719 1 98.88 136 HIS B CA 1
ATOM 3984 C C . HIS B 1 136 ? 1.827 -16.719 -15.93 1 98.88 136 HIS B C 1
ATOM 3986 O O . HIS B 1 136 ? 2.066 -17.766 -16.516 1 98.88 136 HIS B O 1
ATOM 3992 N N . ASN B 1 137 ? 1.781 -16.562 -14.633 1 98.75 137 ASN B N 1
ATOM 3993 C CA . ASN B 1 137 ? 2.008 -17.672 -13.711 1 98.75 137 ASN B CA 1
ATOM 3994 C C . ASN B 1 137 ? 0.933 -17.734 -12.633 1 98.75 137 ASN B C 1
ATOM 3996 O O . ASN B 1 137 ? 0.898 -16.875 -11.734 1 98.75 137 ASN B O 1
ATOM 4000 N N . GLU B 1 138 ? 0.06 -18.688 -12.703 1 98.69 138 GLU B N 1
ATOM 4001 C CA . GLU B 1 138 ? -1.032 -18.938 -11.766 1 98.69 138 GLU B CA 1
ATOM 4002 C C . GLU B 1 138 ? -0.585 -19.828 -10.609 1 98.69 138 GLU B C 1
ATOM 4004 O O . GLU B 1 138 ? -0.535 -21.047 -10.75 1 98.69 138 GLU B O 1
ATOM 4009 N N . THR B 1 139 ? -0.398 -19.219 -9.445 1 98.44 139 THR B N 1
ATOM 4010 C CA . THR B 1 139 ? 0.229 -19.969 -8.367 1 98.44 139 THR B CA 1
ATOM 4011 C C . THR B 1 139 ? -0.786 -20.859 -7.672 1 98.44 139 THR B C 1
ATOM 4013 O O . THR B 1 139 ? -0.41 -21.797 -6.961 1 98.44 139 THR B O 1
ATOM 4016 N N . SER B 1 140 ? -2.1 -20.625 -7.82 1 98.44 140 SER B N 1
ATOM 4017 C CA . SER B 1 140 ? -3.105 -21.453 -7.168 1 98.44 140 SER B CA 1
ATOM 4018 C C . SER B 1 140 ? -3.156 -22.844 -7.793 1 98.44 140 SER B C 1
ATOM 4020 O O . SER B 1 140 ? -3.531 -23.812 -7.129 1 98.44 140 SER B O 1
ATOM 4022 N N . THR B 1 141 ? -2.715 -22.953 -9.062 1 98.56 141 THR B N 1
ATOM 4023 C CA . THR B 1 141 ? -2.787 -24.234 -9.742 1 98.56 141 THR B CA 1
ATOM 4024 C C . THR B 1 141 ? -1.412 -24.656 -10.258 1 98.56 141 THR B C 1
ATOM 4026 O O . THR B 1 141 ? -1.25 -25.766 -10.781 1 98.56 141 THR B O 1
ATOM 4029 N N . GLY B 1 142 ? -0.428 -23.766 -10.086 1 98.56 142 GLY B N 1
ATOM 4030 C CA . GLY B 1 142 ? 0.927 -24.062 -10.516 1 98.56 142 GLY B CA 1
ATOM 4031 C C . GLY B 1 142 ? 1.082 -24.109 -12.023 1 98.56 142 GLY B C 1
ATOM 4032 O O . GLY B 1 142 ? 1.818 -24.938 -12.555 1 98.56 142 GLY B O 1
ATOM 4033 N N . VAL B 1 143 ? 0.396 -23.234 -12.672 1 98.56 143 VAL B N 1
ATOM 4034 C CA . VAL B 1 143 ? 0.338 -23.219 -14.133 1 98.56 143 VAL B CA 1
ATOM 4035 C C . VAL B 1 143 ? 0.994 -21.953 -14.672 1 98.56 143 VAL B C 1
ATOM 4037 O O . VAL B 1 143 ? 0.728 -20.859 -14.18 1 98.56 143 VAL B O 1
ATOM 4040 N N . THR B 1 144 ? 1.888 -22.078 -15.672 1 98.75 144 THR B N 1
ATOM 4041 C CA . THR B 1 144 ? 2.439 -20.953 -16.406 1 98.75 144 THR B CA 1
ATOM 4042 C C . THR B 1 144 ? 1.874 -20.906 -17.828 1 98.75 144 THR B C 1
ATOM 4044 O O . THR B 1 144 ? 2.031 -21.844 -18.594 1 98.75 144 THR B O 1
ATOM 4047 N N . ASN B 1 145 ? 1.191 -19.828 -18.141 1 98.81 145 ASN B N 1
ATOM 4048 C CA . ASN B 1 145 ? 0.708 -19.656 -19.516 1 98.81 145 ASN B CA 1
ATOM 4049 C C . ASN B 1 145 ? 1.845 -19.312 -20.469 1 98.81 145 ASN B C 1
ATOM 4051 O O . ASN B 1 145 ? 2.727 -18.531 -20.141 1 98.81 145 ASN B O 1
ATOM 4055 N N . ASP B 1 146 ? 1.835 -19.922 -21.625 1 98.12 146 ASP B N 1
ATOM 4056 C CA . ASP B 1 146 ? 2.865 -19.703 -22.625 1 98.12 146 ASP B CA 1
ATOM 4057 C C . ASP B 1 146 ? 2.619 -18.406 -23.391 1 98.12 146 ASP B C 1
ATOM 4059 O O . ASP B 1 146 ? 2.105 -18.438 -24.516 1 98.12 146 ASP B O 1
ATOM 4063 N N . LEU B 1 147 ? 3.08 -17.281 -22.859 1 98.69 147 LEU B N 1
ATOM 4064 C CA . LEU B 1 147 ? 2.812 -15.969 -23.453 1 98.69 147 LEU B CA 1
ATOM 4065 C C . LEU B 1 147 ? 3.488 -15.836 -24.812 1 98.69 147 LEU B C 1
ATOM 4067 O O . LEU B 1 147 ? 3.021 -15.086 -25.672 1 98.69 147 LEU B O 1
ATOM 4071 N N . LYS B 1 148 ? 4.605 -16.531 -25.047 1 98.12 148 LYS B N 1
ATOM 4072 C CA . LYS B 1 148 ? 5.277 -16.5 -26.344 1 98.12 148 LYS B CA 1
ATOM 4073 C C . LYS B 1 148 ? 4.348 -16.953 -27.453 1 98.12 148 LYS B C 1
ATOM 4075 O O . LYS B 1 148 ? 4.422 -16.453 -28.578 1 98.12 148 LYS B O 1
ATOM 4080 N N . THR B 1 149 ? 3.537 -17.906 -27.109 1 98.5 149 THR B N 1
ATOM 4081 C CA . THR B 1 149 ? 2.58 -18.422 -28.094 1 98.5 149 THR B CA 1
ATOM 4082 C C . THR B 1 149 ? 1.29 -17.609 -28.062 1 98.5 149 THR B C 1
ATOM 4084 O O . THR B 1 149 ? 0.7 -17.344 -29.109 1 98.5 149 THR B O 1
ATOM 4087 N N . LEU B 1 150 ? 0.801 -17.172 -26.922 1 98.88 150 LEU B N 1
ATOM 4088 C CA . LEU B 1 150 ? -0.514 -16.562 -26.75 1 98.88 150 LEU B CA 1
ATOM 4089 C C . LEU B 1 150 ? -0.498 -15.109 -27.188 1 98.88 150 LEU B C 1
ATOM 4091 O O . LEU B 1 150 ? -1.469 -14.617 -27.781 1 98.88 150 LEU B O 1
ATOM 4095 N N . ALA B 1 151 ? 0.589 -14.383 -26.906 1 98.88 151 ALA B N 1
ATOM 4096 C CA . ALA B 1 151 ? 0.646 -12.938 -27.141 1 98.88 151 ALA B CA 1
ATOM 4097 C C . ALA B 1 151 ? 0.454 -12.625 -28.625 1 98.88 151 ALA B C 1
ATOM 4099 O O . ALA B 1 151 ? -0.339 -11.75 -28.984 1 98.88 151 ALA B O 1
ATOM 4100 N N . PRO B 1 152 ? 1.143 -13.383 -29.562 1 98.69 152 PRO B N 1
ATOM 4101 C CA . PRO B 1 152 ? 0.932 -13.125 -30.984 1 98.69 152 PRO B CA 1
ATOM 4102 C C . PRO B 1 152 ? -0.517 -13.336 -31.422 1 98.69 152 PRO B C 1
ATOM 4104 O O . PRO B 1 152 ? -1.006 -12.641 -32.312 1 98.69 152 PRO B O 1
ATOM 4107 N N . ILE B 1 153 ? -1.183 -14.273 -30.766 1 98.81 153 ILE B N 1
ATOM 4108 C CA . ILE B 1 153 ? -2.582 -14.523 -31.094 1 98.81 153 ILE B CA 1
ATOM 4109 C C . ILE B 1 153 ? -3.426 -13.305 -30.734 1 98.81 153 ILE B C 1
ATOM 4111 O O . ILE B 1 153 ? -4.266 -12.859 -31.516 1 98.81 153 ILE B O 1
ATOM 4115 N N . VAL B 1 154 ? -3.225 -12.703 -29.562 1 98.88 154 VAL B N 1
ATOM 4116 C CA . VAL B 1 154 ? -3.943 -11.523 -29.109 1 98.88 154 VAL B CA 1
ATOM 4117 C C . VAL B 1 154 ? -3.627 -10.344 -30.031 1 98.88 154 VAL B C 1
ATOM 4119 O O . VAL B 1 154 ? -4.52 -9.57 -30.391 1 98.88 154 VAL B O 1
ATOM 4122 N N . LYS B 1 155 ? -2.398 -10.281 -30.484 1 98.5 155 LYS B N 1
ATOM 4123 C CA . LYS B 1 155 ? -1.9 -9.109 -31.203 1 98.5 155 LYS B CA 1
ATOM 4124 C C . LYS B 1 155 ? -2.143 -9.234 -32.688 1 98.5 155 LYS B C 1
ATOM 4126 O O . LYS B 1 155 ? -1.712 -8.375 -33.469 1 98.5 155 LYS B O 1
ATOM 4131 N N . GLN B 1 156 ? -2.783 -10.344 -33.094 1 97.88 156 GLN B N 1
ATOM 4132 C CA . GLN B 1 156 ? -3.27 -10.344 -34.469 1 97.88 156 GLN B CA 1
ATOM 4133 C C . GLN B 1 156 ? -4.059 -9.07 -34.781 1 97.88 156 GLN B C 1
ATOM 4135 O O . GLN B 1 156 ? -4.031 -8.57 -35.906 1 97.88 156 GLN B O 1
ATOM 4140 N N . ASN B 1 157 ? -4.734 -8.586 -33.844 1 98.12 157 ASN B N 1
ATOM 4141 C CA . ASN B 1 157 ? -5.227 -7.215 -33.812 1 98.12 157 ASN B CA 1
ATOM 4142 C C . ASN B 1 157 ? -4.297 -6.293 -33.031 1 98.12 157 ASN B C 1
ATOM 4144 O O . ASN B 1 157 ? -4.297 -6.301 -31.812 1 98.12 157 ASN B O 1
ATOM 4148 N N . PRO B 1 158 ? -3.582 -5.496 -33.656 1 97.44 158 PRO B N 1
ATOM 4149 C CA . PRO B 1 158 ? -2.549 -4.699 -33 1 97.44 158 PRO B CA 1
ATOM 4150 C C . PRO B 1 158 ? -3.129 -3.678 -32.031 1 97.44 158 PRO B C 1
ATOM 4152 O O . PRO B 1 158 ? -2.402 -3.137 -31.188 1 97.44 158 PRO B O 1
ATOM 4155 N N . GLU B 1 159 ? -4.387 -3.426 -32.125 1 97.94 159 GLU B N 1
ATOM 4156 C CA . GLU B 1 159 ? -5.02 -2.432 -31.281 1 97.94 159 GLU B CA 1
ATOM 4157 C C . GLU B 1 159 ? -5.574 -3.072 -30 1 97.94 159 GLU B C 1
ATOM 4159 O O . GLU B 1 159 ? -5.977 -2.371 -29.078 1 97.94 159 GLU B O 1
ATOM 4164 N N . ARG B 1 160 ? -5.547 -4.395 -29.938 1 98.62 160 ARG B N 1
ATOM 4165 C CA . ARG B 1 160 ? -6.062 -5.086 -28.766 1 98.62 160 ARG B CA 1
ATOM 4166 C C . ARG B 1 160 ? -5.055 -5.047 -27.625 1 98.62 160 ARG B C 1
ATOM 4168 O O . ARG B 1 160 ? -3.883 -5.379 -27.812 1 98.62 160 ARG B O 1
ATOM 4175 N N . LEU B 1 161 ? -5.527 -4.613 -26.469 1 98.94 161 LEU B N 1
ATOM 4176 C CA . LEU B 1 161 ? -4.648 -4.547 -25.297 1 98.94 161 LEU B CA 1
ATOM 4177 C C . LEU B 1 161 ? -4.379 -5.945 -24.75 1 98.94 161 LEU B C 1
ATOM 4179 O O . LEU B 1 161 ? -5.297 -6.766 -24.656 1 98.94 161 LEU B O 1
ATOM 4183 N N . LEU B 1 162 ? -3.156 -6.246 -24.484 1 98.94 162 LEU B N 1
ATOM 4184 C CA . LEU B 1 162 ? -2.76 -7.418 -23.719 1 98.94 162 LEU B CA 1
ATOM 4185 C C . LEU B 1 162 ? -2.297 -7.027 -22.328 1 98.94 162 LEU B C 1
ATOM 4187 O O . LEU B 1 162 ? -1.298 -6.316 -22.172 1 98.94 162 LEU B O 1
ATOM 4191 N N . VAL B 1 163 ? -3.023 -7.402 -21.297 1 99 163 VAL B N 1
ATOM 4192 C CA . VAL B 1 163 ? -2.742 -7.121 -19.891 1 99 163 VAL B CA 1
ATOM 4193 C C . VAL B 1 163 ? -2.326 -8.406 -19.188 1 99 163 VAL B C 1
ATOM 4195 O O . VAL B 1 163 ? -3.062 -9.391 -19.188 1 99 163 VAL B O 1
ATOM 4198 N N . VAL B 1 164 ? -1.182 -8.391 -18.531 1 99 164 VAL B N 1
ATOM 4199 C CA . VAL B 1 164 ? -0.62 -9.617 -17.969 1 99 164 VAL B CA 1
ATOM 4200 C C . VAL B 1 164 ? -0.364 -9.453 -16.484 1 99 164 VAL B C 1
ATOM 4202 O O . VAL B 1 164 ? 0.296 -8.5 -16.062 1 99 164 VAL B O 1
ATOM 4205 N N . ASP B 1 165 ? -0.95 -10.336 -15.688 1 98.94 165 ASP B N 1
ATOM 4206 C CA . ASP B 1 165 ? -0.548 -10.523 -14.297 1 98.94 165 ASP B CA 1
ATOM 4207 C C . ASP B 1 165 ? 0.731 -11.352 -14.203 1 98.94 165 ASP B C 1
ATOM 4209 O O . ASP B 1 165 ? 0.711 -12.562 -14.43 1 98.94 165 ASP B O 1
ATOM 4213 N N . ALA B 1 166 ? 1.825 -10.711 -13.859 1 98.94 166 ALA B N 1
ATOM 4214 C CA . ALA B 1 166 ? 3.123 -11.367 -13.711 1 98.94 166 ALA B CA 1
ATOM 4215 C C . ALA B 1 166 ? 3.625 -11.289 -12.273 1 98.94 166 ALA B C 1
ATOM 4217 O O . ALA B 1 166 ? 4.832 -11.258 -12.031 1 98.94 166 ALA B O 1
ATOM 4218 N N . VAL B 1 167 ? 2.727 -11.227 -11.305 1 98.81 167 VAL B N 1
ATOM 4219 C CA . VAL B 1 167 ? 3.037 -11.031 -9.898 1 98.81 167 VAL B CA 1
ATOM 4220 C C . VAL B 1 167 ? 3.982 -12.133 -9.414 1 98.81 167 VAL B C 1
ATOM 4222 O O . VAL B 1 167 ? 4.949 -11.859 -8.703 1 98.81 167 VAL B O 1
ATOM 4225 N N . SER B 1 168 ? 3.727 -13.336 -9.867 1 98.62 168 SER B N 1
ATOM 4226 C CA . SER B 1 168 ? 4.504 -14.445 -9.336 1 98.62 168 SER B CA 1
ATOM 4227 C C . SER B 1 168 ? 5.551 -14.922 -10.336 1 98.62 168 SER B C 1
ATOM 4229 O O . SER B 1 168 ? 6.238 -15.914 -10.102 1 98.62 168 SER B O 1
ATOM 4231 N N . SER B 1 169 ? 5.656 -14.273 -11.523 1 98.69 169 SER B N 1
ATOM 4232 C CA . SER B 1 169 ? 6.559 -14.789 -12.547 1 98.69 169 SER B CA 1
ATOM 4233 C C . SER B 1 169 ? 7.703 -13.82 -12.82 1 98.69 169 SER B C 1
ATOM 4235 O O . SER B 1 169 ? 8.82 -14.234 -13.125 1 98.69 169 SER B O 1
ATOM 4237 N N . LEU B 1 170 ? 7.438 -12.492 -12.781 1 98.75 170 LEU B N 1
ATOM 4238 C CA . LEU B 1 170 ? 8.445 -11.516 -13.195 1 98.75 170 LEU B CA 1
ATOM 4239 C C . LEU B 1 170 ? 9.688 -11.617 -12.32 1 98.75 170 LEU B C 1
ATOM 4241 O O . LEU B 1 170 ? 9.602 -11.5 -11.094 1 98.75 170 LEU B O 1
ATOM 4245 N N . GLY B 1 171 ? 10.781 -11.797 -12.891 1 98.25 171 GLY B N 1
ATOM 4246 C CA . GLY B 1 171 ? 12.039 -11.992 -12.188 1 98.25 171 GLY B CA 1
ATOM 4247 C C . GLY B 1 171 ? 12.414 -13.453 -12.047 1 98.25 171 GLY B C 1
ATOM 4248 O O . GLY B 1 171 ? 13.578 -13.773 -11.781 1 98.25 171 GLY B O 1
ATOM 4249 N N . ALA B 1 172 ? 11.445 -14.391 -12.203 1 98.69 172 ALA B N 1
ATOM 4250 C CA . ALA B 1 172 ? 11.703 -15.82 -12.031 1 98.69 172 ALA B CA 1
ATOM 4251 C C . ALA B 1 172 ? 11.5 -16.578 -13.336 1 98.69 172 ALA B C 1
ATOM 4253 O O . ALA B 1 172 ? 12.086 -17.641 -13.547 1 98.69 172 ALA B O 1
ATOM 4254 N N . ILE B 1 173 ? 10.602 -16.141 -14.164 1 98.69 173 ILE B N 1
ATOM 4255 C CA . ILE B 1 173 ? 10.297 -16.688 -15.477 1 98.69 173 ILE B CA 1
ATOM 4256 C C . ILE B 1 173 ? 10.438 -15.594 -16.531 1 98.69 173 ILE B C 1
ATOM 4258 O O . ILE B 1 173 ? 9.961 -14.469 -16.359 1 98.69 173 ILE B O 1
ATOM 4262 N N . ASP B 1 174 ? 11.094 -15.914 -17.609 1 98.38 174 ASP B N 1
ATOM 4263 C CA . ASP B 1 174 ? 11.367 -14.938 -18.672 1 98.38 174 ASP B CA 1
ATOM 4264 C C . ASP B 1 174 ? 10.07 -14.344 -19.203 1 98.38 174 ASP B C 1
ATOM 4266 O O . ASP B 1 174 ? 9.164 -15.078 -19.609 1 98.38 174 ASP B O 1
ATOM 4270 N N . LEU B 1 175 ? 9.961 -13.039 -19.203 1 98.5 175 LEU B N 1
ATOM 4271 C CA . LEU B 1 175 ? 8.859 -12.266 -19.781 1 98.5 175 LEU B CA 1
ATOM 4272 C C . LEU B 1 175 ? 9.391 -11.094 -20.594 1 98.5 175 LEU B C 1
ATOM 4274 O O . LEU B 1 175 ? 9.523 -9.984 -20.078 1 98.5 175 LEU B O 1
ATOM 4278 N N . PRO B 1 176 ? 9.766 -11.336 -21.828 1 98.62 176 PRO B N 1
ATOM 4279 C CA . PRO B 1 176 ? 10.219 -10.227 -22.672 1 98.62 176 PRO B CA 1
ATOM 4280 C C . PRO B 1 176 ? 9.078 -9.297 -23.078 1 98.62 176 PRO B C 1
ATOM 4282 O O . PRO B 1 176 ? 8.609 -9.367 -24.219 1 98.62 176 PRO B O 1
ATOM 4285 N N . THR B 1 177 ? 8.734 -8.391 -22.25 1 98.88 177 THR B N 1
ATOM 4286 C CA . THR B 1 177 ? 7.559 -7.535 -22.344 1 98.88 177 THR B CA 1
ATOM 4287 C C . THR B 1 177 ? 7.496 -6.844 -23.703 1 98.88 177 THR B C 1
ATOM 4289 O O . THR B 1 177 ? 6.465 -6.879 -24.375 1 98.88 177 THR B O 1
ATOM 4292 N N . ASP B 1 178 ? 8.602 -6.211 -24.141 1 98.81 178 ASP B N 1
ATOM 4293 C CA . ASP B 1 178 ? 8.609 -5.461 -25.391 1 98.81 178 ASP B CA 1
ATOM 4294 C C . ASP B 1 178 ? 8.516 -6.398 -26.594 1 98.81 178 ASP B C 1
ATOM 4296 O O . ASP B 1 178 ? 7.742 -6.148 -27.516 1 98.81 178 ASP B O 1
ATOM 4300 N N . ASP B 1 179 ? 9.273 -7.52 -26.516 1 98.69 179 ASP B N 1
ATOM 4301 C CA . ASP B 1 179 ? 9.289 -8.461 -27.641 1 98.69 179 ASP B CA 1
ATOM 4302 C C . ASP B 1 179 ? 7.91 -9.078 -27.859 1 98.69 179 ASP B C 1
ATOM 4304 O O . ASP B 1 179 ? 7.52 -9.352 -28.984 1 98.69 179 ASP B O 1
ATOM 4308 N N . LEU B 1 180 ? 7.176 -9.273 -26.766 1 98.75 180 LEU B N 1
ATOM 4309 C CA . LEU B 1 180 ? 5.867 -9.914 -26.844 1 98.75 180 LEU B CA 1
ATOM 4310 C C . LEU B 1 180 ? 4.766 -8.875 -27.047 1 98.75 180 LEU B C 1
ATOM 4312 O O . LEU B 1 180 ? 3.59 -9.219 -27.156 1 98.75 180 LEU B O 1
ATOM 4316 N N . LYS B 1 181 ? 5.129 -7.633 -27 1 98.62 181 LYS B N 1
ATOM 4317 C CA . LYS B 1 181 ? 4.207 -6.512 -27.188 1 98.62 181 LYS B CA 1
ATOM 4318 C C . LYS B 1 181 ? 3.105 -6.527 -26.141 1 98.62 181 LYS B C 1
ATOM 4320 O O . LYS B 1 181 ? 1.932 -6.332 -26.453 1 98.62 181 LYS B O 1
ATOM 4325 N N . VAL B 1 182 ? 3.498 -6.918 -24.938 1 98.94 182 VAL B N 1
ATOM 4326 C CA . VAL B 1 182 ? 2.547 -6.828 -23.844 1 98.94 182 VAL B CA 1
ATOM 4327 C C . VAL B 1 182 ? 2.311 -5.363 -23.484 1 98.94 182 VAL B C 1
ATOM 4329 O O . VAL B 1 182 ? 3.262 -4.598 -23.312 1 98.94 182 VAL B O 1
ATOM 4332 N N . ASP B 1 183 ? 1.097 -4.938 -23.312 1 98.94 183 ASP B N 1
ATOM 4333 C CA . ASP B 1 183 ? 0.771 -3.523 -23.156 1 98.94 183 ASP B CA 1
ATOM 4334 C C . ASP B 1 183 ? 0.838 -3.102 -21.688 1 98.94 183 ASP B C 1
ATOM 4336 O O . ASP B 1 183 ? 1.195 -1.962 -21.391 1 98.94 183 ASP B O 1
ATOM 4340 N N . VAL B 1 184 ? 0.362 -3.98 -20.828 1 98.94 184 VAL B N 1
ATOM 4341 C CA . VAL B 1 184 ? 0.385 -3.721 -19.391 1 98.94 184 VAL B CA 1
ATOM 4342 C C . VAL B 1 184 ? 0.861 -4.969 -18.656 1 98.94 184 VAL B C 1
ATOM 4344 O O . VAL B 1 184 ? 0.329 -6.062 -18.859 1 98.94 184 VAL B O 1
ATOM 4347 N N . VAL B 1 185 ? 1.884 -4.867 -17.859 1 99 185 VAL B N 1
ATOM 4348 C CA . VAL B 1 185 ? 2.377 -5.949 -17.016 1 99 185 VAL B CA 1
ATOM 4349 C C . VAL B 1 185 ? 2.336 -5.516 -15.555 1 99 185 VAL B C 1
ATOM 4351 O O . VAL B 1 185 ? 2.832 -4.441 -15.203 1 99 185 VAL B O 1
ATOM 4354 N N . VAL B 1 186 ? 1.744 -6.32 -14.711 1 98.94 186 VAL B N 1
ATOM 4355 C CA . VAL B 1 186 ? 1.639 -6.039 -13.289 1 98.94 186 VAL B CA 1
ATOM 4356 C C . VAL B 1 186 ? 2.5 -7.027 -12.5 1 98.94 186 VAL B C 1
ATOM 4358 O O . VAL B 1 186 ? 2.518 -8.219 -12.805 1 98.94 186 VAL B O 1
ATOM 4361 N N . THR B 1 187 ? 3.24 -6.543 -11.555 1 98.88 187 THR B N 1
ATOM 4362 C CA . THR B 1 187 ? 3.918 -7.422 -10.609 1 98.88 187 THR B CA 1
ATOM 4363 C C . THR B 1 187 ? 3.883 -6.832 -9.203 1 98.88 187 THR B C 1
ATOM 4365 O O . THR B 1 187 ? 3.262 -5.789 -8.977 1 98.88 187 THR B O 1
ATOM 4368 N N . ALA B 1 188 ? 4.379 -7.59 -8.227 1 98.75 188 ALA B N 1
ATOM 4369 C CA . ALA B 1 188 ? 4.441 -7.172 -6.832 1 98.75 188 ALA B CA 1
ATOM 4370 C C . ALA B 1 188 ? 5.809 -7.48 -6.227 1 98.75 188 ALA B C 1
ATOM 4372 O O . ALA B 1 188 ? 6.594 -8.234 -6.805 1 98.75 188 ALA B O 1
ATOM 4373 N N . SER B 1 189 ? 6.059 -6.906 -5.094 1 98.75 189 SER B N 1
ATOM 4374 C CA . SER B 1 189 ? 7.41 -6.891 -4.543 1 98.75 189 SER B CA 1
ATOM 4375 C C . SER B 1 189 ? 7.762 -8.219 -3.893 1 98.75 189 SER B C 1
ATOM 4377 O O . SER B 1 189 ? 8.93 -8.625 -3.873 1 98.75 189 SER B O 1
ATOM 4379 N N . GLN B 1 190 ? 6.824 -8.984 -3.416 1 98.56 190 GLN B N 1
ATOM 4380 C CA . GLN B 1 190 ? 7.109 -9.938 -2.346 1 98.56 190 GLN B CA 1
ATOM 4381 C C . GLN B 1 190 ? 7.289 -11.352 -2.896 1 98.56 190 GLN B C 1
ATOM 4383 O O . GLN B 1 190 ? 7.168 -1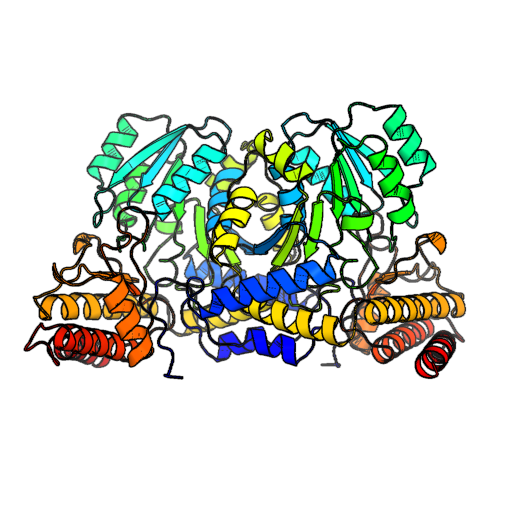2.328 -2.158 1 98.56 190 GLN B O 1
ATOM 4388 N N . LYS B 1 191 ? 7.426 -11.508 -4.172 1 98.25 191 LYS B N 1
ATOM 4389 C CA . LYS B 1 191 ? 7.586 -12.828 -4.777 1 98.25 191 LYS B CA 1
ATOM 4390 C C . LYS B 1 191 ? 8.977 -12.992 -5.375 1 98.25 191 LYS B C 1
ATOM 4392 O O . LYS B 1 191 ? 9.977 -12.984 -4.648 1 98.25 191 LYS B O 1
ATOM 4397 N N . ALA B 1 192 ? 9.055 -12.992 -6.727 1 98.38 192 ALA B N 1
ATOM 4398 C CA . ALA B 1 192 ? 10.312 -13.242 -7.418 1 98.38 192 ALA B CA 1
ATOM 4399 C C . ALA B 1 192 ? 11.281 -12.07 -7.238 1 98.38 192 ALA B C 1
ATOM 4401 O O . ALA B 1 192 ? 12.484 -12.211 -7.449 1 98.38 192 ALA B O 1
ATOM 4402 N N . LEU B 1 193 ? 10.766 -10.922 -6.781 1 98.69 193 LEU B N 1
ATOM 4403 C CA . LEU B 1 193 ? 11.609 -9.742 -6.66 1 98.69 193 LEU B CA 1
ATOM 4404 C C . LEU B 1 193 ? 12.297 -9.703 -5.301 1 98.69 193 LEU B C 1
ATOM 4406 O O . LEU B 1 193 ? 13.039 -8.766 -5 1 98.69 193 LEU B O 1
ATOM 4410 N N . GLU B 1 194 ? 12.023 -10.695 -4.469 1 98.44 194 GLU B N 1
ATOM 4411 C CA . GLU B 1 194 ? 12.773 -10.898 -3.234 1 98.44 194 GLU B CA 1
ATOM 4412 C C . GLU B 1 194 ? 12.742 -9.656 -2.352 1 98.44 194 GLU B C 1
ATOM 4414 O O . GLU B 1 194 ? 13.773 -9.234 -1.832 1 98.44 194 GLU B O 1
ATOM 4419 N N . THR B 1 195 ? 11.633 -9.016 -2.254 1 98.81 195 THR B N 1
ATOM 4420 C CA . THR B 1 195 ? 11.375 -7.82 -1.456 1 98.81 195 THR B CA 1
ATOM 4421 C C . THR B 1 195 ? 10.164 -8.031 -0.549 1 98.81 195 THR B C 1
ATOM 4423 O O . THR B 1 195 ? 9.234 -8.758 -0.902 1 98.81 195 THR B O 1
ATOM 4426 N N . PRO B 1 196 ? 10.125 -7.453 0.663 1 98.75 196 PRO B N 1
ATOM 4427 C CA . PRO B 1 196 ? 8.906 -7.535 1.473 1 98.75 196 PRO B CA 1
ATOM 4428 C C . PRO B 1 196 ? 7.684 -6.973 0.755 1 98.75 196 PRO B C 1
ATOM 4430 O O . PRO B 1 196 ? 7.816 -6.109 -0.115 1 98.75 196 PRO B O 1
ATOM 4433 N N . PRO B 1 197 ? 6.48 -7.477 1.115 1 98.81 197 PRO B N 1
ATOM 4434 C CA . PRO B 1 197 ? 5.273 -6.988 0.449 1 98.81 197 PRO B CA 1
ATOM 4435 C C . PRO B 1 197 ? 4.977 -5.523 0.762 1 98.81 197 PRO B C 1
ATOM 4437 O O . PRO B 1 197 ? 5.312 -5.039 1.848 1 98.81 197 PRO B O 1
ATOM 4440 N N . GLY B 1 198 ? 4.301 -4.832 -0.187 1 98.75 198 GLY B N 1
ATOM 4441 C CA . GLY B 1 198 ? 3.865 -3.463 0.031 1 98.75 198 GLY B CA 1
ATOM 4442 C C . GLY B 1 198 ? 3.916 -2.613 -1.226 1 98.75 198 GLY B C 1
ATOM 4443 O O . GLY B 1 198 ? 3.51 -1.45 -1.211 1 98.75 198 GLY B O 1
ATOM 4444 N N . LEU B 1 199 ? 4.418 -3.201 -2.32 1 98.94 199 LEU B N 1
ATOM 4445 C CA . LEU B 1 199 ? 4.508 -2.467 -3.578 1 98.94 199 LEU B CA 1
ATOM 4446 C C . LEU B 1 199 ? 3.93 -3.285 -4.727 1 98.94 199 LEU B C 1
ATOM 4448 O O . LEU B 1 199 ? 4.078 -4.508 -4.762 1 98.94 199 LEU B O 1
ATOM 4452 N N . ALA B 1 200 ? 3.283 -2.627 -5.609 1 98.88 200 ALA B N 1
ATOM 4453 C CA . ALA B 1 200 ? 2.961 -3.131 -6.945 1 98.88 200 ALA B CA 1
ATOM 4454 C C . ALA B 1 200 ? 3.658 -2.307 -8.023 1 98.88 200 ALA B C 1
ATOM 4456 O O . ALA B 1 200 ? 3.826 -1.094 -7.875 1 98.88 200 ALA B O 1
ATOM 4457 N N . MET B 1 201 ? 4.117 -2.906 -9.047 1 98.94 201 MET B N 1
ATOM 4458 C CA . MET B 1 201 ? 4.688 -2.217 -10.203 1 98.94 201 MET B CA 1
ATOM 4459 C C . MET B 1 201 ? 3.879 -2.508 -11.461 1 98.94 201 MET B C 1
ATOM 4461 O O . MET B 1 201 ? 3.396 -3.625 -11.648 1 98.94 201 MET B O 1
ATOM 4465 N N . VAL B 1 202 ? 3.781 -1.521 -12.297 1 98.94 202 VAL B N 1
ATOM 4466 C CA . VAL B 1 202 ? 3.016 -1.649 -13.531 1 98.94 202 VAL B CA 1
ATOM 4467 C C . VAL B 1 202 ? 3.818 -1.077 -14.695 1 98.94 202 VAL B C 1
ATOM 4469 O O . VAL B 1 202 ? 4.203 0.094 -14.68 1 98.94 202 VAL B O 1
ATOM 4472 N N . SER B 1 203 ? 4.113 -1.874 -15.68 1 98.94 203 SER B N 1
ATOM 4473 C CA . SER B 1 203 ? 4.648 -1.388 -16.953 1 98.94 203 SER B CA 1
ATOM 4474 C C . SER B 1 203 ? 3.529 -1.022 -17.922 1 98.94 203 SER B C 1
ATOM 4476 O O . SER B 1 203 ? 2.529 -1.737 -18.016 1 98.94 203 SER B O 1
ATOM 4478 N N . VAL B 1 204 ? 3.631 0.083 -18.609 1 98.94 204 VAL B N 1
ATOM 4479 C CA . VAL B 1 204 ? 2.557 0.584 -19.453 1 98.94 204 VAL B CA 1
ATOM 4480 C C . VAL B 1 204 ? 3.119 0.966 -20.828 1 98.94 204 VAL B C 1
ATOM 4482 O O . VAL B 1 204 ? 4.012 1.812 -20.922 1 98.94 204 VAL B O 1
ATOM 4485 N N . SER B 1 205 ? 2.611 0.416 -21.891 1 98.88 205 SER B N 1
ATOM 4486 C CA . SER B 1 205 ? 3.076 0.664 -23.25 1 98.88 205 SER B CA 1
ATOM 4487 C C . SER B 1 205 ? 2.508 1.968 -23.797 1 98.88 205 SER B C 1
ATOM 4489 O O . SER B 1 205 ? 1.612 2.562 -23.203 1 98.88 205 SER B O 1
ATOM 4491 N N . GLU B 1 206 ? 3.035 2.365 -24.953 1 98.75 206 GLU B N 1
ATOM 4492 C CA . GLU B 1 206 ? 2.512 3.539 -25.641 1 98.75 206 GLU B CA 1
ATOM 4493 C C . GLU B 1 206 ? 1.058 3.334 -26.047 1 98.75 206 GLU B C 1
ATOM 4495 O O . GLU B 1 206 ? 0.243 4.254 -25.969 1 98.75 206 GLU B O 1
ATOM 4500 N N . LEU B 1 207 ? 0.729 2.16 -26.531 1 98.81 207 LEU B N 1
ATOM 4501 C CA . LEU B 1 207 ? -0.648 1.87 -26.906 1 98.81 207 LEU B CA 1
ATOM 4502 C C . LEU B 1 207 ? -1.588 2.018 -25.719 1 98.81 207 LEU B C 1
ATOM 4504 O O . LEU B 1 207 ? -2.668 2.6 -25.844 1 98.81 207 LEU B O 1
ATOM 4508 N N . ALA B 1 208 ? -1.205 1.462 -24.594 1 98.88 208 ALA B N 1
ATOM 4509 C CA . ALA B 1 208 ? -2.035 1.563 -23.391 1 98.88 208 ALA B CA 1
ATOM 4510 C C . ALA B 1 208 ? -2.254 3.021 -23 1 98.88 208 ALA B C 1
ATOM 4512 O O . ALA B 1 208 ? -3.35 3.4 -22.578 1 98.88 208 ALA B O 1
ATOM 4513 N N . TRP B 1 209 ? -1.232 3.848 -23.141 1 98.81 209 TRP B N 1
ATOM 4514 C CA . TRP B 1 209 ? -1.382 5.262 -22.797 1 98.81 209 TRP B CA 1
ATOM 4515 C C . TRP B 1 209 ? -2.393 5.934 -23.719 1 98.81 209 TRP B C 1
ATOM 4517 O O . TRP B 1 209 ? -3.119 6.836 -23.297 1 98.81 209 TRP B O 1
ATOM 4527 N N . LYS B 1 210 ? -2.424 5.547 -25 1 98.69 210 LYS B N 1
ATOM 4528 C CA . LYS B 1 210 ? -3.441 6.066 -25.906 1 98.69 210 LYS B CA 1
ATOM 4529 C C . LYS B 1 210 ? -4.844 5.719 -25.422 1 98.69 210 LYS B C 1
ATOM 4531 O O . LYS B 1 210 ? -5.762 6.535 -25.516 1 98.69 210 LYS B O 1
ATOM 4536 N N . TYR B 1 211 ? -5 4.492 -24.922 1 98.81 211 TYR B N 1
ATOM 4537 C CA . TYR B 1 211 ? -6.285 4.078 -24.375 1 98.81 211 TYR B CA 1
ATOM 4538 C C . TYR B 1 211 ? -6.605 4.867 -23.109 1 98.81 211 TYR B C 1
ATOM 4540 O O . TYR B 1 211 ? -7.766 5.188 -22.844 1 98.81 211 TYR B O 1
ATOM 4548 N N . ASN B 1 212 ? -5.602 5.156 -22.281 1 98.75 212 ASN B N 1
ATOM 4549 C CA . ASN B 1 212 ? -5.777 5.914 -21.047 1 98.75 212 ASN B CA 1
ATOM 4550 C C . ASN B 1 212 ? -6.465 7.25 -21.297 1 98.75 212 ASN B C 1
ATOM 4552 O O . ASN B 1 212 ? -7.258 7.711 -20.469 1 98.75 212 ASN B O 1
ATOM 4556 N N . GLU B 1 213 ? -6.203 7.895 -22.422 1 98.12 213 GLU B N 1
ATOM 4557 C CA . GLU B 1 213 ? -6.746 9.203 -22.766 1 98.12 213 GLU B CA 1
ATOM 4558 C C . GLU B 1 213 ? -8.266 9.156 -22.875 1 98.12 213 GLU B C 1
ATOM 4560 O O . GLU B 1 213 ? -8.945 10.164 -22.641 1 98.12 213 GLU B O 1
ATOM 4565 N N . LYS B 1 214 ? -8.773 7.984 -23.203 1 97.31 214 LYS B N 1
ATOM 4566 C CA . LYS B 1 214 ? -10.203 7.875 -23.469 1 97.31 214 LYS B CA 1
ATOM 4567 C C . LYS B 1 214 ? -10.914 7.086 -22.375 1 97.31 214 LYS B C 1
ATOM 4569 O O . LYS B 1 214 ? -12.141 7.109 -22.266 1 97.31 214 LYS B O 1
ATOM 4574 N N . ALA B 1 215 ? -10.133 6.395 -21.547 1 98.31 215 ALA B N 1
ATOM 4575 C CA . ALA B 1 215 ? -10.719 5.559 -20.5 1 98.31 215 ALA B CA 1
ATOM 4576 C C . ALA B 1 215 ? -11.547 6.391 -19.531 1 98.31 215 ALA B C 1
ATOM 4578 O O . ALA B 1 215 ? -11.164 7.508 -19.172 1 98.31 215 ALA B O 1
ATOM 4579 N N . ASN B 1 216 ? -12.711 5.832 -19.031 1 98 216 ASN B N 1
ATOM 4580 C CA . ASN B 1 216 ? -13.602 6.684 -18.25 1 98 216 ASN B CA 1
ATOM 4581 C C . ASN B 1 216 ? -13.969 6.031 -16.906 1 98 216 ASN B C 1
ATOM 4583 O O . ASN B 1 216 ? -14.875 6.496 -16.219 1 98 216 ASN B O 1
ATOM 4587 N N . LEU B 1 217 ? -13.336 4.914 -16.578 1 98.62 217 LEU B N 1
ATOM 4588 C CA . LEU B 1 217 ? -13.602 4.344 -15.258 1 98.62 217 LEU B CA 1
ATOM 4589 C C . LEU B 1 217 ? -13.086 5.262 -14.156 1 98.62 217 LEU B C 1
ATOM 4591 O O . LEU B 1 217 ? -12.023 5.879 -14.297 1 98.62 217 LEU B O 1
ATOM 4595 N N . PRO B 1 218 ? -13.812 5.402 -13.016 1 98.56 218 PRO B N 1
ATOM 4596 C CA . PRO B 1 218 ? -13.359 6.289 -11.938 1 98.56 218 PRO B CA 1
ATOM 4597 C C . PRO B 1 218 ? -12.094 5.777 -11.258 1 98.56 218 PRO B C 1
ATOM 4599 O O . PRO B 1 218 ? -11.938 4.57 -11.062 1 98.56 218 PRO B O 1
ATOM 4602 N N . ARG B 1 219 ? -11.234 6.645 -10.984 1 98.62 219 ARG B N 1
ATOM 4603 C CA . ARG B 1 219 ? -9.992 6.34 -10.289 1 98.62 219 ARG B CA 1
ATOM 4604 C C . ARG B 1 219 ? -9.391 7.594 -9.656 1 98.62 219 ARG B C 1
ATOM 4606 O O . ARG B 1 219 ? -9.664 8.711 -10.102 1 98.62 219 ARG B O 1
ATOM 4613 N N . PHE B 1 220 ? -8.602 7.457 -8.586 1 98.81 220 PHE B N 1
ATOM 4614 C CA . PHE B 1 220 ? -7.844 8.547 -7.988 1 98.81 220 PHE B CA 1
ATOM 4615 C C . PHE B 1 220 ? -6.512 8.047 -7.445 1 98.81 220 PHE B C 1
ATOM 4617 O O . PHE B 1 220 ? -5.449 8.398 -7.965 1 98.81 220 PHE B O 1
ATOM 4624 N N . TYR B 1 221 ? -6.559 7.133 -6.492 1 98.88 221 TYR B N 1
ATOM 4625 C CA . TYR B 1 221 ? -5.352 6.59 -5.879 1 98.88 221 TYR B CA 1
ATOM 4626 C C . TYR B 1 221 ? -4.516 5.832 -6.902 1 98.88 221 TYR B C 1
ATOM 4628 O O . TYR B 1 221 ? -3.283 5.891 -6.871 1 98.88 221 TYR B O 1
ATOM 4636 N N . PHE B 1 222 ? -5.18 5.094 -7.812 1 98.88 222 PHE B N 1
ATOM 4637 C CA . PHE B 1 222 ? -4.5 4.273 -8.805 1 98.88 222 PHE B CA 1
ATOM 4638 C C . PHE B 1 222 ? -4.484 4.961 -10.164 1 98.88 222 PHE B C 1
ATOM 4640 O O . PHE B 1 222 ? -4.438 4.297 -11.203 1 98.88 222 PHE B O 1
ATOM 4647 N N . ASP B 1 223 ? -4.598 6.262 -10.195 1 98.88 223 ASP B N 1
ATOM 4648 C CA . ASP B 1 223 ? -4.449 7.012 -11.438 1 98.88 223 ASP B CA 1
ATOM 4649 C C . ASP B 1 223 ? -3.01 6.953 -11.953 1 98.88 223 ASP B C 1
ATOM 4651 O O . ASP B 1 223 ? -2.154 7.715 -11.492 1 98.88 223 ASP B O 1
ATOM 4655 N N . LEU B 1 224 ? -2.771 6.195 -12.992 1 98.88 224 LEU B N 1
ATOM 4656 C CA . LEU B 1 224 ? -1.414 5.953 -13.469 1 98.88 224 LEU B CA 1
ATOM 4657 C C . LEU B 1 224 ? -0.88 7.164 -14.227 1 98.88 224 LEU B C 1
ATOM 4659 O O . LEU B 1 224 ? 0.334 7.359 -14.312 1 98.88 224 LEU B O 1
ATOM 4663 N N . LYS B 1 225 ? -1.779 7.91 -14.812 1 98.5 225 LYS B N 1
ATOM 4664 C CA . LYS B 1 225 ? -1.33 9.141 -15.461 1 98.5 225 LYS B CA 1
ATOM 4665 C C . LYS B 1 225 ? -0.675 10.078 -14.453 1 98.5 225 LYS B C 1
ATOM 4667 O O . LYS B 1 225 ? 0.362 10.68 -14.742 1 98.5 225 LYS B O 1
ATOM 4672 N N . GLN B 1 226 ? -1.311 10.227 -13.297 1 98.31 226 GLN B N 1
ATOM 4673 C CA . GLN B 1 226 ? -0.727 11.031 -12.227 1 98.31 226 GLN B CA 1
ATOM 4674 C C . GLN B 1 226 ? 0.595 10.438 -11.75 1 98.31 226 GLN B C 1
ATOM 4676 O O . GLN B 1 226 ? 1.562 11.164 -11.523 1 98.31 226 GLN B O 1
ATOM 4681 N N . ALA B 1 227 ? 0.64 9.109 -11.602 1 98.62 227 ALA B N 1
ATOM 4682 C CA . ALA B 1 227 ? 1.863 8.438 -11.18 1 98.62 227 ALA B CA 1
ATOM 4683 C C . ALA B 1 227 ? 3.006 8.711 -12.156 1 98.62 227 ALA B C 1
ATOM 4685 O O . ALA B 1 227 ? 4.137 8.961 -11.742 1 98.62 227 ALA B O 1
ATOM 4686 N N . LYS B 1 228 ? 2.707 8.617 -13.445 1 98.56 228 LYS B N 1
ATOM 4687 C CA . LYS B 1 228 ? 3.707 8.883 -14.477 1 98.56 228 LYS B CA 1
ATOM 4688 C C . LYS B 1 228 ? 4.25 10.305 -14.367 1 98.56 228 LYS B C 1
ATOM 4690 O O . LYS B 1 228 ? 5.461 10.516 -14.414 1 98.56 228 LYS B O 1
ATOM 4695 N N . LYS B 1 229 ? 3.359 11.273 -14.25 1 98.12 229 LYS B N 1
ATOM 4696 C CA . LYS B 1 229 ? 3.75 12.68 -14.148 1 98.12 229 LYS B CA 1
ATOM 4697 C C . LYS B 1 229 ? 4.68 12.906 -12.961 1 98.12 229 LYS B C 1
ATOM 4699 O O . LYS B 1 229 ? 5.707 13.578 -13.094 1 98.12 229 LYS B O 1
ATOM 4704 N N . PHE B 1 230 ? 4.344 12.383 -11.82 1 98 230 PHE B N 1
ATOM 4705 C CA . PHE B 1 230 ? 5.152 12.562 -10.625 1 98 230 PHE B CA 1
ATOM 4706 C C . PHE B 1 230 ? 6.496 11.852 -10.766 1 98 230 PHE B C 1
ATOM 4708 O O . PHE B 1 230 ? 7.52 12.359 -10.305 1 98 230 PHE B O 1
ATOM 4715 N N . LEU B 1 231 ? 6.465 10.688 -11.344 1 96.94 231 LEU B N 1
ATOM 4716 C CA . LEU B 1 231 ? 7.703 9.938 -11.508 1 96.94 231 LEU B CA 1
ATOM 4717 C C . LEU B 1 231 ? 8.727 10.734 -12.312 1 96.94 231 LEU B C 1
ATOM 4719 O O . LEU B 1 231 ? 9.922 10.664 -12.047 1 96.94 231 LEU B O 1
ATOM 4723 N N . GLU B 1 232 ? 8.25 11.477 -13.297 1 95.56 232 GLU B N 1
ATOM 4724 C CA . GLU B 1 232 ? 9.125 12.328 -14.102 1 95.56 232 GLU B CA 1
ATOM 4725 C C . GLU B 1 232 ? 9.859 13.344 -13.227 1 95.56 232 GLU B C 1
ATOM 4727 O O . GLU B 1 232 ? 10.969 13.773 -13.562 1 95.56 232 GLU B O 1
ATOM 4732 N N . GLU B 1 233 ? 9.305 13.633 -12.07 1 94.62 233 GLU B N 1
ATOM 4733 C CA . GLU B 1 233 ? 9.891 14.602 -11.148 1 94.62 233 GLU B CA 1
ATOM 4734 C C . GLU B 1 233 ? 10.594 13.898 -9.984 1 94.62 233 GLU B C 1
ATOM 4736 O O . GLU B 1 233 ? 10.992 14.539 -9.016 1 94.62 233 GLU B O 1
ATOM 4741 N N . GLY B 1 234 ? 10.664 12.617 -10.07 1 94.75 234 GLY B N 1
ATOM 4742 C CA . GLY B 1 234 ? 11.312 11.852 -9.023 1 94.75 234 GLY B CA 1
ATOM 4743 C C . GLY B 1 234 ? 10.461 11.703 -7.777 1 94.75 234 GLY B C 1
ATOM 4744 O O . GLY B 1 234 ? 10.984 11.656 -6.66 1 94.75 234 GLY B O 1
ATOM 4745 N N . ALA B 1 235 ? 9.18 11.68 -7.934 1 97.12 235 ALA B N 1
ATOM 4746 C CA . ALA B 1 235 ? 8.258 11.602 -6.801 1 97.12 235 ALA B CA 1
ATOM 4747 C C . ALA B 1 235 ? 7.105 10.648 -7.098 1 97.12 235 ALA B C 1
ATOM 4749 O O . ALA B 1 235 ? 7.059 10.031 -8.164 1 97.12 235 ALA B O 1
ATOM 4750 N N . THR B 1 236 ? 6.316 10.32 -6.195 1 97.94 236 THR B N 1
ATOM 4751 C CA . THR B 1 236 ? 5.043 9.617 -6.32 1 97.94 236 THR B CA 1
ATOM 4752 C C . THR B 1 236 ? 3.885 10.531 -5.93 1 97.94 236 THR B C 1
ATOM 4754 O O . THR B 1 236 ? 4.078 11.516 -5.207 1 97.94 236 THR B O 1
ATOM 4757 N N . PRO B 1 237 ? 2.684 10.25 -6.453 1 97.62 237 PRO B N 1
ATOM 4758 C CA . PRO B 1 237 ? 1.565 11.156 -6.164 1 97.62 237 PRO B CA 1
ATOM 4759 C C . PRO B 1 237 ? 1.262 11.258 -4.672 1 97.62 237 PRO B C 1
ATOM 4761 O O . PRO B 1 237 ? 0.835 12.312 -4.199 1 97.62 237 PRO B O 1
ATOM 4764 N N . PHE B 1 238 ? 1.448 10.211 -3.959 1 98 238 PHE B N 1
ATOM 4765 C CA . PHE B 1 238 ? 1.184 10.133 -2.527 1 98 238 PHE B CA 1
ATOM 4766 C C . PHE B 1 238 ? 2.365 9.516 -1.791 1 98 238 PHE B C 1
ATOM 4768 O O . PHE B 1 238 ? 3.33 9.07 -2.418 1 98 238 PHE B O 1
ATOM 4775 N N . THR B 1 239 ? 2.318 9.555 -0.447 1 97.69 239 THR B N 1
ATOM 4776 C CA . THR B 1 239 ? 3.424 9.016 0.342 1 97.69 239 THR B CA 1
ATOM 4777 C C . THR B 1 239 ? 3.656 7.543 0.018 1 97.69 239 THR B C 1
ATOM 4779 O O . THR B 1 239 ? 2.766 6.711 0.206 1 97.69 239 THR B O 1
ATOM 4782 N N . PRO B 1 240 ? 4.801 7.199 -0.517 1 98.44 240 PRO B N 1
ATOM 4783 C CA . PRO B 1 240 ? 5.086 5.797 -0.837 1 98.44 240 PRO B CA 1
ATOM 4784 C C . PRO B 1 240 ? 5.547 4.996 0.378 1 98.44 240 PRO B C 1
ATOM 4786 O O . PRO B 1 240 ? 5.859 5.574 1.422 1 98.44 240 PRO B O 1
ATOM 4789 N N . ALA B 1 241 ? 5.52 3.68 0.224 1 98.69 241 ALA B N 1
ATOM 4790 C CA . ALA B 1 241 ? 6.148 2.816 1.22 1 98.69 241 ALA B CA 1
ATOM 4791 C C . ALA B 1 241 ? 7.668 2.936 1.17 1 98.69 241 ALA B C 1
ATOM 4793 O O . ALA B 1 241 ? 8.344 2.062 0.626 1 98.69 241 ALA B O 1
ATOM 4794 N N . VAL B 1 242 ? 8.18 3.912 1.787 1 98.56 242 VAL B N 1
ATOM 4795 C CA . VAL B 1 242 ? 9.562 4.375 1.664 1 98.56 242 VAL B CA 1
ATOM 4796 C C . VAL B 1 242 ? 10.523 3.223 1.951 1 98.56 242 VAL B C 1
ATOM 4798 O O . VAL B 1 242 ? 11.414 2.934 1.149 1 98.56 242 VAL B O 1
ATOM 4801 N N . SER B 1 243 ? 10.32 2.533 3.051 1 98.62 243 SER B N 1
ATOM 4802 C CA . SER B 1 243 ? 11.227 1.461 3.459 1 98.62 243 SER B CA 1
ATOM 4803 C C . SER B 1 243 ? 11.203 0.309 2.459 1 98.62 243 SER B C 1
ATOM 4805 O O . SER B 1 243 ? 12.242 -0.301 2.188 1 98.62 243 SER B O 1
ATOM 4807 N N . VAL B 1 244 ? 10.008 0.016 1.908 1 98.81 244 VAL B N 1
ATOM 4808 C CA . VAL B 1 244 ? 9.906 -1.081 0.954 1 98.81 244 VAL B CA 1
ATOM 4809 C C . VAL B 1 244 ? 10.594 -0.699 -0.354 1 98.81 244 VAL B C 1
ATOM 4811 O O . VAL B 1 244 ? 11.18 -1.552 -1.025 1 98.81 244 VAL B O 1
ATOM 4814 N N . VAL B 1 245 ? 10.539 0.583 -0.702 1 98.88 245 VAL B N 1
ATOM 4815 C CA . VAL B 1 245 ? 11.227 1.035 -1.907 1 98.88 245 VAL B CA 1
ATOM 4816 C C . VAL B 1 245 ? 12.742 0.916 -1.719 1 98.88 245 VAL B C 1
ATOM 4818 O O . VAL B 1 245 ? 13.461 0.536 -2.646 1 98.88 245 VAL B O 1
ATOM 4821 N N . PHE B 1 246 ? 13.242 1.247 -0.464 1 98.69 246 PHE B N 1
ATOM 4822 C CA . PHE B 1 246 ? 14.648 1.02 -0.175 1 98.69 246 PHE B CA 1
ATOM 4823 C C . PHE B 1 246 ? 15.016 -0.443 -0.393 1 98.69 246 PHE B C 1
ATOM 4825 O O . PHE B 1 246 ? 16.031 -0.746 -1.037 1 98.69 246 PHE B O 1
ATOM 4832 N N . ALA B 1 247 ? 14.188 -1.292 0.11 1 98.88 247 ALA B N 1
ATOM 4833 C CA . ALA B 1 247 ? 14.422 -2.73 0.008 1 98.88 247 ALA B CA 1
ATOM 4834 C C . ALA B 1 247 ? 14.367 -3.191 -1.445 1 98.88 247 ALA B C 1
ATOM 4836 O O . ALA B 1 247 ? 15.188 -4.012 -1.875 1 98.88 247 ALA B O 1
ATOM 4837 N N . LEU B 1 248 ? 13.398 -2.672 -2.174 1 98.88 248 LEU B N 1
ATOM 4838 C CA . LEU B 1 248 ? 13.242 -3.039 -3.576 1 98.88 248 LEU B CA 1
ATOM 4839 C C . LEU B 1 248 ? 14.492 -2.703 -4.375 1 98.88 248 LEU B C 1
ATOM 4841 O O . LEU B 1 248 ? 14.953 -3.512 -5.184 1 98.88 248 LEU B O 1
ATOM 4845 N N . ARG B 1 249 ? 15.031 -1.51 -4.18 1 98.81 249 ARG B N 1
ATOM 4846 C CA . ARG B 1 249 ? 16.234 -1.099 -4.891 1 98.81 249 ARG B CA 1
ATOM 4847 C C . ARG B 1 249 ? 17.375 -2.09 -4.664 1 98.81 249 ARG B C 1
ATOM 4849 O O . ARG B 1 249 ? 18.016 -2.529 -5.617 1 98.81 249 ARG B O 1
ATOM 4856 N N . LYS B 1 250 ? 17.594 -2.414 -3.422 1 98.81 250 LYS B N 1
ATOM 4857 C CA . LYS B 1 250 ? 18.656 -3.344 -3.07 1 98.81 250 LYS B CA 1
ATOM 4858 C C . LYS B 1 250 ? 18.406 -4.727 -3.668 1 98.81 250 LYS B C 1
ATOM 4860 O O . LYS B 1 250 ? 19.328 -5.363 -4.184 1 98.81 250 LYS B O 1
ATOM 4865 N N . ALA B 1 251 ? 17.188 -5.191 -3.605 1 98.88 251 ALA B N 1
ATOM 4866 C CA . ALA B 1 251 ? 16.828 -6.5 -4.145 1 98.88 251 ALA B CA 1
ATOM 4867 C C . ALA B 1 251 ? 17.062 -6.555 -5.652 1 98.88 251 ALA B C 1
ATOM 4869 O O . ALA B 1 251 ? 17.547 -7.559 -6.176 1 98.88 251 ALA B O 1
ATOM 4870 N N . LEU B 1 252 ? 16.641 -5.492 -6.348 1 98.88 252 LEU B N 1
ATOM 4871 C CA . LEU B 1 252 ? 16.812 -5.426 -7.797 1 98.88 252 LEU B CA 1
ATOM 4872 C C . LEU B 1 252 ? 18.297 -5.441 -8.156 1 98.88 252 LEU B C 1
ATOM 4874 O O . LEU B 1 252 ? 18.688 -6.086 -9.133 1 98.88 252 LEU B O 1
ATOM 4878 N N . GLU B 1 253 ? 19.094 -4.711 -7.375 1 98.75 253 GLU B N 1
ATOM 4879 C CA . GLU B 1 253 ? 20.531 -4.754 -7.586 1 98.75 253 GLU B CA 1
ATOM 4880 C C . GLU B 1 253 ? 21.078 -6.176 -7.445 1 98.75 253 GLU B C 1
ATOM 4882 O O . GLU B 1 253 ? 21.875 -6.625 -8.273 1 98.75 253 GLU B O 1
ATOM 4887 N N . ASN B 1 254 ? 20.656 -6.848 -6.43 1 98.56 254 ASN B N 1
ATOM 4888 C CA . ASN B 1 254 ? 21.078 -8.227 -6.199 1 98.56 254 ASN B CA 1
ATOM 4889 C C . ASN B 1 254 ? 20.688 -9.133 -7.367 1 98.56 254 ASN B C 1
ATOM 4891 O O . ASN B 1 254 ? 21.516 -9.922 -7.832 1 98.56 254 ASN B O 1
ATOM 4895 N N . ILE B 1 255 ? 19.484 -9.047 -7.84 1 98.5 255 ILE B N 1
ATOM 4896 C CA . ILE B 1 255 ? 18.953 -9.891 -8.906 1 98.5 255 ILE B CA 1
ATOM 4897 C C . ILE B 1 255 ? 19.734 -9.641 -10.195 1 98.5 255 ILE B C 1
ATOM 4899 O O . ILE B 1 255 ? 20.125 -10.586 -10.883 1 98.5 255 ILE B O 1
ATOM 4903 N N . LEU B 1 256 ? 19.922 -8.367 -10.516 1 98.56 256 LEU B N 1
ATOM 4904 C CA . LEU B 1 256 ? 20.578 -8.016 -11.773 1 98.56 256 LEU B CA 1
ATOM 4905 C C . LEU B 1 256 ? 22.078 -8.32 -11.711 1 98.56 256 LEU B C 1
ATOM 4907 O O . LEU B 1 256 ? 22.688 -8.633 -12.734 1 98.56 256 LEU B O 1
ATOM 4911 N N . ASN B 1 257 ? 22.672 -8.234 -10.5 1 98.19 257 ASN B N 1
ATOM 4912 C CA . ASN B 1 257 ? 24.047 -8.672 -10.328 1 98.19 257 ASN B CA 1
ATOM 4913 C C . ASN B 1 257 ? 24.203 -10.164 -10.586 1 98.19 257 ASN B C 1
ATOM 4915 O O . ASN B 1 257 ? 25.203 -10.609 -11.148 1 98.19 257 ASN B O 1
ATOM 4919 N N . ARG B 1 258 ? 23.25 -10.977 -10.148 1 96.38 258 ARG B N 1
ATOM 4920 C CA . ARG B 1 258 ? 23.219 -12.398 -10.461 1 96.38 258 ARG B CA 1
ATOM 4921 C C . ARG B 1 258 ? 23.016 -12.633 -11.953 1 96.38 258 ARG B C 1
ATOM 4923 O O . ARG B 1 258 ? 23.594 -13.555 -12.531 1 96.38 258 ARG B O 1
ATOM 4930 N N . GLY B 1 259 ? 22.203 -11.766 -12.578 1 97.81 259 GLY B N 1
ATOM 4931 C CA . GLY B 1 259 ? 21.828 -11.906 -13.977 1 97.81 259 GLY B CA 1
ATOM 4932 C C . GLY B 1 259 ? 20.453 -12.523 -14.164 1 97.81 259 GLY B C 1
ATOM 4933 O O . GLY B 1 259 ? 20.141 -13.562 -13.578 1 97.81 259 GLY B O 1
ATOM 4934 N N . LEU B 1 260 ? 19.641 -11.984 -14.992 1 98 260 LEU B N 1
ATOM 4935 C CA . LEU B 1 260 ? 18.266 -12.438 -15.172 1 98 260 LEU B CA 1
ATOM 4936 C C . LEU B 1 260 ? 18.234 -13.867 -15.703 1 98 260 LEU B C 1
ATOM 4938 O O . LEU B 1 260 ? 17.453 -14.688 -15.219 1 98 260 LEU B O 1
ATOM 4942 N N . GLU B 1 261 ? 19.047 -14.141 -16.672 1 97.81 261 GLU B N 1
ATOM 4943 C CA . GLU B 1 261 ? 19.047 -15.477 -17.25 1 97.81 261 GLU B CA 1
ATOM 4944 C C . GLU B 1 261 ? 19.422 -16.531 -16.203 1 97.81 261 GLU B C 1
ATOM 4946 O O . GLU B 1 261 ? 18.828 -17.609 -16.172 1 97.81 261 GLU B O 1
ATOM 4951 N N . GLN B 1 262 ? 20.375 -16.203 -15.406 1 96.81 262 GLN B N 1
ATOM 4952 C CA . GLN B 1 262 ? 20.766 -17.109 -14.336 1 96.81 262 GLN B CA 1
ATOM 4953 C C . GLN B 1 262 ? 19.641 -17.266 -13.312 1 96.81 262 GLN B C 1
ATOM 4955 O O . GLN B 1 262 ? 19.453 -18.344 -12.75 1 96.81 262 GLN B O 1
ATOM 4960 N N . ASN B 1 263 ? 19 -16.188 -13.039 1 97.56 263 ASN B N 1
ATOM 4961 C CA . ASN B 1 263 ? 17.875 -16.234 -12.117 1 97.56 263 ASN B CA 1
ATOM 4962 C C . ASN B 1 263 ? 16.75 -17.125 -12.656 1 97.56 263 ASN B C 1
ATOM 4964 O O . ASN B 1 263 ? 16.125 -17.875 -11.906 1 97.56 263 ASN B O 1
ATOM 4968 N N . PHE B 1 264 ? 16.484 -17 -14.008 1 98.44 264 PHE B N 1
ATOM 4969 C CA . PHE B 1 264 ? 15.484 -17.844 -14.641 1 98.44 264 PHE B CA 1
ATOM 4970 C C . PHE B 1 264 ? 15.875 -19.312 -14.531 1 98.44 264 PHE B C 1
ATOM 4972 O O . PHE B 1 264 ? 15.055 -20.156 -14.164 1 98.44 264 PHE B O 1
ATOM 4979 N N . LYS B 1 265 ? 17.094 -19.594 -14.797 1 97.94 265 LYS B N 1
ATOM 4980 C CA . LYS B 1 265 ? 17.609 -20.969 -14.758 1 97.94 265 LYS B CA 1
ATOM 4981 C C . LYS B 1 265 ? 17.516 -21.547 -13.352 1 97.94 265 LYS B C 1
ATOM 4983 O O . LYS B 1 265 ? 17.141 -22.719 -13.18 1 97.94 265 LYS B O 1
ATOM 4988 N N . ARG B 1 266 ? 17.891 -20.781 -12.383 1 97.56 266 ARG B N 1
ATOM 4989 C CA . ARG B 1 266 ? 17.828 -21.203 -10.992 1 97.56 266 ARG B CA 1
ATOM 4990 C C . ARG B 1 266 ? 16.406 -21.625 -10.625 1 97.56 266 ARG B C 1
ATOM 4992 O O . ARG B 1 266 ? 16.188 -22.688 -10.039 1 97.56 266 ARG B O 1
ATOM 4999 N N . HIS B 1 267 ? 15.414 -20.781 -11 1 98.69 267 HIS B N 1
ATOM 5000 C CA . HIS B 1 267 ? 14.031 -21.109 -10.688 1 98.69 267 HIS B CA 1
ATOM 5001 C C . HIS B 1 267 ? 13.562 -22.344 -11.445 1 98.69 267 HIS B C 1
ATOM 5003 O O . HIS B 1 267 ? 12.805 -23.156 -10.914 1 98.69 267 HIS B O 1
ATOM 5009 N N . GLN B 1 268 ? 14.023 -22.469 -12.633 1 98.44 268 GLN B N 1
ATOM 5010 C CA . GLN B 1 268 ? 13.695 -23.641 -13.43 1 98.44 268 GLN B CA 1
ATOM 5011 C C . GLN B 1 268 ? 14.203 -24.906 -12.766 1 98.44 268 GLN B C 1
ATOM 5013 O O . GLN B 1 268 ? 13.484 -25.906 -12.688 1 98.44 268 GLN B O 1
ATOM 5018 N N . VAL B 1 269 ? 15.398 -24.875 -12.297 1 98.5 269 VAL B N 1
ATOM 5019 C CA . VAL B 1 269 ? 16.031 -26.047 -11.695 1 98.5 269 VAL B CA 1
ATOM 5020 C C . VAL B 1 269 ? 15.359 -26.375 -10.375 1 98.5 269 VAL B C 1
ATOM 5022 O O . VAL B 1 269 ? 15.125 -27.547 -10.062 1 98.5 269 VAL B O 1
ATOM 5025 N N . LEU B 1 270 ? 15.086 -25.359 -9.57 1 98.75 270 LEU B N 1
ATOM 5026 C CA . LEU B 1 270 ? 14.375 -25.578 -8.312 1 98.75 270 LEU B CA 1
ATOM 5027 C C . LEU B 1 270 ? 13.031 -26.25 -8.555 1 98.75 270 LEU B C 1
ATOM 5029 O O . LEU B 1 270 ? 12.703 -27.234 -7.895 1 98.75 270 LEU B O 1
ATOM 5033 N N . GLY B 1 271 ? 12.266 -25.703 -9.547 1 98.69 271 GLY B N 1
ATOM 5034 C CA . GLY B 1 271 ? 10.969 -26.281 -9.867 1 98.69 271 GLY B CA 1
ATOM 5035 C C . GLY B 1 271 ? 11.062 -27.703 -10.367 1 98.69 271 GLY B C 1
ATOM 5036 O O . GLY B 1 271 ? 10.289 -28.578 -9.938 1 98.69 271 GLY B O 1
ATOM 5037 N N . ARG B 1 272 ? 12.016 -27.953 -11.234 1 98.62 272 ARG B N 1
ATOM 5038 C CA . ARG B 1 272 ? 12.227 -29.297 -11.766 1 98.62 272 ARG B CA 1
ATOM 5039 C C . ARG B 1 272 ? 12.562 -30.281 -10.656 1 98.62 272 ARG B C 1
ATOM 5041 O O . ARG B 1 272 ? 12.047 -31.406 -10.633 1 98.62 272 ARG B O 1
ATOM 5048 N N . ALA B 1 273 ? 13.414 -29.859 -9.75 1 98.75 273 ALA B N 1
ATOM 5049 C CA . ALA B 1 273 ? 13.828 -30.734 -8.656 1 98.75 273 ALA B CA 1
ATOM 5050 C C . ALA B 1 273 ? 12.633 -31.141 -7.797 1 98.75 273 ALA B C 1
ATOM 5052 O O . ALA B 1 273 ? 12.5 -32.312 -7.426 1 98.75 273 ALA B O 1
ATOM 5053 N N . VAL B 1 274 ? 11.82 -30.203 -7.465 1 98.81 274 VAL B N 1
ATOM 5054 C CA . VAL B 1 274 ? 10.656 -30.5 -6.641 1 98.81 274 VAL B CA 1
ATOM 5055 C C . VAL B 1 274 ? 9.727 -31.453 -7.391 1 98.81 274 VAL B C 1
ATOM 5057 O O . VAL B 1 274 ? 9.273 -32.469 -6.828 1 98.81 274 VAL B O 1
ATOM 5060 N N . ARG B 1 275 ? 9.422 -31.141 -8.68 1 98.75 275 ARG B N 1
ATOM 5061 C CA . ARG B 1 275 ? 8.492 -31.969 -9.461 1 98.75 275 ARG B CA 1
ATOM 5062 C C . ARG B 1 275 ? 9.016 -33.375 -9.609 1 98.75 275 ARG B C 1
ATOM 5064 O O . ARG B 1 275 ? 8.266 -34.344 -9.414 1 98.75 275 ARG B O 1
ATOM 5071 N N . GLU B 1 276 ? 10.281 -33.531 -9.93 1 98.69 276 GLU B N 1
ATOM 5072 C CA . GLU B 1 276 ? 10.852 -34.844 -10.109 1 98.69 276 GLU B CA 1
ATOM 5073 C C . GLU B 1 276 ? 10.922 -35.625 -8.789 1 98.69 276 GLU B C 1
ATOM 5075 O O . GLU B 1 276 ? 10.734 -36.812 -8.758 1 98.69 276 GLU B O 1
ATOM 5080 N N . ALA B 1 277 ? 11.211 -34.938 -7.719 1 98.75 277 ALA B N 1
ATOM 5081 C CA . ALA B 1 277 ? 11.219 -35.562 -6.402 1 98.75 277 ALA B CA 1
ATOM 5082 C C . ALA B 1 277 ? 9.828 -36.094 -6.047 1 98.75 277 ALA B C 1
ATOM 5084 O O . ALA B 1 277 ? 9.703 -37.219 -5.527 1 98.75 277 ALA B O 1
ATOM 5085 N N . VAL B 1 278 ? 8.82 -35.344 -6.266 1 98.25 278 VAL B N 1
ATOM 5086 C CA . VAL B 1 278 ? 7.445 -35.719 -5.973 1 98.25 278 VAL B CA 1
ATOM 5087 C C . VAL B 1 278 ? 7.07 -36.969 -6.793 1 98.25 278 VAL B C 1
ATOM 5089 O O . VAL B 1 278 ? 6.457 -37.906 -6.27 1 98.25 278 VAL B O 1
ATOM 5092 N N . LYS B 1 279 ? 7.457 -37 -8.062 1 98.06 279 LYS B N 1
ATOM 5093 C CA . LYS B 1 279 ? 7.199 -38.125 -8.914 1 98.06 279 LYS B CA 1
ATOM 5094 C C . LYS B 1 279 ? 7.859 -39.406 -8.359 1 98.06 279 LYS B C 1
ATOM 5096 O O . LYS B 1 279 ? 7.266 -40.469 -8.383 1 98.06 279 LYS B O 1
ATOM 5101 N N . ALA B 1 280 ? 8.977 -39.219 -7.859 1 97.88 280 ALA B N 1
ATOM 5102 C CA . ALA B 1 280 ? 9.766 -40.344 -7.367 1 97.88 280 ALA B CA 1
ATOM 5103 C C . ALA B 1 280 ? 9.109 -40.938 -6.133 1 97.88 280 ALA B C 1
ATOM 5105 O O . ALA B 1 280 ? 9.305 -42.125 -5.852 1 97.88 280 ALA B O 1
ATOM 5106 N N . LEU B 1 281 ? 8.414 -40.219 -5.336 1 96.94 281 LEU B N 1
ATOM 5107 C CA . LEU B 1 281 ? 7.762 -40.75 -4.141 1 96.94 281 LEU B CA 1
ATOM 5108 C C . LEU B 1 281 ? 6.695 -41.781 -4.508 1 96.94 281 LEU B C 1
ATOM 5110 O O . LEU B 1 281 ? 6.414 -42.688 -3.732 1 96.94 281 LEU B O 1
ATOM 5114 N N . GLY B 1 282 ? 5.938 -41.531 -5.562 1 95.81 282 GLY B N 1
ATOM 5115 C CA . GLY B 1 282 ? 5.035 -42.531 -6.113 1 95.81 282 GLY B CA 1
ATOM 5116 C C . GLY B 1 282 ? 3.676 -42.531 -5.441 1 95.81 282 GLY B C 1
ATOM 5117 O O . GLY B 1 282 ? 2.719 -43.094 -5.973 1 95.81 282 GLY B O 1
ATOM 5118 N N . VAL B 1 283 ? 3.557 -41.938 -4.312 1 95.19 283 VAL B N 1
ATOM 5119 C CA . VAL B 1 283 ? 2.301 -42 -3.574 1 95.19 283 VAL B CA 1
ATOM 5120 C C . VAL B 1 283 ? 1.58 -40.656 -3.672 1 95.19 283 VAL B C 1
ATOM 5122 O O . VAL B 1 283 ? 0.438 -40.5 -3.227 1 95.19 283 VAL B O 1
ATOM 5125 N N . THR B 1 284 ? 2.297 -39.656 -4.199 1 96 284 THR B N 1
ATOM 5126 C CA . THR B 1 284 ? 1.742 -38.312 -4.461 1 96 284 THR B CA 1
ATOM 5127 C C . THR B 1 284 ? 1.64 -38.062 -5.961 1 96 284 THR B C 1
ATOM 5129 O O . THR B 1 284 ? 2.213 -38.812 -6.762 1 96 284 THR B O 1
ATOM 5132 N N . LYS B 1 285 ? 0.867 -37.031 -6.336 1 97.19 285 LYS B N 1
ATOM 5133 C CA . LYS B 1 285 ? 0.739 -36.656 -7.738 1 97.19 285 LYS B CA 1
ATOM 5134 C C . LYS B 1 285 ? 0.883 -35.156 -7.918 1 97.19 285 LYS B C 1
ATOM 5136 O O . LYS B 1 285 ? 0.599 -34.375 -6.996 1 97.19 285 LYS B O 1
ATOM 5141 N N . LEU B 1 286 ? 1.36 -34.844 -9.039 1 98.06 286 LEU B N 1
ATOM 5142 C CA . LEU B 1 286 ? 1.377 -33.438 -9.422 1 98.06 286 LEU B CA 1
ATOM 5143 C C . LEU B 1 286 ? 0.011 -33 -9.938 1 98.06 286 LEU B C 1
ATOM 5145 O O . LEU B 1 286 ? -0.663 -33.75 -10.648 1 98.06 286 LEU B O 1
ATOM 5149 N N . LEU B 1 287 ? -0.398 -31.797 -9.594 1 97.88 287 LEU B N 1
ATOM 5150 C CA . LEU B 1 287 ? -1.647 -31.266 -10.141 1 97.88 287 LEU B CA 1
ATOM 5151 C C . LEU B 1 287 ? -1.451 -30.766 -11.562 1 97.88 287 LEU B C 1
ATOM 5153 O O . LEU B 1 287 ? -2.264 -31.047 -12.445 1 97.88 287 LEU B O 1
ATOM 5157 N N . ALA B 1 288 ? -0.401 -29.953 -11.797 1 97.19 288 ALA B N 1
ATOM 5158 C CA . ALA B 1 288 ? -0.178 -29.297 -13.078 1 97.19 288 ALA B CA 1
ATOM 5159 C C . ALA B 1 288 ? 0.423 -30.25 -14.094 1 97.19 288 ALA B C 1
ATOM 5161 O O . ALA B 1 288 ? 1.325 -31.031 -13.773 1 97.19 288 ALA B O 1
ATOM 5162 N N . ASP B 1 289 ? -0.058 -30.172 -15.305 1 96.31 289 ASP B N 1
ATOM 5163 C CA . ASP B 1 289 ? 0.587 -30.875 -16.406 1 96.31 289 ASP B CA 1
ATOM 5164 C C . ASP B 1 289 ? 1.97 -30.297 -16.703 1 96.31 289 ASP B C 1
ATOM 5166 O O . ASP B 1 289 ? 2.168 -29.078 -16.625 1 96.31 289 ASP B O 1
ATOM 5170 N N . GLU B 1 290 ? 2.832 -31.172 -17.078 1 95.62 290 GLU B N 1
ATOM 5171 C CA . GLU B 1 290 ? 4.227 -30.797 -17.266 1 95.62 290 GLU B CA 1
ATOM 5172 C C . GLU B 1 290 ? 4.359 -29.625 -18.234 1 95.62 290 GLU B C 1
ATOM 5174 O O . GLU B 1 290 ? 5.172 -28.719 -18.016 1 95.62 290 GLU B O 1
ATOM 5179 N N . ARG B 1 291 ? 3.559 -29.625 -19.234 1 95.12 291 ARG B N 1
ATOM 5180 C CA . ARG B 1 291 ? 3.623 -28.578 -20.25 1 95.12 291 ARG B CA 1
ATOM 5181 C C . ARG B 1 291 ? 3.34 -27.219 -19.641 1 95.12 291 ARG B C 1
ATOM 5183 O O . ARG B 1 291 ? 3.83 -26.203 -20.141 1 95.12 291 ARG B O 1
ATOM 5190 N N . TRP B 1 292 ? 2.604 -27.188 -18.562 1 97.19 292 TRP B N 1
ATOM 5191 C CA . TRP B 1 292 ? 2.145 -25.938 -17.984 1 97.19 292 TRP B CA 1
ATOM 5192 C C . TRP B 1 292 ? 2.822 -25.688 -16.641 1 97.19 292 TRP B C 1
ATOM 5194 O O . TRP B 1 292 ? 2.598 -24.656 -16 1 97.19 292 TRP B O 1
ATOM 5204 N N . ALA B 1 293 ? 3.672 -26.562 -16.297 1 98.25 293 ALA B N 1
ATOM 5205 C CA . ALA B 1 293 ? 4.16 -26.562 -14.922 1 98.25 293 ALA B CA 1
ATOM 5206 C C . ALA B 1 293 ? 4.93 -25.281 -14.609 1 98.25 293 ALA B C 1
ATOM 5208 O O . ALA B 1 293 ? 5.781 -24.859 -15.398 1 98.25 293 ALA B O 1
ATOM 5209 N N . SER B 1 294 ? 4.621 -24.656 -13.516 1 98.62 294 SER B N 1
ATOM 5210 C CA . SER B 1 294 ? 5.223 -23.422 -13.039 1 98.62 294 SER B CA 1
ATOM 5211 C C . SER B 1 294 ? 6.629 -23.656 -12.5 1 98.62 294 SER B C 1
ATOM 5213 O O . SER B 1 294 ? 6.883 -24.672 -11.828 1 98.62 294 SER B O 1
ATOM 5215 N N . ASP B 1 295 ? 7.527 -22.75 -12.734 1 98.62 295 ASP B N 1
ATOM 5216 C CA . ASP B 1 295 ? 8.875 -22.781 -12.18 1 98.62 295 ASP B CA 1
ATOM 5217 C C . ASP B 1 295 ? 8.93 -22.109 -10.812 1 98.62 295 ASP B C 1
ATOM 5219 O O . ASP B 1 295 ? 10 -22 -10.211 1 98.62 295 ASP B O 1
ATOM 5223 N N . THR B 1 296 ? 7.762 -21.625 -10.273 1 98.75 296 THR B N 1
ATOM 5224 C CA . THR B 1 296 ? 7.805 -20.859 -9.039 1 98.75 296 THR B CA 1
ATOM 5225 C C . THR B 1 296 ? 7.051 -21.578 -7.926 1 98.75 296 THR B C 1
ATOM 5227 O O . THR B 1 296 ? 7.227 -21.266 -6.746 1 98.75 296 THR B O 1
ATOM 5230 N N . VAL B 1 297 ? 6.207 -22.547 -8.289 1 98.88 297 VAL B N 1
ATOM 5231 C CA . VAL B 1 297 ? 5.402 -23.25 -7.297 1 98.88 297 VAL B CA 1
ATOM 5232 C C . VAL B 1 297 ? 5 -24.625 -7.836 1 98.88 297 VAL B C 1
ATOM 5234 O O . VAL B 1 297 ? 4.734 -24.766 -9.031 1 98.88 297 VAL B O 1
ATOM 5237 N N . THR B 1 298 ? 4.93 -25.625 -7.016 1 98.88 298 THR B N 1
ATOM 5238 C CA . THR B 1 298 ? 4.512 -26.969 -7.398 1 98.88 298 THR B CA 1
ATOM 5239 C C . THR B 1 298 ? 3.322 -27.422 -6.555 1 98.88 298 THR B C 1
ATOM 5241 O O . THR B 1 298 ? 3.467 -27.672 -5.359 1 98.88 298 THR B O 1
ATOM 5244 N N . PRO B 1 299 ? 2.172 -27.5 -7.156 1 98.81 299 PRO B N 1
ATOM 5245 C CA . PRO B 1 299 ? 1.014 -28.078 -6.465 1 98.81 299 PRO B CA 1
ATOM 5246 C C . PRO B 1 299 ? 1.027 -29.594 -6.453 1 98.81 299 PRO B C 1
ATOM 5248 O O . PRO B 1 299 ? 1.287 -30.219 -7.484 1 98.81 299 PRO B O 1
ATOM 5251 N N . ILE B 1 300 ? 0.754 -30.172 -5.301 1 98.81 300 ILE B N 1
ATOM 5252 C CA . ILE B 1 300 ? 0.885 -31.625 -5.105 1 98.81 300 ILE B CA 1
ATOM 5253 C C . ILE B 1 300 ? -0.408 -32.188 -4.516 1 98.81 300 ILE B C 1
ATOM 5255 O O . ILE B 1 300 ? -0.967 -31.609 -3.576 1 98.81 300 ILE B O 1
ATOM 5259 N N . ILE B 1 301 ? -0.927 -33.219 -5.055 1 98.38 301 ILE B N 1
ATOM 5260 C CA . ILE B 1 301 ? -2.035 -34 -4.508 1 98.38 301 ILE B CA 1
ATOM 5261 C C . ILE B 1 301 ? -1.498 -35.094 -3.576 1 98.38 301 ILE B C 1
ATOM 5263 O O . ILE B 1 301 ? -0.739 -35.969 -4 1 98.38 301 ILE B O 1
ATOM 5267 N N . PRO B 1 302 ? -1.86 -35 -2.35 1 97.88 302 PRO B N 1
ATOM 5268 C CA . PRO B 1 302 ? -1.397 -36.062 -1.433 1 97.88 302 PRO B CA 1
ATOM 5269 C C . PRO B 1 302 ? -2.066 -37.406 -1.688 1 97.88 302 PRO B C 1
ATOM 5271 O O . PRO B 1 302 ? -3.014 -37.469 -2.475 1 97.88 302 PRO B O 1
ATOM 5274 N N . PRO B 1 303 ? -1.561 -38.375 -0.984 1 95.94 303 PRO B N 1
ATOM 5275 C CA . PRO B 1 303 ? -2.248 -39.688 -1.093 1 95.94 303 PRO B CA 1
ATOM 5276 C C . PRO B 1 303 ? -3.686 -39.625 -0.576 1 95.94 303 PRO B C 1
ATOM 5278 O O . PRO B 1 303 ? -4.031 -38.75 0.208 1 95.94 303 PRO B O 1
ATOM 5281 N N . GLU B 1 304 ? -4.656 -40.438 -1.062 1 88.62 304 GLU B N 1
ATOM 5282 C CA . GLU B 1 304 ? -6.098 -40.406 -0.83 1 88.62 304 GLU B CA 1
ATOM 5283 C C . GLU B 1 304 ? -6.414 -40.281 0.658 1 88.62 304 GLU B C 1
ATOM 5285 O O . GLU B 1 304 ? -7.332 -39.562 1.044 1 88.62 304 GLU B O 1
ATOM 5290 N N . ASN B 1 305 ? -5.68 -40.844 1.575 1 89.56 305 ASN B N 1
ATOM 5291 C CA . ASN B 1 305 ? -6.047 -40.844 2.988 1 89.56 305 ASN B CA 1
ATOM 5292 C C . ASN B 1 305 ? -5.242 -39.812 3.777 1 89.56 305 ASN B C 1
ATOM 5294 O O . ASN B 1 305 ? -5.266 -39.812 5.012 1 89.56 305 ASN B O 1
ATOM 5298 N N . VAL B 1 306 ? -4.715 -38.906 3 1 96.12 306 VAL B N 1
ATOM 5299 C CA . VAL B 1 306 ? -3.932 -37.875 3.688 1 96.12 306 VAL B CA 1
ATOM 5300 C C . VAL B 1 306 ? -4.582 -36.5 3.492 1 96.12 306 VAL B C 1
ATOM 5302 O O . VAL B 1 306 ? -4.758 -36.062 2.361 1 96.12 306 VAL B O 1
ATOM 5305 N N . ASN B 1 307 ? -5.012 -35.938 4.559 1 96.75 307 ASN B N 1
ATOM 5306 C CA . ASN B 1 307 ? -5.504 -34.562 4.543 1 96.75 307 ASN B CA 1
ATOM 5307 C C . ASN B 1 307 ? -4.363 -33.562 4.348 1 96.75 307 ASN B C 1
ATOM 5309 O O . ASN B 1 307 ? -3.463 -33.469 5.18 1 96.75 307 ASN B O 1
ATOM 5313 N N . PRO B 1 308 ? -4.398 -32.781 3.256 1 97.62 308 PRO B N 1
ATOM 5314 C CA . PRO B 1 308 ? -3.275 -31.891 2.973 1 97.62 308 PRO B CA 1
ATOM 5315 C C . PRO B 1 308 ? -3.051 -30.859 4.078 1 97.62 308 PRO B C 1
ATOM 5317 O O . PRO B 1 308 ? -1.908 -30.484 4.352 1 97.62 308 PRO B O 1
ATOM 5320 N N . ASP B 1 309 ? -4.07 -30.391 4.703 1 96.88 309 ASP B N 1
ATOM 5321 C CA . ASP B 1 309 ? -3.936 -29.391 5.762 1 96.88 309 ASP B CA 1
ATOM 5322 C C . ASP B 1 309 ? -3.273 -30 6.996 1 96.88 309 ASP B C 1
ATOM 5324 O O . ASP B 1 309 ? -2.459 -29.344 7.652 1 96.88 309 ASP B O 1
ATOM 5328 N N . GLU B 1 310 ? -3.641 -31.203 7.312 1 96.94 310 GLU B N 1
ATOM 5329 C CA . GLU B 1 310 ? -3.006 -31.891 8.43 1 96.94 310 GLU B CA 1
ATOM 5330 C C . GLU B 1 310 ? -1.536 -32.188 8.133 1 96.94 310 GLU B C 1
ATOM 5332 O O . GLU B 1 310 ? -0.687 -32.062 9.023 1 96.94 310 GLU B O 1
ATOM 5337 N N . LEU B 1 311 ? -1.326 -32.625 6.918 1 97.81 311 LEU B N 1
ATOM 5338 C CA . LEU B 1 311 ? 0.048 -32.844 6.492 1 97.81 311 LEU B CA 1
ATOM 5339 C C . LEU B 1 311 ? 0.891 -31.594 6.625 1 97.81 311 LEU B C 1
ATOM 5341 O O . LEU B 1 311 ? 1.983 -31.625 7.199 1 97.81 311 LEU B O 1
ATOM 5345 N N . ARG B 1 312 ? 0.415 -30.5 6.125 1 97.69 312 ARG B N 1
ATOM 5346 C CA . ARG B 1 312 ? 1.117 -29.219 6.203 1 97.69 312 ARG B CA 1
ATOM 5347 C C . ARG B 1 312 ? 1.357 -28.812 7.652 1 97.69 312 ARG B C 1
ATOM 5349 O O . ARG B 1 312 ? 2.439 -28.344 8 1 97.69 312 ARG B O 1
ATOM 5356 N N . LYS B 1 313 ? 0.356 -28.938 8.5 1 96.56 313 LYS B N 1
ATOM 5357 C CA . LYS B 1 313 ? 0.476 -28.594 9.914 1 96.56 313 LYS B CA 1
ATOM 5358 C C . LYS B 1 313 ? 1.563 -29.438 10.586 1 96.56 313 LYS B C 1
ATOM 5360 O O . LYS B 1 313 ? 2.354 -28.906 11.375 1 96.56 313 LYS B O 1
ATOM 5365 N N . TYR B 1 314 ? 1.538 -30.719 10.289 1 96.38 314 TYR B N 1
ATOM 5366 C CA . TYR B 1 314 ? 2.547 -31.609 10.844 1 96.38 314 TYR B CA 1
ATOM 5367 C C . TYR B 1 314 ? 3.949 -31.156 10.445 1 96.38 314 TYR B C 1
ATOM 5369 O O . TYR B 1 314 ? 4.84 -31.062 11.289 1 96.38 314 TYR B O 1
ATOM 5377 N N . ILE B 1 315 ? 4.129 -30.875 9.211 1 97.44 315 ILE B N 1
ATOM 5378 C CA . ILE B 1 315 ? 5.426 -30.516 8.656 1 97.44 315 ILE B CA 1
ATOM 5379 C C . ILE B 1 315 ? 5.895 -29.188 9.273 1 97.44 315 ILE B C 1
ATOM 5381 O O . ILE B 1 315 ? 7.059 -29.047 9.648 1 97.44 315 ILE B O 1
ATOM 5385 N N . ARG B 1 316 ? 4.996 -28.234 9.352 1 96.75 316 ARG B N 1
ATOM 5386 C CA . ARG B 1 316 ? 5.324 -26.938 9.945 1 96.75 316 ARG B CA 1
ATOM 5387 C C . ARG B 1 316 ? 5.707 -27.094 11.414 1 96.75 316 ARG B C 1
ATOM 5389 O O . ARG B 1 316 ? 6.707 -26.531 11.867 1 96.75 316 ARG B O 1
ATOM 5396 N N . THR B 1 317 ? 4.973 -27.859 12.188 1 95 317 THR B N 1
ATOM 5397 C CA . THR B 1 317 ? 5.145 -28 13.625 1 95 317 THR B CA 1
ATOM 5398 C C . THR B 1 317 ? 6.422 -28.766 13.953 1 95 317 THR B C 1
ATOM 5400 O O . THR B 1 317 ? 7.141 -28.422 14.891 1 95 317 THR B O 1
ATOM 5403 N N . LYS B 1 318 ? 6.684 -29.781 13.195 1 94.5 318 LYS B N 1
ATOM 5404 C CA . LYS B 1 318 ? 7.777 -30.688 13.531 1 94.5 318 LYS B CA 1
ATOM 5405 C C . LYS B 1 318 ? 9.094 -30.219 12.914 1 94.5 318 LYS B C 1
ATOM 5407 O O . LYS B 1 318 ? 10.164 -30.438 13.484 1 94.5 318 LYS B O 1
ATOM 5412 N N . PHE B 1 319 ? 8.992 -29.594 11.734 1 94.62 319 PHE B N 1
ATOM 5413 C CA . PHE B 1 319 ? 10.227 -29.359 11 1 94.62 319 PHE B CA 1
ATOM 5414 C C . PHE B 1 319 ? 10.422 -27.859 10.75 1 94.62 319 PHE B C 1
ATOM 5416 O O . PHE B 1 319 ? 11.477 -27.438 10.281 1 94.62 319 PHE B O 1
ATOM 5423 N N . GLY B 1 320 ? 9.422 -27 10.961 1 94.69 320 GLY B N 1
ATOM 5424 C CA . GLY B 1 320 ? 9.508 -25.578 10.711 1 94.69 320 GLY B CA 1
ATOM 5425 C C . GLY B 1 320 ? 9.367 -25.219 9.242 1 94.69 320 GLY B C 1
ATOM 5426 O O . GLY B 1 320 ? 9.703 -24.109 8.828 1 94.69 320 GLY B O 1
ATOM 5427 N N . VAL B 1 321 ? 8.93 -26.203 8.438 1 97.31 321 VAL B N 1
ATOM 5428 C CA . VAL B 1 321 ? 8.75 -25.984 7.004 1 97.31 321 VAL B CA 1
ATOM 5429 C C . VAL B 1 321 ? 7.316 -25.531 6.73 1 97.31 321 VAL B C 1
ATOM 5431 O O . VAL B 1 321 ? 6.363 -26.25 7.043 1 97.31 321 VAL B O 1
ATOM 5434 N N . VAL B 1 322 ? 7.176 -24.344 6.16 1 97.94 322 VAL B N 1
ATOM 5435 C CA . VAL B 1 322 ? 5.859 -23.781 5.895 1 97.94 322 VAL B CA 1
ATOM 5436 C C . VAL B 1 322 ? 5.512 -23.938 4.418 1 97.94 322 VAL B C 1
ATOM 5438 O O . VAL B 1 322 ? 6.188 -23.391 3.545 1 97.94 322 VAL B O 1
ATOM 5441 N N . LEU B 1 323 ? 4.52 -24.734 4.176 1 98.38 323 LEU B N 1
ATOM 5442 C CA . LEU B 1 323 ? 3.982 -24.969 2.838 1 98.38 323 LEU B CA 1
ATOM 5443 C C . LEU B 1 323 ? 2.602 -24.344 2.689 1 98.38 323 LEU B C 1
ATOM 5445 O O . LEU B 1 323 ? 1.923 -24.078 3.688 1 98.38 323 LEU B O 1
ATOM 5449 N N . ALA B 1 324 ? 2.17 -24.109 1.457 1 98.12 324 ALA B N 1
ATOM 5450 C CA . ALA B 1 324 ? 0.893 -23.453 1.205 1 98.12 324 ALA B CA 1
ATOM 5451 C C . ALA B 1 324 ? -0.215 -24.469 0.955 1 98.12 324 ALA B C 1
ATOM 5453 O O . ALA B 1 324 ? 0.044 -25.562 0.453 1 98.12 324 ALA B O 1
ATOM 5454 N N . GLY B 1 325 ? -1.404 -24.094 1.308 1 97.75 325 GLY B N 1
ATOM 5455 C CA . GLY B 1 325 ? -2.568 -24.906 0.995 1 97.75 325 GLY B CA 1
ATOM 5456 C C . GLY B 1 325 ? -3.184 -24.578 -0.351 1 97.75 325 GLY B C 1
ATOM 5457 O O . GLY B 1 325 ? -2.729 -23.656 -1.039 1 97.75 325 GLY B O 1
ATOM 5458 N N . GLY B 1 326 ? -4.168 -25.422 -0.682 1 97.75 326 GLY B N 1
ATOM 5459 C CA . GLY B 1 326 ? -4.938 -25.109 -1.876 1 97.75 326 GLY B CA 1
ATOM 5460 C C . GLY B 1 326 ? -5.844 -23.906 -1.705 1 97.75 326 GLY B C 1
ATOM 5461 O O . GLY B 1 326 ? -6.148 -23.5 -0.58 1 97.75 326 GLY B O 1
ATOM 5462 N N . GLN B 1 327 ? -6.25 -23.312 -2.771 1 96.5 327 GLN B N 1
ATOM 5463 C CA . GLN B 1 327 ? -7.137 -22.156 -2.781 1 96.5 327 GLN B CA 1
ATOM 5464 C C . GLN B 1 327 ? -8.367 -22.406 -3.645 1 96.5 327 GLN B C 1
ATOM 5466 O O . GLN B 1 327 ? -8.336 -23.25 -4.547 1 96.5 327 GLN B O 1
ATOM 5471 N N . GLY B 1 328 ? -9.43 -21.625 -3.361 1 95.06 328 GLY B N 1
ATOM 5472 C CA . GLY B 1 328 ? -10.625 -21.781 -4.172 1 95.06 328 GLY B CA 1
ATOM 5473 C C . GLY B 1 328 ? -11.156 -23.188 -4.203 1 95.06 328 GLY B C 1
ATOM 5474 O O . GLY B 1 328 ? -11.359 -23.812 -3.156 1 95.06 328 GLY B O 1
ATOM 5475 N N . VAL B 1 329 ? -11.32 -23.781 -5.371 1 95.31 329 VAL B N 1
ATOM 5476 C CA . VAL B 1 329 ? -11.906 -25.109 -5.559 1 95.31 329 VAL B CA 1
ATOM 5477 C C . VAL B 1 329 ? -10.93 -26.188 -5.094 1 95.31 329 VAL B C 1
ATOM 5479 O O . VAL B 1 329 ? -11.328 -27.328 -4.855 1 95.31 329 VAL B O 1
ATOM 5482 N N . LEU B 1 330 ? -9.688 -25.75 -4.887 1 97.62 330 LEU B N 1
ATOM 5483 C CA . LEU B 1 330 ? -8.664 -26.734 -4.527 1 97.62 330 LEU B CA 1
ATOM 5484 C C . LEU B 1 330 ? -8.367 -26.688 -3.031 1 97.62 330 LEU B C 1
ATOM 5486 O O . LEU B 1 330 ? -7.488 -27.391 -2.543 1 97.62 330 LEU B O 1
ATOM 5490 N N . LYS B 1 331 ? -9.07 -25.828 -2.307 1 96.62 331 LYS B N 1
ATOM 5491 C CA . LYS B 1 331 ? -8.914 -25.766 -0.857 1 96.62 331 LYS B CA 1
ATOM 5492 C C . LYS B 1 331 ? -9.125 -27.141 -0.227 1 96.62 331 LYS B C 1
ATOM 5494 O O . LYS B 1 331 ? -10.109 -27.828 -0.518 1 96.62 331 LYS B O 1
ATOM 5499 N N . GLY B 1 332 ? -8.148 -27.578 0.506 1 96.94 332 GLY B N 1
ATOM 5500 C CA . GLY B 1 332 ? -8.25 -28.844 1.208 1 96.94 332 GLY B CA 1
ATOM 5501 C C . GLY B 1 332 ? -7.98 -30.047 0.316 1 96.94 332 GLY B C 1
ATOM 5502 O O . GLY B 1 332 ? -8.156 -31.188 0.736 1 96.94 332 GLY B O 1
ATOM 5503 N N . LYS B 1 333 ? -7.57 -29.75 -0.922 1 97.69 333 LYS B N 1
ATOM 5504 C CA . LYS B 1 333 ? -7.387 -30.859 -1.857 1 97.69 333 LYS B CA 1
ATOM 5505 C C . LYS B 1 333 ? -5.914 -31.031 -2.232 1 97.69 333 LYS B C 1
ATOM 5507 O O . LYS B 1 333 ? -5.492 -32.125 -2.635 1 97.69 333 LYS B O 1
ATOM 5512 N N . ILE B 1 334 ? -5.184 -30 -2.09 1 98.62 334 ILE B N 1
ATOM 5513 C CA . ILE B 1 334 ? -3.773 -30.047 -2.465 1 98.62 334 ILE B CA 1
ATOM 5514 C C . ILE B 1 334 ? -2.941 -29.266 -1.439 1 98.62 334 ILE B C 1
ATOM 5516 O O . ILE B 1 334 ? -3.49 -28.609 -0.559 1 98.62 334 ILE B O 1
ATOM 5520 N N . PHE B 1 335 ? -1.697 -29.391 -1.496 1 98.69 335 PHE B N 1
ATOM 5521 C CA . PHE B 1 335 ? -0.741 -28.453 -0.911 1 98.69 335 PHE B CA 1
ATOM 5522 C C . PHE B 1 335 ? 0.273 -28 -1.952 1 98.69 335 PHE B C 1
ATOM 5524 O O . PHE B 1 335 ? 0.378 -28.594 -3.027 1 98.69 335 PHE B O 1
ATOM 5531 N N . ARG B 1 336 ? 0.949 -26.891 -1.703 1 98.81 336 ARG B N 1
ATOM 5532 C CA . ARG B 1 336 ? 1.83 -26.281 -2.693 1 98.81 336 ARG B CA 1
ATOM 5533 C C . ARG B 1 336 ? 3.203 -25.984 -2.098 1 98.81 336 ARG B C 1
ATOM 5535 O O . ARG B 1 336 ? 3.307 -25.5 -0.969 1 98.81 336 ARG B O 1
ATOM 5542 N N . VAL B 1 337 ? 4.199 -26.312 -2.805 1 98.81 337 VAL B N 1
ATOM 5543 C CA . VAL B 1 337 ? 5.57 -25.969 -2.441 1 98.81 337 VAL B CA 1
ATOM 5544 C C . VAL B 1 337 ? 6.035 -24.75 -3.25 1 98.81 337 VAL B C 1
ATOM 5546 O O . VAL B 1 337 ? 6.176 -24.844 -4.473 1 98.81 337 VAL B O 1
ATOM 5549 N N . GLY B 1 338 ? 6.23 -23.656 -2.531 1 98.69 338 GLY B N 1
ATOM 5550 C CA . GLY B 1 338 ? 6.793 -22.484 -3.188 1 98.69 338 GLY B CA 1
ATOM 5551 C C . GLY B 1 338 ? 8.297 -22.547 -3.344 1 98.69 338 GLY B C 1
ATOM 5552 O O . GLY B 1 338 ? 9.008 -22.938 -2.41 1 98.69 338 GLY B O 1
ATOM 5553 N N . HIS B 1 339 ? 8.789 -22.344 -4.477 1 98.69 339 HIS B N 1
ATOM 5554 C CA . HIS B 1 339 ? 10.219 -22.312 -4.773 1 98.69 339 HIS B CA 1
ATOM 5555 C C . HIS B 1 339 ? 10.586 -21.094 -5.609 1 98.69 339 HIS B C 1
ATOM 5557 O O . HIS B 1 339 ? 11.258 -21.219 -6.637 1 98.69 339 HIS B O 1
ATOM 5563 N N . VAL B 1 340 ? 10.102 -19.953 -5.191 1 98.56 340 VAL B N 1
ATOM 5564 C CA . VAL B 1 340 ? 10.266 -18.672 -5.883 1 98.56 340 VAL B CA 1
ATOM 5565 C C . VAL B 1 340 ? 10.992 -17.688 -4.973 1 98.56 340 VAL B C 1
ATOM 5567 O O . VAL B 1 340 ? 10.82 -17.719 -3.75 1 98.56 340 VAL B O 1
ATOM 5570 N N . GLY B 1 341 ? 11.734 -16.75 -5.578 1 97.62 341 GLY B N 1
ATOM 5571 C CA . GLY B 1 341 ? 12.43 -15.719 -4.82 1 97.62 341 GLY B CA 1
ATOM 5572 C C . GLY B 1 341 ? 13.719 -16.219 -4.195 1 97.62 341 GLY B C 1
ATOM 5573 O O . GLY B 1 341 ? 14.531 -16.859 -4.859 1 97.62 341 GLY B O 1
ATOM 5574 N N . TYR B 1 342 ? 13.953 -15.883 -2.949 1 97.5 342 TYR B N 1
ATOM 5575 C CA . TYR B 1 342 ? 15.188 -16.203 -2.246 1 97.5 342 TYR B CA 1
ATOM 5576 C C . TYR B 1 342 ? 15.117 -17.594 -1.62 1 97.5 342 TYR B C 1
ATOM 5578 O O . TYR B 1 342 ? 15.242 -17.734 -0.401 1 97.5 342 TYR B O 1
ATOM 5586 N N . VAL B 1 343 ? 14.938 -18.578 -2.471 1 97.62 343 VAL B N 1
ATOM 5587 C CA . VAL B 1 343 ? 14.922 -20 -2.133 1 97.62 343 VAL B CA 1
ATOM 5588 C C . VAL B 1 343 ? 16.125 -20.688 -2.77 1 97.62 343 VAL B C 1
ATOM 5590 O O . VAL B 1 343 ? 16.469 -20.438 -3.928 1 97.62 343 VAL B O 1
ATOM 5593 N N . GLU B 1 344 ? 16.75 -21.531 -2.053 1 95.81 344 GLU B N 1
ATOM 5594 C CA . GLU B 1 344 ? 17.953 -22.219 -2.51 1 95.81 344 GLU B CA 1
ATOM 5595 C C . GLU B 1 344 ? 17.719 -23.734 -2.582 1 95.81 344 GLU B C 1
ATOM 5597 O O . GLU B 1 344 ? 16.781 -24.25 -1.986 1 95.81 344 GLU B O 1
ATOM 5602 N N . PRO B 1 345 ? 18.594 -24.422 -3.293 1 97.06 345 PRO B N 1
ATOM 5603 C CA . PRO B 1 345 ? 18.5 -25.891 -3.377 1 97.06 345 PRO B CA 1
ATOM 5604 C C . PRO B 1 345 ? 18.406 -26.547 -2.006 1 97.06 345 PRO B C 1
ATOM 5606 O O . PRO B 1 345 ? 17.656 -27.516 -1.832 1 97.06 345 PRO B O 1
ATOM 5609 N N . THR B 1 346 ? 19.094 -25.984 -1.021 1 96.19 346 THR B N 1
ATOM 5610 C CA . THR B 1 346 ? 19.078 -26.562 0.32 1 96.19 346 THR B CA 1
ATOM 5611 C C . THR B 1 346 ? 17.703 -26.438 0.962 1 96.19 346 THR B C 1
ATOM 5613 O O . THR B 1 346 ? 17.281 -27.312 1.712 1 96.19 346 THR B O 1
ATOM 5616 N N . ASP B 1 347 ? 17.031 -25.344 0.667 1 97.44 347 ASP B N 1
ATOM 5617 C CA . ASP B 1 347 ? 15.664 -25.188 1.154 1 97.44 347 ASP B CA 1
ATOM 5618 C C . ASP B 1 347 ? 14.75 -26.266 0.575 1 97.44 347 ASP B C 1
ATOM 5620 O O . ASP B 1 347 ? 13.883 -26.797 1.274 1 97.44 347 ASP B O 1
ATOM 5624 N N . ILE B 1 348 ? 14.992 -26.562 -0.682 1 98.38 348 ILE B N 1
ATOM 5625 C CA . ILE B 1 348 ? 14.188 -27.562 -1.379 1 98.38 348 ILE B CA 1
ATOM 5626 C C . ILE B 1 348 ? 14.438 -28.953 -0.777 1 98.38 348 ILE B C 1
ATOM 5628 O O . ILE B 1 348 ? 13.5 -29.719 -0.566 1 98.38 348 ILE B O 1
ATOM 5632 N N . LEU B 1 349 ? 15.664 -29.219 -0.464 1 97.81 349 LEU B N 1
ATOM 5633 C CA . LEU B 1 349 ? 16.016 -30.5 0.13 1 97.81 349 LEU B CA 1
ATOM 5634 C C . LEU B 1 349 ? 15.359 -30.672 1.495 1 97.81 349 LEU B C 1
ATOM 5636 O O . LEU B 1 349 ? 14.883 -31.75 1.833 1 97.81 349 LEU B O 1
ATOM 5640 N N . VAL B 1 350 ? 15.312 -29.609 2.25 1 97.06 350 VAL B N 1
ATOM 5641 C CA . VAL B 1 350 ? 14.656 -29.609 3.551 1 97.06 350 VAL B CA 1
ATOM 5642 C C . VAL B 1 350 ? 13.172 -29.938 3.377 1 97.06 350 VAL B C 1
ATOM 5644 O O . VAL B 1 350 ? 12.617 -30.766 4.094 1 97.06 350 VAL B O 1
ATOM 5647 N N . ALA B 1 351 ? 12.562 -29.344 2.389 1 98.19 351 ALA B N 1
ATOM 5648 C CA . ALA B 1 351 ? 11.133 -29.531 2.156 1 98.19 351 ALA B CA 1
ATOM 5649 C C . ALA B 1 351 ? 10.82 -30.953 1.731 1 98.19 351 ALA B C 1
ATOM 5651 O O . ALA B 1 351 ? 9.891 -31.578 2.25 1 98.19 351 ALA B O 1
ATOM 5652 N N . ILE B 1 352 ? 11.609 -31.453 0.792 1 98.44 352 ILE B N 1
ATOM 5653 C CA . ILE B 1 352 ? 11.383 -32.781 0.268 1 98.44 352 ILE B CA 1
ATOM 5654 C C . ILE B 1 352 ? 11.57 -33.812 1.383 1 98.44 352 ILE B C 1
ATOM 5656 O O . ILE B 1 352 ? 10.75 -34.719 1.539 1 98.44 352 ILE B O 1
ATOM 5660 N N . SER B 1 353 ? 12.602 -33.625 2.182 1 98.06 353 SER B N 1
ATOM 5661 C CA . SER B 1 353 ? 12.875 -34.531 3.287 1 98.06 353 SER B CA 1
ATOM 5662 C C . SER B 1 353 ? 11.75 -34.5 4.32 1 98.06 353 SER B C 1
ATOM 5664 O O . SER B 1 353 ? 11.336 -35.562 4.828 1 98.06 353 SER B O 1
ATOM 5666 N N . ALA B 1 354 ? 11.297 -33.344 4.613 1 97.62 354 ALA B N 1
ATOM 5667 C CA . ALA B 1 354 ? 10.195 -33.188 5.559 1 97.62 354 ALA B CA 1
ATOM 5668 C C . ALA B 1 354 ? 8.938 -33.875 5.047 1 97.62 354 ALA B C 1
ATOM 5670 O O . ALA B 1 354 ? 8.227 -34.531 5.812 1 97.62 354 ALA B O 1
ATOM 5671 N N . ILE B 1 355 ? 8.641 -33.781 3.752 1 98.19 355 ILE B N 1
ATOM 5672 C CA . ILE B 1 355 ? 7.48 -34.406 3.135 1 98.19 355 ILE B CA 1
ATOM 5673 C C . ILE B 1 355 ? 7.629 -35.938 3.205 1 98.19 355 ILE B C 1
ATOM 5675 O O . ILE B 1 355 ? 6.68 -36.656 3.559 1 98.19 355 ILE B O 1
ATOM 5679 N N . GLU B 1 356 ? 8.836 -36.469 2.973 1 98 356 GLU B N 1
ATOM 5680 C CA . GLU B 1 356 ? 9.109 -37.906 3.023 1 98 356 GLU B CA 1
ATOM 5681 C C . GLU B 1 356 ? 8.844 -38.469 4.418 1 98 356 GLU B C 1
ATOM 5683 O O . GLU B 1 356 ? 8.133 -39.469 4.562 1 98 356 GLU B O 1
ATOM 5688 N N . ILE B 1 357 ? 9.359 -37.781 5.391 1 97.62 357 ILE B N 1
ATOM 5689 C CA . ILE B 1 357 ? 9.25 -38.25 6.766 1 97.62 357 ILE B CA 1
ATOM 5690 C C . ILE B 1 357 ? 7.789 -38.188 7.215 1 97.62 357 ILE B C 1
ATOM 5692 O O . ILE B 1 357 ? 7.285 -39.094 7.852 1 97.62 357 ILE B O 1
ATOM 5696 N N . ALA B 1 358 ? 7.18 -37.062 6.879 1 97.5 358 ALA B N 1
ATOM 5697 C CA . ALA B 1 358 ? 5.785 -36.875 7.277 1 97.5 358 ALA B CA 1
ATOM 5698 C C . ALA B 1 358 ? 4.906 -38 6.691 1 97.5 358 ALA B C 1
ATOM 5700 O O . ALA B 1 358 ? 4.094 -38.594 7.402 1 97.5 358 ALA B O 1
ATOM 5701 N N . LEU B 1 359 ? 5.051 -38.281 5.395 1 97.31 359 LEU B N 1
ATOM 5702 C CA . LEU B 1 359 ? 4.254 -39.312 4.738 1 97.31 359 LEU B CA 1
ATOM 5703 C C . LEU B 1 359 ? 4.574 -40.688 5.305 1 97.31 359 LEU B C 1
ATOM 5705 O O . LEU B 1 359 ? 3.676 -41.5 5.48 1 97.31 359 LEU B O 1
ATOM 5709 N N . GLU B 1 360 ? 5.848 -40.906 5.602 1 95.88 360 GLU B N 1
ATOM 5710 C CA . GLU B 1 360 ? 6.242 -42.156 6.23 1 95.88 360 GLU B CA 1
ATOM 5711 C C . GLU B 1 360 ? 5.551 -42.344 7.574 1 95.88 360 GLU B C 1
ATOM 5713 O O . GLU B 1 360 ? 5.062 -43.438 7.879 1 95.88 360 GLU B O 1
ATOM 5718 N N . ASN B 1 361 ? 5.535 -41.281 8.312 1 95.06 361 ASN B N 1
ATOM 5719 C CA . ASN B 1 361 ? 4.922 -41.312 9.641 1 95.06 361 ASN B CA 1
ATOM 5720 C C . ASN B 1 361 ? 3.404 -41.438 9.555 1 95.06 361 ASN B C 1
ATOM 5722 O O . ASN B 1 361 ? 2.758 -41.875 10.508 1 95.06 361 ASN B O 1
ATOM 5726 N N . MET B 1 362 ? 2.898 -41.156 8.453 1 94.06 362 MET B N 1
ATOM 5727 C CA . MET B 1 362 ? 1.457 -41.281 8.25 1 94.06 362 MET B CA 1
ATOM 5728 C C . MET B 1 362 ? 1.1 -42.625 7.625 1 94.06 362 MET B C 1
ATOM 5730 O O . MET B 1 362 ? -0.055 -42.844 7.262 1 94.06 362 MET B O 1
ATOM 5734 N N . GLY B 1 363 ? 2.08 -43.469 7.383 1 93.31 363 GLY B N 1
ATOM 5735 C CA . GLY B 1 363 ? 1.771 -44.844 7.043 1 93.31 363 GLY B CA 1
ATOM 5736 C C . GLY B 1 363 ? 2.254 -45.219 5.66 1 93.31 363 GLY B C 1
ATOM 5737 O O . GLY B 1 363 ? 2.107 -46.375 5.25 1 93.31 363 GLY B O 1
ATOM 5738 N N . TYR B 1 364 ? 2.844 -44.344 4.941 1 94.69 364 TYR B N 1
ATOM 5739 C CA . TYR B 1 364 ? 3.395 -44.656 3.629 1 94.69 364 TYR B CA 1
ATOM 5740 C C . TYR B 1 364 ? 4.871 -45.031 3.73 1 94.69 364 TYR B C 1
ATOM 5742 O O . TYR B 1 364 ? 5.73 -44.156 3.809 1 94.69 364 TYR B O 1
ATOM 5750 N N . LYS B 1 365 ? 5.184 -46.25 3.533 1 93.69 365 LYS B N 1
ATOM 5751 C CA . LYS B 1 365 ? 6.512 -46.781 3.867 1 93.69 365 LYS B CA 1
ATOM 5752 C C . LYS B 1 365 ? 7.422 -46.75 2.645 1 93.69 365 LYS B C 1
ATOM 5754 O O . LYS B 1 365 ? 6.949 -46.844 1.509 1 93.69 365 LYS B O 1
ATOM 5759 N N . GLY B 1 366 ? 8.719 -46.656 2.969 1 94.5 366 GLY B N 1
ATOM 5760 C CA . GLY B 1 366 ? 9.734 -46.781 1.938 1 94.5 366 GLY B CA 1
ATOM 5761 C C . GLY B 1 366 ? 9.977 -45.5 1.16 1 94.5 366 GLY B C 1
ATOM 5762 O O . GLY B 1 366 ? 10.422 -45.531 0.011 1 94.5 366 GLY B O 1
ATOM 5763 N N . LEU B 1 367 ? 9.648 -44.406 1.734 1 94.56 367 LEU B N 1
ATOM 5764 C CA . LEU B 1 367 ? 9.727 -43.156 0.994 1 94.56 367 LEU B CA 1
ATOM 5765 C C . LEU B 1 367 ? 11.016 -42.406 1.311 1 94.56 367 LEU B C 1
ATOM 5767 O O . LEU B 1 367 ? 11.43 -41.531 0.559 1 94.56 367 LEU B O 1
ATOM 5771 N N . LYS B 1 368 ? 11.648 -42.781 2.467 1 95.94 368 LYS B N 1
ATOM 5772 C CA . LYS B 1 368 ? 12.789 -42 2.963 1 95.94 368 LYS B CA 1
ATOM 5773 C C . LYS B 1 368 ? 13.93 -42 1.949 1 95.94 368 LYS B C 1
ATOM 5775 O O . LYS B 1 368 ? 14.422 -43.062 1.552 1 95.94 368 LYS B O 1
ATOM 5780 N N . GLY B 1 369 ? 14.242 -40.719 1.587 1 96.5 369 GLY B N 1
ATOM 5781 C CA . GLY B 1 369 ? 15.406 -40.5 0.75 1 96.5 369 GLY B CA 1
ATOM 5782 C C . GLY B 1 369 ? 15.109 -40.594 -0.734 1 96.5 369 GLY B C 1
ATOM 5783 O O . GLY B 1 369 ? 15.938 -40.25 -1.567 1 96.5 369 GLY B O 1
ATOM 5784 N N . LYS B 1 370 ? 14.023 -41.125 -1.158 1 97.44 370 LYS B N 1
ATOM 5785 C CA . LYS B 1 370 ? 13.711 -41.344 -2.568 1 97.44 370 LYS B CA 1
ATOM 5786 C C . LYS B 1 370 ? 13.641 -40.031 -3.33 1 97.44 370 LYS B C 1
ATOM 5788 O O . LYS B 1 370 ? 14.297 -39.844 -4.363 1 97.44 370 LYS B O 1
ATOM 5793 N N . GLY B 1 371 ? 12.773 -39.125 -2.869 1 98.12 371 GLY B N 1
ATOM 5794 C CA . GLY B 1 371 ? 12.688 -37.812 -3.492 1 98.12 371 GLY B CA 1
ATOM 5795 C C . GLY B 1 371 ? 13.945 -37 -3.326 1 98.12 371 GLY B C 1
ATOM 5796 O O . GLY B 1 371 ? 14.367 -36.281 -4.254 1 98.12 371 GLY B O 1
ATOM 5797 N N . THR B 1 372 ? 14.547 -37.062 -2.133 1 97.88 372 THR B N 1
ATOM 5798 C CA . THR B 1 372 ? 15.766 -36.344 -1.816 1 97.88 372 THR B CA 1
ATOM 5799 C C . THR B 1 372 ? 16.891 -36.719 -2.775 1 97.88 372 THR B C 1
ATOM 5801 O O . THR B 1 372 ? 17.609 -35.844 -3.266 1 97.88 372 THR B O 1
ATOM 5804 N N . GLN B 1 373 ? 16.969 -37.938 -3.062 1 98.38 373 GLN B N 1
ATOM 5805 C CA . GLN B 1 373 ? 18 -38.406 -3.977 1 98.38 373 GLN B CA 1
ATOM 5806 C C . GLN B 1 373 ? 17.828 -37.812 -5.363 1 98.38 373 GLN B C 1
ATOM 5808 O O . GLN B 1 373 ? 18.797 -37.344 -5.969 1 98.38 373 GLN B O 1
ATOM 5813 N N . VAL B 1 374 ? 16.688 -37.844 -5.828 1 98.56 374 VAL B N 1
ATOM 5814 C CA . VAL B 1 374 ? 16.391 -37.312 -7.156 1 98.56 374 VAL B CA 1
ATOM 5815 C C . VAL B 1 374 ? 16.719 -35.812 -7.203 1 98.56 374 VAL B C 1
ATOM 5817 O O . VAL B 1 374 ? 17.359 -35.344 -8.148 1 98.56 374 VAL B O 1
ATOM 5820 N N . ALA B 1 375 ? 16.297 -35.062 -6.211 1 98.44 375 ALA B N 1
ATOM 5821 C CA . ALA B 1 375 ? 16.594 -33.625 -6.145 1 98.44 375 ALA B CA 1
ATOM 5822 C C . ALA B 1 375 ? 18.094 -33.375 -6.09 1 98.44 375 ALA B C 1
ATOM 5824 O O . ALA B 1 375 ? 18.594 -32.469 -6.754 1 98.44 375 ALA B O 1
ATOM 5825 N N . GLU B 1 376 ? 18.781 -34.188 -5.309 1 98.06 376 GLU B N 1
ATOM 5826 C CA . GLU B 1 376 ? 20.234 -34.062 -5.184 1 98.06 376 GLU B CA 1
ATOM 5827 C C . GLU B 1 376 ? 20.922 -34.281 -6.527 1 98.06 376 GLU B C 1
ATOM 5829 O O . GLU B 1 376 ? 21.875 -33.562 -6.859 1 98.06 376 GLU B O 1
ATOM 5834 N N . GLU B 1 377 ? 20.484 -35.188 -7.27 1 98.31 377 GLU B N 1
ATOM 5835 C CA . GLU B 1 377 ? 21.047 -35.469 -8.586 1 98.31 377 GLU B CA 1
ATOM 5836 C C . GLU B 1 377 ? 20.859 -34.281 -9.523 1 98.31 377 GLU B C 1
ATOM 5838 O O . GLU B 1 377 ? 21.781 -33.906 -10.25 1 98.31 377 GLU B O 1
ATOM 5843 N N . ILE B 1 378 ? 19.719 -33.719 -9.469 1 98.25 378 ILE B N 1
ATOM 5844 C CA . ILE B 1 378 ? 19.422 -32.562 -10.305 1 98.25 378 ILE B CA 1
ATOM 5845 C C . ILE B 1 378 ? 20.312 -31.375 -9.898 1 98.25 378 ILE B C 1
ATOM 5847 O O . ILE B 1 378 ? 20.891 -30.688 -10.75 1 98.25 378 ILE B O 1
ATOM 5851 N N . PHE B 1 379 ? 20.453 -31.141 -8.586 1 97.56 379 PHE B N 1
ATOM 5852 C CA . PHE B 1 379 ? 21.266 -30.016 -8.109 1 97.56 379 PHE B CA 1
ATOM 5853 C C . PHE B 1 379 ? 22.75 -30.281 -8.367 1 97.56 379 PHE B C 1
ATOM 5855 O O . PHE B 1 379 ? 23.5 -29.344 -8.641 1 97.56 379 PHE B O 1
ATOM 5862 N N . ALA B 1 380 ? 23.109 -31.594 -8.273 1 96.81 380 ALA B N 1
ATOM 5863 C CA . ALA B 1 380 ? 24.5 -31.938 -8.586 1 96.81 380 ALA B CA 1
ATOM 5864 C C . ALA B 1 380 ? 24.828 -31.594 -10.039 1 96.81 380 ALA B C 1
ATOM 5866 O O . ALA B 1 380 ? 25.906 -31.062 -10.32 1 96.81 380 ALA B O 1
ATOM 5867 N N . GLU B 1 381 ? 24 -31.922 -10.891 1 96.69 381 GLU B N 1
ATOM 5868 C CA . GLU B 1 381 ? 24.188 -31.609 -12.305 1 96.69 381 GLU B CA 1
ATOM 5869 C C . GLU B 1 381 ? 24.203 -30.094 -12.523 1 96.69 381 GLU B C 1
ATOM 5871 O O . GLU B 1 381 ? 24.969 -29.594 -13.344 1 96.69 381 GLU B O 1
ATOM 5876 N N . TYR B 1 382 ? 23.328 -29.391 -11.844 1 94.62 382 TYR B N 1
ATOM 5877 C CA . TYR B 1 382 ? 23.219 -27.938 -11.953 1 94.62 382 TYR B CA 1
ATOM 5878 C C . TYR B 1 382 ? 24.516 -27.266 -11.539 1 94.62 382 TYR B C 1
ATOM 5880 O O . TYR B 1 382 ? 24.953 -26.297 -12.164 1 94.62 382 TYR B O 1
ATOM 5888 N N . TYR B 1 383 ? 25.188 -27.766 -10.5 1 93.12 383 TYR B N 1
ATOM 5889 C CA . TYR B 1 383 ? 26.375 -27.125 -9.953 1 93.12 383 TYR B CA 1
ATOM 5890 C C . TYR B 1 383 ? 27.625 -27.562 -10.695 1 93.12 383 TYR B C 1
ATOM 5892 O O . TYR B 1 383 ? 28.703 -27.016 -10.5 1 93.12 383 TYR B O 1
ATOM 5900 N N . LYS B 1 384 ? 27.562 -28.562 -11.477 1 92.69 384 LYS B N 1
ATOM 5901 C CA . LYS B 1 384 ? 28.688 -28.984 -12.305 1 92.69 384 LYS B CA 1
ATOM 5902 C C . LYS B 1 384 ? 28.875 -28.016 -13.477 1 92.69 384 LYS B C 1
ATOM 5904 O O . LYS B 1 384 ? 30.016 -27.828 -13.938 1 92.69 384 LYS B O 1
ATOM 5909 N N . ASN B 1 385 ? 27.891 -27.469 -14.062 1 77.44 385 ASN B N 1
ATOM 5910 C CA . ASN B 1 385 ? 27.906 -26.594 -15.234 1 77.44 385 ASN B CA 1
ATOM 5911 C C . ASN B 1 385 ? 28.047 -25.125 -14.836 1 77.44 385 ASN B C 1
ATOM 5913 O O . ASN B 1 385 ? 28.109 -24.25 -15.695 1 77.44 385 ASN B O 1
#

Solvent-accessible surface area (backbone atoms only — not comparable to full-atom values): 37264 Å² total; per-residue (Å²): 128,69,64,79,44,66,23,26,69,58,52,22,36,53,51,66,74,28,28,52,36,28,37,52,79,68,59,56,62,85,34,68,70,40,17,51,49,52,49,51,36,38,54,51,44,26,59,63,44,40,40,87,48,54,57,45,80,40,46,14,23,42,64,42,29,51,45,30,65,46,38,38,46,36,36,69,55,42,35,32,38,27,38,25,38,38,60,62,23,45,46,53,47,49,46,40,48,44,58,44,31,40,77,46,72,50,78,34,56,81,12,34,44,78,51,62,68,58,54,50,51,52,44,68,76,38,76,72,45,46,32,39,38,39,40,40,34,30,72,65,24,10,18,28,37,61,52,85,65,42,34,58,61,58,42,72,44,77,80,34,42,34,36,34,41,24,37,57,21,48,54,34,42,91,54,55,31,55,83,53,61,48,23,31,43,22,24,26,28,15,16,27,41,26,17,70,41,36,31,9,31,37,35,41,26,73,68,41,53,61,35,34,77,70,30,65,37,63,57,62,82,54,36,54,68,56,38,53,58,27,43,78,72,33,36,59,80,56,72,50,22,54,38,53,52,47,12,37,38,49,22,47,51,52,47,58,71,66,26,60,69,54,39,25,49,51,19,42,50,47,27,48,26,53,55,52,13,44,57,58,53,65,59,42,43,69,53,27,40,78,92,16,46,26,40,30,25,48,33,33,30,56,40,93,90,47,56,32,62,59,52,40,50,50,33,28,73,76,62,18,36,40,56,30,68,31,50,80,95,35,46,70,55,22,30,28,45,20,41,35,38,62,61,50,73,68,57,50,45,52,50,45,46,44,52,28,50,52,42,35,75,72,69,44,75,89,29,74,58,46,21,40,49,49,28,47,51,50,50,51,56,60,73,70,110,127,68,62,79,44,65,22,24,70,58,52,22,36,52,52,64,73,29,28,52,36,29,37,52,80,68,60,56,63,85,34,66,69,40,16,51,50,51,49,51,34,39,57,52,45,26,60,62,44,41,39,86,48,54,58,46,82,39,47,14,24,41,63,43,28,50,45,32,65,45,38,37,45,36,35,70,55,42,37,30,38,27,38,25,36,38,61,64,23,46,47,53,47,49,45,41,48,44,56,43,33,39,76,45,72,49,79,34,57,80,12,33,43,75,49,62,69,58,53,49,51,53,45,68,77,38,74,72,45,46,32,39,38,39,41,41,36,29,73,66,24,9,17,29,38,61,52,85,65,42,33,59,62,58,42,72,43,78,81,36,42,35,35,34,42,24,36,55,22,48,55,34,42,93,53,54,30,56,83,52,59,50,23,31,41,22,24,26,29,16,15,26,43,26,18,69,42,36,29,9,32,37,35,40,26,73,69,42,53,62,36,35,76,69,30,65,36,63,59,61,83,54,36,54,70,55,38,52,58,27,43,77,72,35,36,59,79,57,72,48,23,54,39,52,53,46,13,38,37,48,23,47,51,53,48,57,72,68,26,60,70,54,38,25,49,52,19,42,50,48,28,48,25,53,54,53,13,45,56,56,51,65,58,43,43,70,53,29,40,78,91,16,45,26,40,31,24,48,33,33,30,56,39,94,90,46,55,32,62,59,51,40,51,49,35,28,74,75,62,18,36,39,56,31,69,30,47,80,94,35,45,71,56,22,30,27,46,20,41,34,36,61,59,48,73,67,56,51,46,52,49,44,46,44,51,28,50,51,42,35,75,70,68,44,75,89,29,75,60,46,22,40,48,50,27,48,51,50,51,52,55,58,72,71,109

pLDDT: mean 97.57, std 3.37, range [52.66, 99.0]

Radius of gyration: 27.18 Å; Cα contacts (8 Å, |Δi|>4): 1828; chains: 2; bounding box: 59×87×71 Å

Organism: Dictyoglomus thermophilum (strain ATCC 35947 / DSM 3960 / H-6-12) (NCBI:txid309799)

Foldseek 3Di:
DFDAQEFELDLHAFDPVLVVLLVDDDDDQLDPVVLVLLLLLQVLVCVLLLHPFGKFKAQDFLLLLLLLLQQQQAAAAAEAEFEDQDDVSVSSQVSNVVLHYRYDYDYDDQQDGDDQVNLLVVCVVPVRHQEYEYEQADQLRQFGDDLVRNLVSQCVPVLRAYAYECASPRLQADNNCVVSVHAKYKYFCRGQLSFHGGMMMMGGHPSSVVSSVVYDGDDDSSHVVQRSVQSVVSHGPDDGSSSRSSSSSVSSVVSVVCNSVNSNVQLQLLQVLLQVLQVQLVQKDWRHDPVGGHSFKTKIFGHPPDFAVVLQVQLCVPNNYHWAARDDVCGRGIIMGGQHHPHHLVSSLSVSQSSQVSVVVVPRPDRHCRSSVSSVVSVVVVVVD/DFDAQEFELDLHAFDPVLVVLLVDDDDDQLDPVVLVLLLLLQVLVCVLLLHPFGKFKAQDFLLLLLLLLQQQQAAAAAEAEFEDQDDVSVSSQVSNVVLHYRYDYDYDDQQDGDDQVNLLVVCVVPVRHQEYEYEQADQLRQFGDDLVRNLVSQCVPVLHAYAYECASPRLQADNNCVVSVHAKYKYFCRGQLSFHGGMMMMGGHPSSVVSSVVYDGDDDSSHVVQRSVQSVVSHGPDDGSSSRSSSSSVSSVVSVVCNSVNSNVQLQLLQVLLQVLQVQLVQKDWRHDPVGGHSFKTKIFGHPPDFAVVLQVQLCVPNNYHWAARDDVCGRGIIMGGQHHPHHLVSSLSVSQSSQVSVVVVPRPDRHCRSSVSSVVSVVVVVVD

InterPro domains:
  IPR000192 Aminotransferase class V domain [PF00266] (5-329)
  IPR015421 Pyridoxal phosphate-dependent transferase, major domain [G3DSA:3.40.640.10] (15-258)
  IPR015422 Pyridoxal phosphate-dependent transferase, small domain [G3DSA:3.90.1150.10] (10-375)
  IPR015424 Pyridoxal phosphate-dependent transferase [SSF53383] (1-364)
  IPR020578 Aminotransferase class-V, pyridoxal-phosphate binding site [PS00595] (182-202)
  IPR024169 Serine-pyruvate aminotransferase/2-aminoethylphosphonate-pyruvate transaminase [PIRSF000524] (2-380)

Secondary structure (DSSP, 8-state):
----EEESSSSPP--HHHHHHTTSPP--TTSHHHHHHHHHHHHHHHHHHT-SSEEEEEES-HHHHHHHHHHTT--TT-EEEEEESSHHHHHHHHHHHHTT-EEEEEEPPTT----HHHHHHHHHH-TT--EEEEESEETTTTEE--HHHHHHHHTTSTTSEEEEE-TTTTTTS---TTTTT-SEEEEETTSTT---S-EEEEEE-HHHHHHHTT--S--STT-HHHHHHHHHTT--SS---HHHHHHHHHHHHHHHHH-HHHHHHHHHHHHHHHHHHHHHHSS-EESS-GGGB-SSEEEEEPPTT--HHHHHHHHHHHH-EEEEEP-GGGTTT-EEEE--SS--HHHHHHHHHHHHHHHHHTT--S-TTHHHHHHHHHHHHHHH-/----EE-SSSSPP--HHHHHHTTSPP--TTSHHHHHHHHHHHHHHH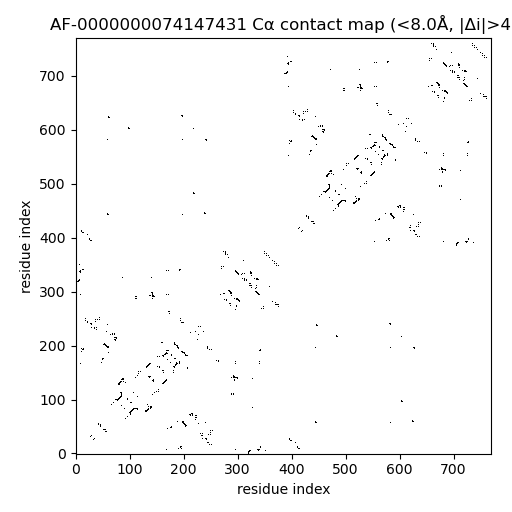HHHT-SSEEEEEES-HHHHHHHHHHTT--TT-EEEEEESSHHHHHHHHHHHHTT-EEEEEEPPTT----HHHHHHHHHH-TT--EEEEESEETTTTEE--HHHHHHHHTTSTTSEEEEE-TTTBTTB---TTTTT-SEEEEETTSTT---SSEEEEEE-HHHHHHHTT--S--STT-HHHHHHHHHTT--SS---HHHHHHHHHHHHHHHHH-HHHHHHHHHHHHHHHHHHHHHHSS-EESS-GGGB-SSEEEEEPPTT--HHHHHHHHHHHH-EE-EEP-GGGTTT-EEEE--SS--HHHHHHHHHHHHHHHHHTT--S-TTHHHHHHHHHHHHHHH-